Protein AF-A0A9Q0MJ06-F1 (afdb_monomer)

Organism: NCBI:txid35572

Foldseek 3Di:
DVCLLVPVPDDDDQDPDPVSVVVVVVVNVVSVVVVVVVVVVVVVVLVVVLCPQLQQADPDDLLVFQEEEEPPAPQLVVCVVVPVSSNVSRVVNYDPDVVVVVVCCVVVVGVHYDHDDVVLLVVCLQPPVNPDDDGDDPPDDDDDDDDDDPPDPCVVVVVVVVVVCVVVCVVVVVCCVVRVPRRNNCVSVVSVPSPPDDVVNCVVVVVVVVVVVVVVVVVVVVVVCCVPPVLVVLLPDDCPDPLQDPVVCVVPVVSNCSNPPPDPCPPVNVVVVVVVCVVVVVVCVVVCVVVVVVVVVVVVVVVVVVVVVVVVVVVVVVVVVVVVVVVVVVVVPVVDDDDDDDDDDDDDDDDDDDDDDDDDDDDDDDDDDDDDDDDDDDDDDDDDDDDDDDDDDDDDDDDDDPDDDDD

Nearest PDB structures (foldseek):
  5un1-assembly2_B  TM=7.586E-01  e=2.313E-08  Xenopus laevis
  6mmp-assembly1_B  TM=6.530E-01  e=9.259E-09  Rattus norvegicus
  4pe5-assembly1_D  TM=6.222E-01  e=1.118E-05  Rattus norvegicus

Structure (mmCIF, N/CA/C/O backbone):
data_AF-A0A9Q0MJ06-F1
#
_entry.id   AF-A0A9Q0MJ06-F1
#
loop_
_atom_site.group_PDB
_atom_site.id
_atom_site.type_symbol
_atom_site.label_atom_id
_atom_site.label_alt_id
_atom_site.label_comp_id
_atom_site.label_asym_id
_atom_site.label_entity_id
_atom_site.label_seq_id
_atom_site.pdbx_PDB_ins_code
_atom_site.Cartn_x
_atom_site.Cartn_y
_atom_site.Cartn_z
_atom_site.occupancy
_atom_site.B_iso_or_equiv
_atom_site.auth_seq_id
_atom_site.auth_comp_id
_atom_site.auth_asym_id
_atom_site.auth_atom_id
_atom_site.pdbx_PDB_model_num
ATOM 1 N N . MET A 1 1 ? -18.754 10.505 32.682 1.00 73.56 1 MET A N 1
ATOM 2 C CA . MET A 1 1 ? -17.402 10.112 32.238 1.00 73.56 1 MET A CA 1
ATOM 3 C C . MET A 1 1 ? -17.529 9.330 30.945 1.00 73.56 1 MET A C 1
ATOM 5 O O . MET A 1 1 ? -17.571 9.999 29.929 1.00 73.56 1 MET A O 1
ATOM 9 N N . TRP A 1 2 ? -17.756 8.008 30.958 1.00 81.00 2 TRP A N 1
ATOM 10 C CA . TRP A 1 2 ? -17.897 7.175 29.744 1.00 81.00 2 TRP A CA 1
ATOM 11 C C . TRP A 1 2 ? -18.701 7.804 28.597 1.00 81.00 2 TRP A C 1
ATOM 13 O O . TRP A 1 2 ? -18.138 8.069 27.547 1.00 81.00 2 TRP A O 1
ATOM 23 N N . GLY A 1 3 ? -19.970 8.161 28.809 1.00 81.50 3 GLY A N 1
ATOM 24 C CA . GLY A 1 3 ? -20.786 8.757 27.743 1.00 81.50 3 GLY A CA 1
ATOM 25 C C . GLY A 1 3 ? -20.373 10.160 27.265 1.00 81.50 3 GLY A C 1
ATOM 26 O O . GLY A 1 3 ? -20.957 10.632 26.306 1.00 81.50 3 GLY A O 1
ATOM 27 N N . LEU A 1 4 ? -19.395 10.828 27.890 1.00 81.69 4 LEU A N 1
ATOM 28 C CA . LEU A 1 4 ? -18.761 12.044 27.343 1.00 81.69 4 LEU A CA 1
ATOM 29 C C . LEU A 1 4 ? -17.592 11.691 26.416 1.00 81.69 4 LEU A C 1
ATOM 31 O O . LEU A 1 4 ? -17.395 12.355 25.408 1.00 81.69 4 LEU A O 1
ATOM 35 N N . LEU A 1 5 ? -16.852 10.629 26.750 1.00 82.25 5 LEU A N 1
ATOM 36 C CA . LEU A 1 5 ? -15.770 10.084 25.931 1.00 82.25 5 LEU A CA 1
ATOM 37 C C . LEU A 1 5 ? -16.330 9.405 24.670 1.00 82.25 5 LEU A C 1
ATOM 39 O O . LEU A 1 5 ? -15.802 9.595 23.582 1.00 82.25 5 LEU A O 1
ATOM 43 N N . CYS A 1 6 ? -17.467 8.717 24.789 1.00 80.25 6 CYS A N 1
ATOM 44 C CA . CYS A 1 6 ? -18.194 8.110 23.671 1.00 80.25 6 CYS A CA 1
ATOM 45 C C . CYS A 1 6 ? -19.196 9.081 23.003 1.00 80.25 6 CYS A C 1
ATOM 47 O O . CYS A 1 6 ? -20.345 8.709 22.773 1.00 80.25 6 CYS A O 1
ATOM 49 N N . GLY A 1 7 ? -18.814 10.337 22.747 1.00 74.56 7 GLY A N 1
ATOM 50 C CA . GLY A 1 7 ? -19.579 11.232 21.859 1.00 74.56 7 GLY A CA 1
ATOM 51 C C . GLY A 1 7 ? -20.995 11.625 22.314 1.00 74.56 7 GLY A C 1
ATOM 52 O O . GLY A 1 7 ? -21.873 11.826 21.483 1.00 74.56 7 GLY A O 1
ATOM 53 N N . HIS A 1 8 ? -21.244 11.744 23.622 1.00 69.94 8 HIS A N 1
ATOM 54 C CA . HIS A 1 8 ? -22.512 12.233 24.195 1.00 69.94 8 HIS A CA 1
ATOM 55 C C . HIS A 1 8 ? -23.768 11.352 23.987 1.00 69.94 8 HIS A C 1
ATOM 57 O O . HIS A 1 8 ? -24.866 11.776 24.354 1.00 69.94 8 HIS A O 1
ATOM 63 N N . LEU A 1 9 ? -23.610 10.106 23.513 1.00 67.31 9 LEU A N 1
ATOM 64 C CA . LEU A 1 9 ? -24.673 9.158 23.107 1.00 67.31 9 LEU A CA 1
ATOM 65 C C . LEU A 1 9 ? -25.741 8.788 24.165 1.00 67.31 9 LEU A C 1
ATOM 67 O O . LEU A 1 9 ? -26.697 8.084 23.847 1.00 67.31 9 LEU A O 1
ATOM 71 N N . VAL A 1 10 ? -25.612 9.224 25.422 1.00 75.19 10 VAL A N 1
ATOM 72 C CA . VAL A 1 10 ? -26.599 8.974 26.488 1.00 75.19 10 VAL A CA 1
ATOM 73 C C . VAL A 1 10 ? -26.886 10.266 27.256 1.00 75.19 10 VAL A C 1
ATOM 75 O O . VAL A 1 10 ? -25.975 10.973 27.690 1.00 75.19 10 VAL A O 1
ATOM 78 N N . ALA A 1 11 ? -28.169 10.566 27.469 1.00 71.06 11 ALA A N 1
ATOM 79 C CA . ALA A 1 11 ? -28.608 11.761 28.183 1.00 71.06 11 ALA A CA 1
ATOM 80 C C . ALA A 1 11 ? -28.429 11.621 29.710 1.00 71.06 11 ALA A C 1
ATOM 82 O O . ALA A 1 11 ? -29.187 10.923 30.386 1.00 71.06 11 ALA A O 1
ATOM 83 N N . PHE A 1 12 ? -27.454 12.337 30.279 1.00 74.12 12 PHE A N 1
ATOM 84 C CA . PHE A 1 12 ? -27.216 12.380 31.728 1.00 74.12 12 PHE A CA 1
ATOM 85 C C . PHE A 1 12 ? -27.768 13.655 32.372 1.00 74.12 12 PHE A C 1
ATOM 87 O O . PHE A 1 12 ? -27.710 14.750 31.816 1.00 74.12 12 PHE A O 1
ATOM 94 N N . LYS A 1 13 ? -28.263 13.533 33.609 1.00 80.50 13 LYS A N 1
ATOM 95 C CA . LYS A 1 13 ? -28.775 14.675 34.374 1.00 80.50 13 LYS A CA 1
ATOM 96 C C . LYS A 1 13 ? -27.621 15.528 34.907 1.00 80.50 13 LYS A C 1
ATOM 98 O O . LYS A 1 13 ? -26.850 15.060 35.742 1.00 80.50 13 LYS A O 1
ATOM 103 N N . ALA A 1 14 ? -27.535 16.778 34.450 1.00 78.38 14 ALA A N 1
ATOM 104 C CA . ALA A 1 14 ? -26.463 17.702 34.819 1.00 78.38 14 ALA A CA 1
ATOM 105 C C . ALA A 1 14 ? -26.306 17.862 36.353 1.00 78.38 14 ALA A C 1
ATOM 107 O O . ALA A 1 14 ? -27.312 17.954 37.072 1.00 78.38 14 ALA A O 1
ATOM 108 N N . PRO A 1 15 ? -25.064 17.926 36.875 1.00 84.00 15 PRO A N 1
ATOM 109 C CA . PRO A 1 15 ? -24.821 18.053 38.305 1.00 84.00 15 PRO A CA 1
ATOM 110 C C . PRO A 1 15 ? -25.273 19.417 38.848 1.00 84.00 15 PRO A C 1
ATOM 112 O O . PRO A 1 15 ? -25.182 20.450 38.181 1.00 84.00 15 PRO A O 1
ATOM 115 N N . LYS A 1 16 ? -25.761 19.422 40.094 1.00 82.81 16 LYS A N 1
ATOM 116 C CA . LYS A 1 16 ? -26.276 20.632 40.759 1.00 82.81 16 LYS A CA 1
ATOM 117 C C . LYS A 1 16 ? -25.177 21.509 41.368 1.00 82.81 16 LYS A C 1
ATOM 119 O O . LYS A 1 16 ? -25.313 22.727 41.361 1.00 82.81 16 LYS A O 1
ATOM 124 N N . SER A 1 17 ? -24.125 20.897 41.907 1.00 92.12 17 SER A N 1
ATOM 125 C CA . SER A 1 17 ? -23.000 21.563 42.570 1.00 92.12 17 SER A CA 1
ATOM 126 C C . SER A 1 17 ? -22.053 22.221 41.563 1.00 92.12 17 SER A C 1
ATOM 128 O O . SER A 1 17 ? -21.750 21.653 40.515 1.00 92.12 17 SER A O 1
ATOM 130 N N . TRP A 1 18 ? -21.559 23.417 41.894 1.00 88.75 18 TRP A N 1
ATOM 131 C CA . TRP A 1 18 ? -20.666 24.190 41.024 1.00 88.75 18 TRP A CA 1
ATOM 132 C C . TRP A 1 18 ? -19.310 23.492 40.763 1.00 88.75 18 TRP A C 1
ATOM 134 O O . TRP A 1 18 ? -18.949 23.380 39.592 1.00 88.75 18 TRP A O 1
ATOM 144 N N . PRO A 1 19 ? -18.623 22.877 41.756 1.00 93.38 19 PRO A N 1
ATOM 145 C CA . PRO A 1 19 ? -17.398 22.107 41.498 1.00 93.38 19 PRO A CA 1
ATOM 146 C C . PRO A 1 19 ? -17.591 20.941 40.516 1.00 93.38 19 PRO A C 1
ATOM 148 O O . PRO A 1 19 ? -16.763 20.727 39.638 1.00 93.38 19 PRO A O 1
ATOM 151 N N . ASN A 1 20 ? -18.716 20.220 40.585 1.00 86.88 20 ASN A N 1
ATOM 152 C CA . ASN A 1 20 ? -19.007 19.134 39.642 1.00 86.88 20 ASN A CA 1
ATOM 153 C C . ASN A 1 20 ? -19.294 19.646 38.219 1.00 86.88 20 ASN A C 1
ATOM 155 O O . ASN A 1 20 ? -19.086 18.899 37.266 1.00 86.88 20 ASN A O 1
ATOM 159 N N . LYS A 1 21 ? -19.761 20.895 38.060 1.00 86.50 21 LYS A N 1
ATOM 160 C CA . LYS A 1 21 ? -19.896 21.548 36.745 1.00 86.50 21 LYS A CA 1
ATOM 161 C C . LYS A 1 21 ? -18.545 21.974 36.170 1.00 86.50 21 LYS A C 1
ATOM 163 O O . LYS A 1 21 ? -18.348 21.868 34.968 1.00 86.50 21 LYS A O 1
ATOM 168 N N . PHE A 1 22 ? -17.603 22.400 37.008 1.00 91.38 22 PHE A N 1
ATOM 169 C CA . PHE A 1 22 ? -16.226 22.615 36.565 1.00 91.38 22 PHE A CA 1
ATOM 170 C C . PHE A 1 22 ? -15.577 21.287 36.138 1.00 91.38 22 PHE A C 1
ATOM 172 O O . PHE A 1 22 ? -15.098 21.160 35.014 1.00 91.38 22 PHE A O 1
ATOM 179 N N . LEU A 1 23 ? -15.666 20.257 36.986 1.00 90.25 23 LEU A N 1
ATOM 180 C CA . LEU A 1 23 ? -15.045 18.950 36.749 1.00 90.25 23 LEU A CA 1
ATOM 181 C C . LEU A 1 23 ? -15.592 18.249 35.489 1.00 90.25 23 LEU A C 1
ATOM 183 O O . LEU A 1 23 ? -14.816 17.668 34.735 1.00 90.25 23 LEU A O 1
ATOM 187 N N . ILE A 1 24 ? -16.901 18.336 35.208 1.00 88.38 24 ILE A N 1
ATOM 188 C CA . ILE A 1 24 ? -17.474 17.752 33.981 1.00 88.38 24 ILE A CA 1
ATOM 189 C C . ILE A 1 24 ? -17.030 18.495 32.708 1.00 88.38 24 ILE A C 1
ATOM 191 O O . ILE A 1 24 ? -16.830 17.847 31.684 1.00 88.38 24 ILE A O 1
ATOM 195 N N . ASN A 1 25 ? -16.802 19.813 32.777 1.00 88.88 25 ASN A N 1
ATOM 196 C CA . ASN A 1 25 ? -16.276 20.596 31.654 1.00 88.88 25 ASN A CA 1
ATOM 197 C C . ASN A 1 25 ? -14.800 20.260 31.380 1.00 88.88 25 ASN A C 1
ATOM 199 O O . ASN A 1 25 ? -14.430 20.040 30.229 1.00 88.88 25 ASN A O 1
ATOM 203 N N . VAL A 1 26 ? -13.977 20.147 32.431 1.00 92.44 26 VAL A N 1
ATOM 204 C CA . VAL A 1 26 ? -12.570 19.709 32.331 1.00 92.44 26 VAL A CA 1
ATOM 205 C C . VAL A 1 26 ? -12.480 18.298 31.740 1.00 92.44 26 VAL A C 1
ATOM 207 O O . VAL A 1 26 ? -11.712 18.068 30.807 1.00 92.44 26 VAL A O 1
ATOM 210 N N . TRP A 1 27 ? -13.320 17.366 32.209 1.00 90.56 27 TRP A N 1
ATOM 211 C CA . TRP A 1 27 ? -13.406 16.020 31.632 1.00 90.56 27 TRP A CA 1
ATOM 212 C C . TRP A 1 27 ? -13.863 16.036 30.164 1.00 90.56 27 TRP A C 1
ATOM 214 O O . TRP A 1 27 ? -13.380 15.235 29.366 1.00 90.56 27 TRP A O 1
ATOM 224 N N . GLY A 1 28 ? -14.777 16.938 29.793 1.00 90.00 28 GLY A N 1
ATOM 225 C CA . GLY A 1 28 ? -15.204 17.140 28.407 1.00 90.00 28 GLY A CA 1
ATOM 226 C C . GLY A 1 28 ? -14.047 17.568 27.502 1.00 90.00 28 GLY A C 1
ATOM 227 O O . GLY A 1 28 ? -13.805 16.920 26.488 1.00 90.00 28 GLY A O 1
ATOM 228 N N . GLY A 1 29 ? -13.279 18.586 27.907 1.00 91.12 29 GLY A N 1
ATOM 229 C CA . GLY A 1 29 ? -12.088 19.034 27.175 1.00 91.12 29 GLY A CA 1
ATOM 230 C C . GLY A 1 29 ? -11.043 17.926 27.008 1.00 91.12 29 GLY A C 1
ATOM 231 O O . GLY A 1 29 ? -10.597 17.666 25.893 1.00 91.12 29 GLY A O 1
ATOM 232 N N . PHE A 1 30 ? -10.729 17.203 28.089 1.00 92.06 30 PHE A N 1
ATOM 233 C CA . PHE A 1 30 ? -9.846 16.031 28.035 1.00 92.06 30 PHE A CA 1
ATOM 234 C C . PHE A 1 30 ? -10.367 14.942 27.079 1.00 92.06 30 PHE A C 1
ATOM 236 O O . PHE A 1 30 ? -9.597 14.398 26.292 1.00 92.06 30 PHE A O 1
ATOM 243 N N . SER A 1 31 ? -11.675 14.658 27.103 1.00 91.25 31 SER A N 1
ATOM 244 C CA . SER A 1 31 ? -12.298 13.656 26.224 1.00 91.25 31 SER A CA 1
ATOM 245 C C . SER A 1 31 ? -12.164 14.027 24.743 1.00 91.25 31 SER A C 1
ATOM 247 O O . SER A 1 31 ? -11.845 13.163 23.931 1.00 91.25 31 SER A O 1
ATOM 249 N N . VAL A 1 32 ? -12.359 15.305 24.392 1.00 90.69 32 VAL A N 1
ATOM 250 C CA . VAL A 1 32 ? -12.198 15.795 23.011 1.00 90.69 32 VAL A CA 1
ATOM 251 C C . VAL A 1 32 ? -10.744 15.686 22.553 1.00 90.69 32 VAL A C 1
ATOM 253 O O . VAL A 1 32 ? -10.500 15.172 21.465 1.00 90.69 32 VAL A O 1
ATOM 256 N N . ILE A 1 33 ? -9.780 16.095 23.387 1.00 93.62 33 ILE A N 1
ATOM 257 C CA . ILE A 1 33 ? -8.344 15.972 23.076 1.00 93.62 33 ILE A CA 1
ATOM 258 C C . ILE A 1 33 ? -7.962 14.499 22.869 1.00 93.62 33 ILE A C 1
ATOM 260 O O . ILE A 1 33 ? -7.312 14.169 21.883 1.00 93.62 33 ILE A O 1
ATOM 264 N N . PHE A 1 34 ? -8.412 13.599 23.748 1.00 92.62 34 PHE A N 1
ATOM 265 C CA . PHE A 1 34 ? -8.131 12.165 23.640 1.00 92.62 34 PHE A CA 1
ATOM 266 C C . PHE A 1 34 ? -8.679 11.553 22.338 1.00 92.62 34 PHE A C 1
ATOM 268 O O . PHE A 1 34 ? -7.951 10.857 21.631 1.00 92.62 34 PHE A O 1
ATOM 275 N N . VAL A 1 35 ? -9.937 11.847 21.987 1.00 91.00 35 VAL A N 1
ATOM 276 C CA . VAL A 1 35 ? -10.560 11.367 20.740 1.00 91.00 35 VAL A CA 1
ATOM 277 C C . VAL A 1 35 ? -9.875 11.963 19.505 1.00 91.00 35 VAL A C 1
ATOM 279 O O . VAL A 1 35 ? -9.652 11.241 18.532 1.00 91.00 35 VAL A O 1
ATOM 282 N N . ALA A 1 36 ? -9.487 13.241 19.542 1.00 93.00 36 ALA A N 1
ATOM 283 C CA . ALA A 1 36 ? -8.751 13.883 18.455 1.00 93.00 36 ALA A CA 1
ATOM 284 C C . ALA A 1 36 ? -7.374 13.232 18.237 1.00 93.00 36 ALA A C 1
ATOM 286 O O . ALA A 1 36 ? -7.070 12.834 17.115 1.00 93.00 36 ALA A O 1
ATOM 287 N N . SER A 1 37 ? -6.585 13.032 19.298 1.00 95.75 37 SER A N 1
ATOM 288 C CA . SER A 1 37 ? -5.273 12.374 19.216 1.00 95.75 37 SER A CA 1
ATOM 289 C C . SER A 1 37 ? -5.367 10.917 18.754 1.00 95.75 37 SER A C 1
ATOM 291 O O . SER A 1 37 ? -4.552 10.482 17.946 1.00 95.75 37 SER A O 1
ATOM 293 N N . TYR A 1 38 ? -6.376 10.167 19.210 1.00 93.25 38 TYR A N 1
ATOM 294 C CA . TYR A 1 38 ? -6.624 8.796 18.746 1.00 93.25 38 TYR A CA 1
ATOM 295 C C . TYR A 1 38 ? -6.962 8.756 17.247 1.00 93.25 38 TYR A C 1
ATOM 297 O O . TYR A 1 38 ? -6.387 7.965 16.500 1.00 93.25 38 TYR A O 1
ATOM 305 N N . THR A 1 39 ? -7.836 9.660 16.793 1.00 93.00 39 THR A N 1
ATOM 306 C CA . THR A 1 39 ? -8.224 9.779 15.378 1.00 93.00 39 THR A CA 1
ATOM 307 C C . THR A 1 39 ? -7.038 10.197 14.506 1.00 93.00 39 THR A C 1
ATOM 309 O O . THR A 1 39 ? -6.816 9.605 13.453 1.00 93.00 39 THR A O 1
ATOM 312 N N . ALA A 1 40 ? -6.236 11.165 14.961 1.00 93.69 40 ALA A N 1
ATOM 313 C CA . ALA A 1 40 ? -5.039 11.627 14.262 1.00 93.69 40 ALA A CA 1
ATOM 314 C C . ALA A 1 40 ? -3.964 10.533 14.160 1.00 93.69 40 ALA A C 1
ATOM 316 O O . ALA A 1 40 ? -3.382 10.358 13.094 1.00 93.69 40 ALA A O 1
ATOM 317 N N . ASN A 1 41 ? -3.739 9.755 15.225 1.00 94.06 41 ASN A N 1
ATOM 318 C CA . ASN A 1 41 ? -2.777 8.651 15.207 1.00 94.06 41 ASN A CA 1
ATOM 319 C C . ASN A 1 41 ? -3.220 7.509 14.273 1.00 94.06 41 ASN A C 1
ATOM 321 O O . ASN A 1 41 ? -2.400 6.954 13.550 1.00 94.06 41 ASN A O 1
ATOM 325 N N . ILE A 1 42 ? -4.521 7.192 14.229 1.00 88.25 42 ILE A N 1
ATOM 326 C CA . ILE A 1 42 ? -5.064 6.229 13.257 1.00 88.25 42 ILE A CA 1
ATOM 327 C C . ILE A 1 42 ? -4.940 6.761 11.826 1.00 88.25 42 ILE A C 1
ATOM 329 O O . ILE A 1 42 ? -4.519 6.016 10.946 1.00 88.25 42 ILE A O 1
ATOM 333 N N . ALA A 1 43 ? -5.249 8.037 11.583 1.00 87.19 43 ALA A N 1
ATOM 334 C CA . ALA A 1 43 ? -5.085 8.647 10.264 1.00 87.19 43 ALA A CA 1
ATOM 335 C C . ALA A 1 43 ? -3.614 8.641 9.808 1.00 87.19 43 ALA A C 1
ATOM 337 O O . ALA A 1 43 ? -3.340 8.302 8.660 1.00 87.19 43 ALA A O 1
ATOM 338 N N . ALA A 1 44 ? -2.673 8.936 10.711 1.00 87.69 44 ALA A N 1
ATOM 339 C CA . ALA A 1 44 ? -1.237 8.873 10.444 1.00 87.69 44 ALA A CA 1
ATOM 340 C C . ALA A 1 44 ? -0.751 7.439 10.169 1.00 87.69 44 ALA A C 1
ATOM 342 O O . ALA A 1 44 ? 0.024 7.237 9.239 1.00 87.69 44 ALA A O 1
ATOM 343 N N . LEU A 1 45 ? -1.239 6.440 10.914 1.00 84.00 45 LEU A N 1
ATOM 344 C CA . LEU A 1 45 ? -0.920 5.028 10.675 1.00 84.00 45 LEU A CA 1
ATOM 345 C C . LEU A 1 45 ? -1.473 4.547 9.328 1.00 84.00 45 LEU A C 1
ATOM 347 O O . LEU A 1 45 ? -0.753 3.903 8.575 1.00 84.00 45 LEU A O 1
ATOM 351 N N . ILE A 1 46 ? -2.722 4.887 8.996 1.00 81.62 46 ILE A N 1
ATOM 352 C CA . ILE A 1 46 ? -3.348 4.536 7.711 1.00 81.62 46 ILE A CA 1
ATOM 353 C C . ILE A 1 46 ? -2.617 5.217 6.546 1.00 81.62 46 ILE A C 1
ATOM 355 O O . ILE A 1 46 ? -2.302 4.556 5.560 1.00 81.62 46 ILE A O 1
ATOM 359 N N . ALA A 1 47 ? -2.297 6.509 6.667 1.00 77.81 47 ALA A N 1
ATOM 360 C CA . ALA A 1 47 ? -1.514 7.231 5.667 1.00 77.81 47 ALA A CA 1
ATOM 361 C C . ALA A 1 47 ? -0.113 6.623 5.508 1.00 77.81 47 ALA A C 1
ATOM 363 O O . ALA A 1 47 ? 0.301 6.341 4.389 1.00 77.81 47 ALA A O 1
ATOM 364 N N . GLY A 1 48 ? 0.584 6.346 6.615 1.00 73.12 48 GLY A N 1
ATOM 365 C CA . GLY A 1 48 ? 1.883 5.674 6.611 1.00 73.12 48 GLY A CA 1
ATOM 366 C C . GLY A 1 48 ? 1.830 4.291 5.962 1.00 73.12 48 GLY A C 1
ATOM 367 O O . GLY A 1 48 ? 2.724 3.956 5.194 1.00 73.12 48 GLY A O 1
ATOM 368 N N . LEU A 1 49 ? 0.758 3.522 6.184 1.00 69.38 49 LEU A N 1
ATOM 369 C CA . LEU A 1 49 ? 0.545 2.232 5.527 1.00 69.38 49 LEU A CA 1
ATOM 370 C C . LEU A 1 49 ? 0.350 2.391 4.011 1.00 69.38 49 LEU A C 1
ATOM 372 O O . LEU A 1 49 ? 0.922 1.615 3.251 1.00 69.38 49 LEU A O 1
ATOM 376 N N . PHE A 1 50 ? -0.408 3.391 3.549 1.00 66.31 50 PHE A N 1
ATOM 377 C CA . PHE A 1 50 ? -0.507 3.680 2.113 1.00 66.31 50 PHE A CA 1
ATOM 378 C C . PHE A 1 50 ? 0.849 4.100 1.534 1.00 66.31 50 PHE A C 1
ATOM 380 O O . PHE A 1 50 ? 1.284 3.520 0.542 1.00 66.31 50 PHE A O 1
ATOM 387 N N . PHE A 1 51 ? 1.559 5.030 2.179 1.00 59.25 51 PHE A N 1
ATOM 388 C CA . PHE A 1 51 ? 2.855 5.503 1.692 1.00 59.25 51 PHE A CA 1
ATOM 389 C C . PHE A 1 51 ? 3.936 4.414 1.692 1.00 59.25 51 PHE A C 1
ATOM 391 O O . PHE A 1 51 ? 4.674 4.346 0.721 1.00 59.25 51 PHE A O 1
ATOM 398 N N . HIS A 1 52 ? 3.999 3.510 2.677 1.00 54.44 52 HIS A N 1
ATOM 399 C CA . HIS A 1 52 ? 4.966 2.397 2.656 1.00 54.44 52 HIS A CA 1
ATOM 400 C C . HIS A 1 52 ? 4.652 1.308 1.617 1.00 54.44 52 HIS A C 1
ATOM 402 O O . HIS A 1 52 ? 5.559 0.589 1.214 1.00 54.44 52 HIS A O 1
ATOM 408 N N . ASN A 1 53 ? 3.393 1.168 1.185 1.00 52.38 53 ASN A N 1
ATOM 409 C CA . ASN A 1 53 ? 3.022 0.249 0.099 1.00 52.38 53 ASN A CA 1
ATOM 410 C C . ASN A 1 53 ? 3.125 0.900 -1.297 1.00 52.38 53 ASN A C 1
ATOM 412 O O . ASN A 1 53 ? 3.185 0.182 -2.294 1.00 52.38 53 ASN A O 1
ATOM 416 N N . ALA A 1 54 ? 3.128 2.236 -1.374 1.00 48.19 54 ALA A N 1
ATOM 417 C CA . ALA A 1 54 ? 3.274 2.998 -2.616 1.00 48.19 54 ALA A CA 1
ATOM 418 C C . ALA A 1 54 ? 4.732 3.386 -2.913 1.00 48.19 54 ALA A C 1
ATOM 420 O O . ALA A 1 54 ? 5.186 3.264 -4.048 1.00 48.19 54 ALA A O 1
ATOM 421 N N . ALA A 1 55 ? 5.491 3.802 -1.897 1.00 44.62 55 ALA A N 1
ATOM 422 C CA . ALA A 1 55 ? 6.934 3.985 -1.982 1.00 44.62 55 ALA A CA 1
ATOM 423 C C . ALA A 1 55 ? 7.616 2.611 -1.901 1.00 44.62 55 ALA A C 1
ATOM 425 O O . ALA A 1 55 ? 8.053 2.182 -0.834 1.00 44.62 55 ALA A O 1
ATOM 426 N N . GLY A 1 56 ? 7.689 1.923 -3.044 1.00 50.88 56 GLY A N 1
ATOM 427 C CA . GLY A 1 56 ? 8.284 0.590 -3.212 1.00 50.88 56 GLY A CA 1
ATOM 428 C C . GLY A 1 56 ? 9.809 0.529 -3.048 1.00 50.88 56 GLY A C 1
ATOM 429 O O . GLY A 1 56 ? 10.470 -0.168 -3.817 1.00 50.88 56 GLY A O 1
ATOM 430 N N . SER A 1 57 ? 10.363 1.258 -2.073 1.00 49.91 57 SER A N 1
ATOM 431 C CA . SER A 1 57 ? 11.769 1.189 -1.677 1.00 49.91 57 SER A CA 1
ATOM 432 C C . SER A 1 57 ? 12.035 -0.145 -0.981 1.00 49.91 57 SER A C 1
ATOM 434 O O . SER A 1 57 ? 11.557 -0.399 0.128 1.00 49.91 57 SER A O 1
ATOM 436 N N . TYR A 1 58 ? 12.759 -1.025 -1.666 1.00 55.31 58 TYR A N 1
ATOM 437 C CA . TYR A 1 58 ? 13.020 -2.385 -1.214 1.00 55.31 58 TYR A CA 1
ATOM 438 C C . TYR A 1 58 ? 14.269 -2.434 -0.325 1.00 55.31 58 TYR A C 1
ATOM 440 O O . TYR A 1 58 ? 15.365 -2.744 -0.779 1.00 55.31 58 TYR A O 1
ATOM 448 N N . ASP A 1 59 ? 14.089 -2.129 0.960 1.00 55.34 59 ASP A N 1
ATOM 449 C CA . ASP A 1 59 ? 15.164 -2.047 1.970 1.00 55.34 59 ASP A CA 1
ATOM 450 C C . ASP A 1 59 ? 15.730 -3.425 2.404 1.00 55.34 59 ASP A C 1
ATOM 452 O O . ASP A 1 59 ? 16.550 -3.536 3.314 1.00 55.34 59 ASP A O 1
ATOM 456 N N . ALA A 1 60 ? 15.294 -4.516 1.764 1.00 62.09 60 ALA A N 1
ATOM 457 C CA . ALA A 1 60 ? 15.829 -5.854 1.991 1.00 62.09 60 ALA A CA 1
ATOM 458 C C . ALA A 1 60 ? 16.973 -6.150 1.008 1.00 62.09 60 ALA A C 1
ATOM 460 O O . ALA A 1 60 ? 16.809 -6.075 -0.208 1.00 62.09 60 ALA A O 1
ATOM 461 N N . SER A 1 61 ? 18.141 -6.540 1.528 1.00 76.00 61 SER A N 1
ATOM 462 C CA . SER A 1 61 ? 19.296 -6.865 0.684 1.00 76.00 61 SER A CA 1
ATOM 463 C C . SER A 1 61 ? 18.979 -8.013 -0.281 1.00 76.00 61 SER A C 1
ATOM 465 O O . SER A 1 61 ? 18.626 -9.117 0.143 1.00 76.00 61 SER A O 1
ATOM 467 N N . LEU A 1 62 ? 19.183 -7.762 -1.578 1.00 81.81 62 LEU A N 1
ATOM 468 C CA . LEU A 1 62 ? 18.979 -8.707 -2.685 1.00 81.81 62 LEU A CA 1
ATOM 469 C C . LEU A 1 62 ? 19.772 -10.021 -2.513 1.00 81.81 62 LEU A C 1
ATOM 471 O O . LEU A 1 62 ? 19.366 -11.073 -3.001 1.00 81.81 62 LEU A O 1
ATOM 475 N N . LEU A 1 63 ? 20.868 -9.993 -1.749 1.00 85.12 63 LEU A N 1
ATOM 476 C CA . LEU A 1 63 ? 21.670 -11.171 -1.399 1.00 85.12 63 LEU A CA 1
ATOM 477 C C . LEU A 1 63 ? 20.991 -12.111 -0.380 1.00 85.12 63 LEU A C 1
ATOM 479 O O . LEU A 1 63 ? 21.497 -13.201 -0.130 1.00 85.12 63 LEU A O 1
ATOM 483 N N . THR A 1 64 ? 19.857 -11.719 0.213 1.00 86.38 64 THR A N 1
ATOM 484 C CA . THR A 1 64 ? 19.101 -12.532 1.193 1.00 86.38 64 THR A CA 1
ATOM 485 C C . THR A 1 64 ? 17.859 -13.214 0.609 1.00 86.38 64 THR A C 1
ATOM 487 O O . THR A 1 64 ? 17.188 -13.964 1.313 1.00 86.38 64 THR A O 1
ATOM 490 N N . GLN A 1 65 ? 17.542 -12.946 -0.660 1.00 88.38 65 GLN A N 1
ATOM 491 C CA . GLN A 1 65 ? 16.268 -13.275 -1.309 1.00 88.38 65 GLN A CA 1
ATOM 492 C C . GLN A 1 65 ? 16.501 -14.139 -2.549 1.00 88.38 65 GLN A C 1
ATOM 494 O O . GLN A 1 65 ? 17.559 -14.059 -3.173 1.00 88.38 65 GLN A O 1
ATOM 499 N N . ARG A 1 66 ? 15.520 -14.941 -2.966 1.00 91.56 66 ARG A N 1
ATOM 500 C CA . ARG A 1 66 ? 15.624 -15.746 -4.194 1.00 91.56 66 ARG A CA 1
ATOM 501 C C . ARG A 1 66 ? 15.390 -14.846 -5.408 1.00 91.56 66 ARG A C 1
ATOM 503 O O . ARG A 1 66 ? 14.286 -14.791 -5.948 1.00 91.56 66 ARG A O 1
ATOM 510 N N . VAL A 1 67 ? 16.430 -14.097 -5.771 1.00 91.56 67 VAL A N 1
ATOM 511 C CA . VAL A 1 67 ? 16.505 -13.254 -6.970 1.00 91.56 67 VAL A CA 1
ATOM 512 C C . VAL A 1 67 ? 16.955 -14.115 -8.145 1.00 91.56 67 VAL A C 1
ATOM 514 O O . VAL A 1 67 ? 17.987 -14.777 -8.052 1.00 91.56 67 VAL A O 1
ATOM 517 N N . GLY A 1 68 ? 16.213 -14.088 -9.249 1.00 92.81 68 GLY A N 1
ATOM 518 C CA . GLY A 1 68 ? 16.553 -14.801 -10.482 1.00 92.81 68 GLY A CA 1
ATOM 519 C C . GLY A 1 68 ? 16.401 -13.924 -11.721 1.00 92.81 68 GLY A C 1
ATOM 520 O O . GLY A 1 68 ? 15.688 -12.921 -11.707 1.00 92.81 68 GLY A O 1
ATOM 521 N N . ALA A 1 69 ? 17.059 -14.323 -12.805 1.00 93.94 69 ALA A N 1
ATOM 522 C CA . ALA A 1 69 ? 16.895 -13.757 -14.143 1.00 93.94 69 ALA A CA 1
ATOM 523 C C . ALA A 1 69 ? 16.960 -14.883 -15.193 1.00 93.94 69 ALA A C 1
ATOM 525 O O . ALA A 1 69 ? 17.525 -15.947 -14.904 1.00 93.94 69 ALA A O 1
ATOM 526 N N . PRO A 1 70 ? 16.409 -14.677 -16.403 1.00 94.25 70 PRO A N 1
ATOM 527 C CA . PRO A 1 70 ? 16.614 -15.600 -17.512 1.00 94.25 70 PRO A CA 1
ATOM 528 C C . PRO A 1 70 ? 18.093 -15.659 -17.915 1.00 94.25 70 PRO A C 1
ATOM 530 O O . PRO A 1 70 ? 18.759 -14.621 -17.987 1.00 94.25 70 PRO A O 1
ATOM 533 N N . VAL A 1 71 ? 18.599 -16.860 -18.190 1.00 92.19 71 VAL A N 1
ATOM 534 C CA . VAL A 1 71 ? 19.987 -17.093 -18.618 1.00 92.19 71 VAL A CA 1
ATOM 535 C C . VAL A 1 71 ? 20.270 -16.379 -19.941 1.00 92.19 71 VAL A C 1
ATOM 537 O O . VAL A 1 71 ? 19.464 -16.432 -20.868 1.00 92.19 71 VAL A O 1
ATOM 540 N N . SER A 1 72 ? 21.437 -15.737 -20.045 1.00 90.38 72 SER A N 1
ATOM 541 C CA . SER A 1 72 ? 21.859 -14.951 -21.219 1.00 90.38 72 SER A CA 1
ATOM 542 C C . SER A 1 72 ? 20.924 -13.779 -21.569 1.00 90.38 72 SER A C 1
ATOM 544 O O . SER A 1 72 ? 20.877 -13.337 -22.717 1.00 90.38 72 SER A O 1
ATOM 546 N N . SER A 1 73 ? 20.186 -13.255 -20.584 1.00 91.94 73 SER A N 1
ATOM 547 C CA . SER A 1 73 ? 19.388 -12.032 -20.733 1.00 91.94 73 SER A CA 1
ATOM 548 C C . SER A 1 73 ? 20.225 -10.758 -20.580 1.00 91.94 73 SER A C 1
ATOM 550 O O . SER A 1 73 ? 21.290 -10.759 -19.959 1.00 91.94 73 SER A O 1
ATOM 552 N N . ALA A 1 74 ? 19.698 -9.634 -21.080 1.00 89.94 74 ALA A N 1
ATOM 553 C CA . ALA A 1 74 ? 20.272 -8.312 -20.829 1.00 89.94 74 ALA A CA 1
ATOM 554 C C . ALA A 1 74 ? 20.376 -8.019 -19.320 1.00 89.94 74 ALA A C 1
ATOM 556 O O . ALA A 1 74 ? 21.396 -7.511 -18.863 1.00 89.94 74 ALA A O 1
ATOM 557 N N . ALA A 1 75 ? 19.369 -8.412 -18.530 1.00 90.56 75 ALA A N 1
ATOM 558 C CA . ALA A 1 75 ? 19.387 -8.269 -17.076 1.00 90.56 75 ALA A CA 1
ATOM 559 C C . ALA A 1 75 ? 20.529 -9.055 -16.404 1.00 90.56 75 ALA A C 1
ATOM 561 O O . ALA A 1 75 ? 21.185 -8.509 -15.519 1.00 90.56 75 ALA A O 1
ATOM 562 N N . GLU A 1 76 ? 20.821 -10.292 -16.837 1.00 92.44 76 GLU A N 1
ATOM 563 C CA . GLU A 1 76 ? 21.991 -11.030 -16.332 1.00 92.44 76 GLU A CA 1
ATOM 564 C C . GLU A 1 76 ? 23.295 -10.285 -16.661 1.00 92.44 76 GLU A C 1
ATOM 566 O O . GLU A 1 76 ? 24.127 -10.092 -15.775 1.00 92.44 76 GLU A O 1
ATOM 571 N N . TYR A 1 77 ? 23.448 -9.816 -17.904 1.00 92.69 77 TYR A N 1
ATOM 572 C CA . TYR A 1 77 ? 24.640 -9.095 -18.360 1.00 92.69 77 TYR A CA 1
ATOM 573 C C . TYR A 1 77 ? 24.867 -7.769 -17.611 1.00 92.69 77 TYR A C 1
ATOM 575 O O . TYR A 1 77 ? 25.983 -7.493 -17.165 1.00 92.69 77 TYR A O 1
ATOM 583 N N . TYR A 1 78 ? 23.818 -6.960 -17.420 1.00 91.69 78 TYR A N 1
ATOM 584 C CA . TYR A 1 78 ? 23.927 -5.698 -16.683 1.00 91.69 78 TYR A CA 1
ATOM 585 C C . TYR A 1 78 ? 24.304 -5.919 -15.217 1.00 91.69 78 TYR A C 1
ATOM 587 O O . TYR A 1 78 ? 25.196 -5.228 -14.726 1.00 91.69 78 TYR A O 1
ATOM 595 N N . VAL A 1 79 ? 23.691 -6.898 -14.536 1.00 90.94 79 VAL A N 1
ATOM 596 C CA . VAL A 1 79 ? 24.053 -7.233 -13.147 1.00 90.94 79 VAL A CA 1
ATOM 597 C C . VAL A 1 79 ? 25.473 -7.795 -13.067 1.00 90.94 79 VAL A C 1
ATOM 599 O O . VAL A 1 79 ? 26.230 -7.379 -12.197 1.00 90.94 79 VAL A O 1
ATOM 602 N N . GLN A 1 80 ? 25.886 -8.664 -13.995 1.00 92.06 80 GLN A N 1
ATOM 603 C CA . GLN A 1 80 ? 27.255 -9.195 -14.037 1.00 92.06 80 GLN A CA 1
ATOM 604 C C . GLN A 1 80 ? 28.318 -8.087 -14.134 1.00 92.06 80 GLN A C 1
ATOM 606 O O . GLN A 1 80 ? 29.388 -8.207 -13.536 1.00 92.06 80 GLN A O 1
ATOM 611 N N . ASN A 1 81 ? 28.028 -7.013 -14.874 1.00 91.25 81 ASN A N 1
ATOM 612 C CA . ASN A 1 81 ? 28.944 -5.890 -15.060 1.00 91.25 81 ASN A CA 1
ATOM 613 C C . ASN A 1 81 ? 28.922 -4.867 -13.901 1.00 91.25 81 ASN A C 1
ATOM 615 O O . ASN A 1 81 ? 29.890 -4.122 -13.750 1.00 91.25 81 ASN A O 1
ATOM 619 N N . SER A 1 82 ? 27.853 -4.800 -13.097 1.00 88.88 82 SER A N 1
ATOM 620 C CA . SER A 1 82 ? 27.727 -3.837 -11.986 1.00 88.88 82 SER A CA 1
ATOM 621 C C . SER A 1 82 ? 27.975 -4.433 -10.595 1.00 88.88 82 SER A C 1
ATOM 623 O O . SER A 1 82 ? 28.610 -3.780 -9.769 1.00 88.88 82 SER A O 1
ATOM 625 N N . ASP A 1 83 ? 27.512 -5.658 -10.332 1.00 89.50 83 ASP A N 1
ATOM 626 C CA . ASP A 1 83 ? 27.656 -6.360 -9.053 1.00 89.50 83 ASP A CA 1
ATOM 627 C C . ASP A 1 83 ? 27.850 -7.873 -9.270 1.00 89.50 83 ASP A C 1
ATOM 629 O O . ASP A 1 83 ? 26.909 -8.664 -9.402 1.00 89.50 83 ASP A O 1
ATOM 633 N N . HIS A 1 84 ? 29.117 -8.290 -9.247 1.00 90.62 84 HIS A N 1
ATOM 634 C CA . HIS A 1 84 ? 29.509 -9.690 -9.394 1.00 90.62 84 HIS A CA 1
ATOM 635 C C . HIS A 1 84 ? 28.997 -10.586 -8.250 1.00 90.62 84 HIS A C 1
ATOM 637 O O . HIS A 1 84 ? 28.725 -11.764 -8.480 1.00 90.62 84 HIS A O 1
ATOM 643 N N . TYR A 1 85 ? 28.824 -10.055 -7.031 1.00 91.38 85 TYR A N 1
ATOM 644 C CA . TYR A 1 85 ? 28.313 -10.831 -5.895 1.00 91.38 85 TYR A CA 1
ATOM 645 C C . TYR A 1 85 ? 26.816 -11.109 -6.045 1.00 91.38 85 TYR A C 1
ATOM 647 O O . TYR A 1 85 ? 26.356 -12.220 -5.759 1.00 91.38 85 TYR A O 1
ATOM 655 N N . LEU A 1 86 ? 26.058 -10.127 -6.540 1.00 90.31 86 LEU A N 1
ATOM 656 C CA . LEU A 1 86 ? 24.651 -10.311 -6.884 1.00 90.31 86 LEU A CA 1
ATOM 657 C C . LEU A 1 86 ? 24.483 -11.263 -8.075 1.00 90.31 86 LEU A C 1
ATOM 659 O O . LEU A 1 86 ? 23.633 -12.151 -8.008 1.00 90.31 86 LEU A O 1
ATOM 663 N N . TRP A 1 87 ? 25.329 -11.173 -9.108 1.00 92.31 87 TRP A N 1
ATOM 664 C CA . TRP A 1 87 ? 25.322 -12.139 -10.216 1.00 92.31 87 TRP A CA 1
ATOM 665 C C . TRP A 1 87 ? 25.638 -13.574 -9.750 1.00 92.31 87 TRP A C 1
ATOM 667 O O . TRP A 1 87 ? 24.891 -14.502 -10.070 1.00 92.31 87 TRP A O 1
ATOM 677 N N . GLU A 1 88 ? 26.674 -13.773 -8.926 1.00 93.12 88 GLU A N 1
ATOM 678 C CA . GLU A 1 88 ? 26.978 -15.075 -8.307 1.00 93.12 88 GLU A CA 1
ATOM 679 C C . GLU A 1 88 ? 25.813 -15.621 -7.467 1.00 93.12 88 GLU A C 1
ATOM 681 O O . GLU A 1 88 ? 25.621 -16.840 -7.379 1.00 93.12 88 GLU A O 1
ATOM 686 N N . HIS A 1 89 ? 25.027 -14.741 -6.840 1.00 92.25 89 HIS A N 1
ATOM 687 C CA . HIS A 1 89 ? 23.824 -15.135 -6.120 1.00 92.25 89 HIS A CA 1
ATOM 688 C C . HIS A 1 89 ? 22.695 -15.547 -7.072 1.00 92.25 89 HIS A C 1
ATOM 690 O O . HIS A 1 89 ? 22.175 -16.658 -6.951 1.00 92.25 89 HIS A O 1
ATOM 696 N N . MET A 1 90 ? 22.369 -14.699 -8.050 1.00 92.94 90 MET A N 1
ATOM 697 C CA . MET A 1 90 ? 21.303 -14.925 -9.033 1.00 92.94 90 MET A CA 1
ATOM 698 C C . MET A 1 90 ? 21.524 -16.182 -9.869 1.00 92.94 90 MET A C 1
ATOM 700 O O . MET A 1 90 ? 20.568 -16.885 -10.191 1.00 92.94 90 MET A O 1
ATOM 704 N N . LYS A 1 91 ? 22.781 -16.534 -10.154 1.00 92.06 91 LYS A N 1
ATOM 705 C CA . LYS A 1 91 ? 23.146 -17.755 -10.884 1.00 92.06 91 LYS A CA 1
ATOM 706 C C . LYS A 1 91 ? 22.614 -19.040 -10.233 1.00 92.06 91 LYS A C 1
ATOM 708 O O . LYS A 1 91 ? 22.363 -20.015 -10.941 1.00 92.06 91 LYS A O 1
ATOM 713 N N . LYS A 1 92 ? 22.387 -19.036 -8.912 1.00 92.06 92 LYS A N 1
ATOM 714 C CA . LYS A 1 92 ? 21.803 -20.154 -8.137 1.00 92.06 92 LYS A CA 1
ATOM 715 C C . LYS A 1 92 ? 20.294 -20.322 -8.368 1.00 92.06 92 LYS A C 1
ATOM 717 O O . LYS A 1 92 ? 19.766 -21.400 -8.118 1.00 92.06 92 LYS A O 1
ATOM 722 N N . TYR A 1 93 ? 19.630 -19.274 -8.854 1.00 93.50 93 TYR A N 1
ATOM 723 C CA . TYR A 1 93 ? 18.207 -19.219 -9.203 1.00 93.50 93 TYR A CA 1
ATOM 724 C C . TYR A 1 93 ? 18.028 -18.775 -10.665 1.00 93.50 93 TYR A C 1
ATOM 726 O O . TYR A 1 93 ? 17.117 -18.017 -11.000 1.00 93.50 93 TYR A O 1
ATOM 734 N N . SER A 1 94 ? 18.944 -19.217 -11.530 1.00 91.38 94 SER A N 1
ATOM 735 C CA . SER A 1 94 ? 18.906 -18.963 -12.968 1.00 91.38 94 SER A CA 1
ATOM 736 C C . SER A 1 94 ? 17.709 -19.667 -13.619 1.00 91.38 94 SER A C 1
ATOM 738 O O . SER A 1 94 ? 17.295 -20.747 -13.194 1.00 91.38 94 SER A O 1
ATOM 740 N N . LEU A 1 95 ? 17.119 -19.022 -14.627 1.00 93.81 95 LEU A N 1
ATOM 741 C CA . LEU A 1 95 ? 15.863 -19.442 -15.257 1.00 93.81 95 LEU A CA 1
ATOM 742 C C . LEU A 1 95 ? 16.075 -19.681 -16.756 1.00 93.81 95 LEU A C 1
ATOM 744 O O . LEU A 1 95 ? 16.756 -18.896 -17.409 1.00 93.81 95 LEU A O 1
ATOM 748 N N . GLU A 1 96 ? 15.459 -20.716 -17.326 1.00 92.00 96 GLU A N 1
ATOM 749 C CA . GLU A 1 96 ? 15.514 -20.941 -18.781 1.00 92.00 96 GLU A CA 1
ATOM 750 C C . GLU A 1 96 ? 14.673 -19.906 -19.544 1.00 92.00 96 GLU A C 1
ATOM 752 O O . GLU A 1 96 ? 15.102 -19.400 -20.580 1.00 92.00 96 GLU A O 1
ATOM 757 N N . THR A 1 97 ? 13.503 -19.533 -19.012 1.00 92.62 97 THR A N 1
ATOM 758 C CA . THR A 1 97 ? 12.629 -18.511 -19.606 1.00 92.62 97 THR A CA 1
ATOM 759 C C . THR A 1 97 ? 12.124 -17.499 -18.577 1.00 92.62 97 THR A C 1
ATOM 761 O O . THR A 1 97 ? 12.056 -17.761 -17.372 1.00 92.62 97 THR A O 1
ATOM 764 N N . LEU A 1 98 ? 11.697 -16.328 -19.061 1.00 92.88 98 LEU A N 1
ATOM 765 C CA . LEU A 1 98 ? 11.015 -15.331 -18.231 1.00 92.88 98 LEU A CA 1
ATOM 766 C C . LEU A 1 98 ? 9.656 -15.846 -17.718 1.00 92.88 98 LEU A C 1
ATOM 768 O O . LEU A 1 98 ? 9.259 -15.521 -16.601 1.00 92.88 98 LEU A O 1
ATOM 772 N N . GLU A 1 99 ? 8.964 -16.687 -18.493 1.00 93.31 99 GLU A N 1
ATOM 773 C CA . GLU A 1 99 ? 7.677 -17.283 -18.111 1.00 93.31 99 GLU A CA 1
ATOM 774 C C . GLU A 1 99 ? 7.807 -18.221 -16.906 1.00 93.31 99 GLU A C 1
ATOM 776 O O . GLU A 1 99 ? 6.946 -18.214 -16.021 1.00 93.31 99 GLU A O 1
ATOM 781 N N . ASP A 1 100 ? 8.896 -18.990 -16.829 1.00 94.06 100 ASP A N 1
ATOM 782 C CA . ASP A 1 100 ? 9.203 -19.833 -15.670 1.00 94.06 100 ASP A CA 1
ATOM 783 C C . ASP A 1 100 ? 9.515 -18.983 -14.432 1.00 94.06 100 ASP A C 1
ATOM 785 O O . ASP A 1 100 ? 9.076 -19.324 -13.334 1.00 94.06 100 ASP A O 1
ATOM 789 N N . GLY A 1 101 ? 10.161 -17.825 -14.611 1.00 93.50 101 GLY A N 1
ATOM 790 C CA . GLY A 1 101 ? 10.318 -16.810 -13.566 1.00 93.50 101 GLY A CA 1
ATOM 791 C C . GLY A 1 101 ? 8.979 -16.282 -13.047 1.00 93.50 101 GLY A C 1
ATOM 792 O O . GLY A 1 101 ? 8.721 -16.306 -11.843 1.00 93.50 101 GLY A O 1
ATOM 793 N N . ILE A 1 102 ? 8.080 -15.878 -13.950 1.00 94.00 102 ILE A N 1
ATOM 794 C CA . ILE A 1 102 ? 6.723 -15.414 -13.611 1.00 94.00 102 ILE A CA 1
ATOM 795 C C . ILE 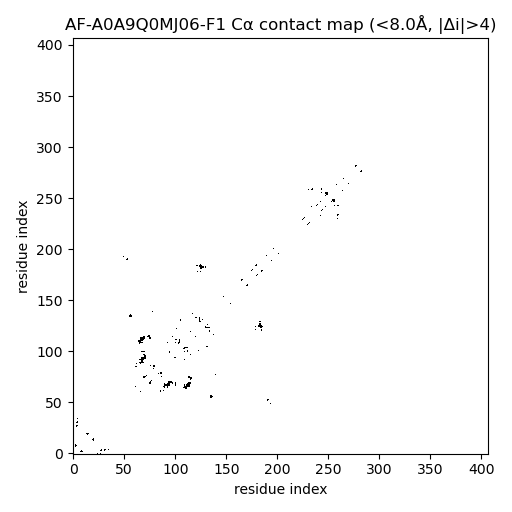A 1 102 ? 5.912 -16.521 -12.911 1.00 94.00 102 ILE A C 1
ATOM 797 O O . ILE A 1 102 ? 5.159 -16.242 -11.970 1.00 94.00 102 ILE A O 1
ATOM 801 N N . ARG A 1 103 ? 6.075 -17.786 -13.322 1.00 93.38 103 ARG A N 1
ATOM 802 C CA . ARG A 1 103 ? 5.470 -18.950 -12.653 1.00 93.38 103 ARG A CA 1
ATOM 803 C C . ARG A 1 103 ? 6.081 -19.182 -11.267 1.00 93.38 103 ARG A C 1
ATOM 805 O O . ARG A 1 103 ? 5.345 -19.471 -10.325 1.00 93.38 103 ARG A O 1
ATOM 812 N N . GLY A 1 104 ? 7.392 -18.997 -11.128 1.00 93.06 104 GLY A N 1
ATOM 813 C CA . GLY A 1 104 ? 8.130 -19.124 -9.873 1.00 93.06 104 GLY A CA 1
ATOM 814 C C . GLY A 1 104 ? 7.721 -18.090 -8.823 1.00 93.06 104 GLY A C 1
ATOM 815 O O . GLY A 1 104 ? 7.467 -18.466 -7.678 1.00 93.06 104 GLY A O 1
ATOM 816 N N . LEU A 1 105 ? 7.545 -16.825 -9.226 1.00 92.81 105 LEU A N 1
ATOM 817 C CA . LEU A 1 105 ? 6.960 -15.775 -8.377 1.00 92.81 105 LEU A CA 1
ATOM 818 C C . LEU A 1 105 ? 5.545 -16.158 -7.918 1.00 92.81 105 LEU A C 1
ATOM 820 O O . LEU A 1 105 ? 5.232 -16.130 -6.730 1.00 92.81 105 LEU A O 1
ATOM 824 N N . LYS A 1 106 ? 4.681 -16.579 -8.855 1.00 90.94 106 LYS A N 1
ATOM 825 C CA . LYS A 1 106 ? 3.281 -16.953 -8.568 1.00 90.94 106 LYS A CA 1
ATOM 826 C C . LYS A 1 106 ? 3.137 -18.175 -7.654 1.00 90.94 106 LYS A C 1
ATOM 828 O O . LYS A 1 106 ? 2.095 -18.303 -7.008 1.00 90.94 106 LYS A O 1
ATOM 833 N N . ASN A 1 107 ? 4.158 -19.031 -7.603 1.00 92.31 107 ASN A N 1
ATOM 834 C CA . ASN A 1 107 ? 4.230 -20.221 -6.755 1.00 92.31 107 ASN A CA 1
ATOM 835 C C . ASN A 1 107 ? 5.054 -20.008 -5.467 1.00 92.31 107 ASN A C 1
ATOM 837 O O . ASN A 1 107 ? 5.121 -20.918 -4.643 1.00 92.31 107 ASN A O 1
ATOM 841 N N . GLY A 1 108 ? 5.702 -18.850 -5.288 1.00 90.25 108 GLY A N 1
ATOM 842 C CA . GLY A 1 108 ? 6.590 -18.583 -4.153 1.00 90.25 108 GLY A CA 1
ATOM 843 C C . GLY A 1 108 ? 7.877 -19.421 -4.139 1.00 90.25 108 GLY A C 1
ATOM 844 O O . GLY A 1 108 ? 8.475 -19.597 -3.074 1.00 90.25 108 GLY A O 1
ATOM 845 N N . SER A 1 109 ? 8.315 -19.959 -5.285 1.00 91.50 109 SER A N 1
ATOM 846 C CA . SER A 1 109 ? 9.629 -20.613 -5.422 1.00 91.50 109 SER A CA 1
ATOM 847 C C . SER A 1 109 ? 10.754 -19.610 -5.702 1.00 91.50 109 SER A C 1
ATOM 849 O O . SER A 1 109 ? 11.910 -19.903 -5.402 1.00 91.50 109 SER A O 1
ATOM 851 N N . LEU A 1 110 ? 10.397 -18.435 -6.225 1.00 92.31 110 LEU A N 1
ATOM 852 C CA . LEU A 1 110 ? 11.249 -17.271 -6.461 1.00 92.31 110 LEU A CA 1
ATOM 853 C C . LEU A 1 110 ? 10.659 -16.073 -5.698 1.00 92.31 110 LEU A C 1
ATOM 855 O O . LEU A 1 110 ? 9.436 -15.981 -5.593 1.00 92.31 110 LEU A O 1
ATOM 859 N N . ASP A 1 111 ? 11.502 -15.173 -5.189 1.00 90.56 111 ASP A N 1
ATOM 860 C CA . ASP A 1 111 ? 11.060 -13.966 -4.471 1.00 90.56 111 ASP A CA 1
ATOM 861 C C . ASP A 1 111 ? 11.077 -12.733 -5.386 1.00 90.56 111 ASP A C 1
ATOM 863 O O . ASP A 1 111 ? 10.128 -11.950 -5.387 1.00 90.56 111 ASP A O 1
ATOM 867 N N . LEU A 1 112 ? 12.138 -12.570 -6.188 1.00 90.94 112 LEU A N 1
ATOM 868 C CA . LEU A 1 112 ? 12.308 -11.466 -7.138 1.00 90.94 112 LEU A CA 1
ATOM 869 C C . LEU A 1 112 ? 12.738 -11.984 -8.517 1.00 90.94 112 LEU A C 1
ATOM 871 O O . LEU A 1 112 ? 13.571 -12.882 -8.630 1.00 90.94 112 LEU A O 1
ATOM 875 N N . LEU A 1 113 ? 12.213 -11.353 -9.566 1.00 92.62 113 LEU A N 1
ATOM 876 C CA . LEU A 1 113 ? 12.573 -11.599 -10.961 1.00 92.62 113 LEU A CA 1
ATOM 877 C C . LEU A 1 113 ? 13.156 -10.322 -11.566 1.00 92.62 113 LEU A C 1
ATOM 879 O O . LEU A 1 113 ? 12.503 -9.279 -11.535 1.00 92.62 113 LEU A O 1
ATOM 883 N N . MET A 1 114 ? 14.354 -10.413 -12.135 1.00 91.75 114 MET A N 1
ATOM 884 C CA . MET A 1 114 ? 14.982 -9.334 -12.899 1.00 91.75 114 MET A CA 1
ATOM 885 C C . MET A 1 114 ? 14.840 -9.587 -14.403 1.00 91.75 114 MET A C 1
ATOM 887 O O . MET A 1 114 ? 14.915 -10.725 -14.870 1.00 91.75 114 MET A O 1
ATOM 891 N N . GLY A 1 115 ? 14.608 -8.514 -15.155 1.00 92.06 115 GLY A N 1
ATOM 892 C CA . GLY A 1 115 ? 14.292 -8.538 -16.581 1.00 92.06 115 GLY A CA 1
ATOM 893 C C . GLY A 1 115 ? 13.881 -7.152 -17.080 1.00 92.06 115 GLY A C 1
ATOM 894 O O . GLY A 1 115 ? 13.752 -6.215 -16.292 1.00 92.06 115 GLY A O 1
ATOM 895 N N . ASP A 1 116 ? 13.672 -7.029 -18.386 1.00 91.56 116 ASP A N 1
ATOM 896 C CA . ASP A 1 116 ? 13.355 -5.767 -19.054 1.00 91.56 116 ASP A CA 1
ATOM 897 C C . ASP A 1 116 ? 12.026 -5.162 -18.557 1.00 91.56 116 ASP A C 1
ATOM 899 O O . ASP A 1 116 ? 10.964 -5.784 -18.665 1.00 91.56 116 ASP A O 1
ATOM 903 N N . SER A 1 117 ? 12.067 -3.916 -18.070 1.00 89.50 117 SER A N 1
ATOM 904 C CA . SER A 1 117 ? 10.926 -3.214 -17.458 1.00 89.50 117 SER A CA 1
ATOM 905 C C . SER A 1 117 ? 9.604 -3.305 -18.244 1.00 89.50 117 SER A C 1
ATOM 907 O O . SER A 1 117 ? 8.631 -3.790 -17.671 1.00 89.50 117 SER A O 1
ATOM 909 N N . PRO A 1 118 ? 9.513 -2.930 -19.541 1.00 89.00 118 PRO A N 1
ATOM 910 C CA . PRO A 1 118 ? 8.241 -2.989 -20.272 1.00 89.00 118 PRO A CA 1
ATOM 911 C C . PRO A 1 118 ? 7.750 -4.423 -20.533 1.00 89.00 118 PRO A C 1
ATOM 913 O O . PRO A 1 118 ? 6.546 -4.640 -20.662 1.00 89.00 118 PRO A O 1
ATOM 916 N N . VAL A 1 119 ? 8.647 -5.416 -20.569 1.00 91.50 119 VAL A N 1
ATOM 917 C CA . VAL A 1 119 ? 8.267 -6.832 -20.700 1.00 91.50 119 VAL A CA 1
ATOM 918 C C . VAL A 1 119 ? 7.678 -7.332 -19.379 1.00 91.50 119 VAL A C 1
ATOM 920 O O . VAL A 1 119 ? 6.617 -7.960 -19.373 1.00 91.50 119 VAL A O 1
ATOM 923 N N . LEU A 1 120 ? 8.302 -6.995 -18.246 1.00 91.31 120 LEU A N 1
ATOM 924 C CA . LEU A 1 120 ? 7.748 -7.266 -16.917 1.00 91.31 120 LEU A CA 1
ATOM 925 C C . LEU A 1 120 ? 6.408 -6.545 -16.700 1.00 91.31 120 LEU A C 1
ATOM 927 O O . LEU A 1 120 ? 5.467 -7.154 -16.189 1.00 91.31 120 LEU A O 1
ATOM 931 N N . ASP A 1 121 ? 6.284 -5.293 -17.144 1.00 88.44 121 ASP A N 1
ATOM 932 C CA . ASP A 1 121 ? 5.043 -4.522 -17.057 1.00 88.44 121 ASP A CA 1
ATOM 933 C C . ASP A 1 121 ? 3.929 -5.082 -17.964 1.00 88.44 121 ASP A C 1
ATOM 935 O O . ASP A 1 121 ? 2.766 -5.080 -17.555 1.00 88.44 121 ASP A O 1
ATOM 939 N N . TYR A 1 122 ? 4.252 -5.676 -19.120 1.00 90.75 122 TYR A N 1
ATOM 940 C CA . TYR A 1 122 ? 3.295 -6.457 -19.919 1.00 90.75 122 TYR A CA 1
ATOM 941 C C . TYR A 1 122 ? 2.776 -7.695 -19.163 1.00 90.75 122 TYR A C 1
ATOM 943 O O . TYR A 1 122 ? 1.559 -7.903 -19.064 1.00 90.75 122 TYR A O 1
ATOM 951 N N . TYR A 1 123 ? 3.672 -8.498 -18.575 1.00 91.19 123 TYR A N 1
ATOM 952 C CA . TYR A 1 123 ? 3.283 -9.677 -17.786 1.00 91.19 123 TYR A CA 1
ATOM 953 C C . TYR A 1 123 ? 2.502 -9.304 -16.515 1.00 91.19 123 TYR A C 1
ATOM 955 O O . TYR A 1 123 ? 1.555 -10.009 -16.151 1.00 91.19 123 TYR A O 1
ATOM 963 N N . ARG A 1 124 ? 2.843 -8.179 -15.872 1.00 89.56 124 ARG A N 1
ATOM 964 C CA . ARG A 1 124 ? 2.087 -7.585 -14.757 1.00 89.56 124 ARG A CA 1
ATOM 965 C C . ARG A 1 124 ? 0.687 -7.163 -15.193 1.00 89.56 124 ARG A C 1
ATOM 967 O O . ARG A 1 124 ? -0.288 -7.542 -14.548 1.00 89.56 124 ARG A O 1
ATOM 974 N N . ALA A 1 125 ? 0.579 -6.397 -16.277 1.00 88.81 125 ALA A N 1
ATOM 975 C CA . ALA A 1 125 ? -0.685 -5.863 -16.779 1.00 88.81 125 ALA A CA 1
ATOM 976 C C . ALA A 1 125 ? -1.678 -6.962 -17.195 1.00 88.81 125 ALA A C 1
ATOM 978 O O . ALA A 1 125 ? -2.889 -6.787 -17.040 1.00 88.81 125 ALA A O 1
ATOM 979 N N . THR A 1 126 ? -1.157 -8.087 -17.692 1.00 90.06 126 THR A N 1
ATOM 980 C CA . THR A 1 126 ? -1.926 -9.226 -18.219 1.00 90.06 126 THR A CA 1
ATOM 981 C C . THR A 1 126 ? -2.370 -10.226 -17.133 1.00 90.06 126 THR A C 1
ATOM 983 O O . THR A 1 126 ? -3.266 -11.035 -17.375 1.00 90.06 126 THR A O 1
ATOM 986 N N . ASP A 1 127 ? -1.806 -10.193 -15.917 1.00 87.44 127 ASP A N 1
ATOM 987 C CA . ASP A 1 127 ? -2.181 -11.128 -14.843 1.00 87.44 127 ASP A CA 1
ATOM 988 C C . ASP A 1 127 ? -3.602 -10.871 -14.315 1.00 87.44 127 ASP A C 1
ATOM 990 O O . ASP A 1 127 ? -3.811 -9.944 -13.546 1.00 87.44 127 ASP A O 1
ATOM 994 N N . HIS A 1 128 ? -4.575 -11.734 -14.625 1.00 82.00 128 HIS A N 1
AT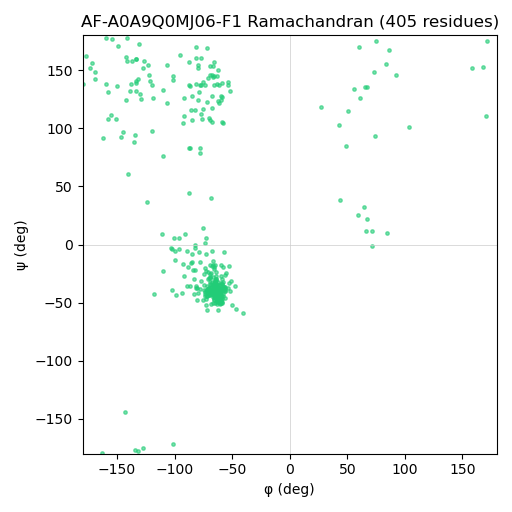OM 995 C CA . HIS A 1 128 ? -5.979 -11.574 -14.196 1.00 82.00 128 HIS A CA 1
ATOM 996 C C . HIS A 1 128 ? -6.209 -11.370 -12.681 1.00 82.00 128 HIS A C 1
ATOM 998 O O . HIS A 1 128 ? -7.291 -10.935 -12.293 1.00 82.00 128 HIS A O 1
ATOM 1004 N N . GLY A 1 129 ? -5.242 -11.713 -11.822 1.00 80.50 129 GLY A N 1
ATOM 1005 C CA . GLY A 1 129 ? -5.323 -11.496 -10.375 1.00 80.50 129 GLY A CA 1
ATOM 1006 C C . GLY A 1 129 ? -4.653 -10.214 -9.866 1.00 80.50 129 GLY A C 1
ATOM 1007 O O . GLY A 1 129 ? -4.701 -9.980 -8.660 1.00 80.50 129 GLY A O 1
ATOM 1008 N N . CYS A 1 130 ? -3.989 -9.438 -10.731 1.00 84.50 130 CYS A N 1
ATOM 1009 C CA . CYS A 1 130 ? -3.094 -8.326 -10.383 1.00 84.50 130 CYS A CA 1
ATOM 1010 C C . CYS A 1 130 ? -2.135 -8.655 -9.214 1.00 84.50 130 CYS A C 1
ATOM 1012 O O . CYS A 1 130 ? -1.903 -7.818 -8.341 1.00 84.50 130 CYS A O 1
ATOM 1014 N N . ARG A 1 131 ? -1.614 -9.893 -9.154 1.00 83.56 131 ARG A N 1
ATOM 1015 C CA . ARG A 1 131 ? -0.785 -10.374 -8.025 1.00 83.56 131 ARG A CA 1
ATOM 1016 C C . ARG A 1 131 ? 0.696 -10.036 -8.164 1.00 83.56 131 ARG A C 1
ATOM 1018 O O . ARG A 1 131 ? 1.438 -10.154 -7.195 1.00 83.56 131 ARG A O 1
ATOM 1025 N N . LEU A 1 132 ? 1.123 -9.665 -9.367 1.00 86.25 132 LEU A N 1
ATOM 1026 C CA . LEU A 1 132 ? 2.473 -9.193 -9.650 1.00 86.25 132 LEU A CA 1
ATOM 1027 C C . LEU A 1 132 ? 2.531 -7.679 -9.419 1.00 86.25 132 LEU A C 1
ATOM 1029 O O . LEU A 1 132 ? 1.639 -6.952 -9.855 1.00 86.25 132 LEU A O 1
ATOM 1033 N N . GLN A 1 133 ? 3.595 -7.203 -8.780 1.00 83.69 133 GLN A N 1
ATOM 1034 C CA . GLN A 1 133 ? 3.864 -5.782 -8.575 1.00 83.69 133 GLN A CA 1
ATOM 1035 C C . GLN A 1 133 ? 5.325 -5.495 -8.934 1.00 83.69 133 GLN A C 1
ATOM 1037 O O . GLN A 1 133 ? 6.209 -6.297 -8.636 1.00 83.69 133 GLN A O 1
ATOM 1042 N N . ARG A 1 134 ? 5.565 -4.352 -9.582 1.00 83.25 134 ARG A N 1
ATOM 1043 C CA . ARG A 1 134 ? 6.905 -3.814 -9.827 1.00 83.25 134 ARG A CA 1
ATOM 1044 C C . ARG A 1 134 ? 7.434 -3.180 -8.535 1.00 83.25 134 ARG A C 1
ATOM 1046 O O . ARG A 1 134 ? 6.682 -2.524 -7.815 1.00 83.25 134 ARG A O 1
ATOM 1053 N N . ILE A 1 135 ? 8.702 -3.429 -8.219 1.00 78.81 135 ILE A N 1
ATOM 1054 C CA . ILE A 1 135 ? 9.347 -3.061 -6.951 1.00 78.81 135 ILE A CA 1
ATOM 1055 C C . ILE A 1 135 ? 10.699 -2.416 -7.274 1.00 78.81 135 ILE A C 1
ATOM 1057 O O . ILE A 1 135 ? 11.412 -2.918 -8.141 1.00 78.81 135 ILE A O 1
ATOM 1061 N N . GLY A 1 136 ? 11.052 -1.342 -6.562 1.00 73.44 136 GLY A N 1
ATOM 1062 C CA . GLY A 1 136 ? 12.291 -0.595 -6.776 1.00 73.44 136 GLY A CA 1
ATOM 1063 C C . GLY A 1 136 ? 12.303 0.302 -8.021 1.00 73.44 136 GLY A C 1
ATOM 1064 O O . GLY A 1 136 ? 11.367 0.336 -8.824 1.00 73.44 136 GLY A O 1
ATOM 1065 N N . GLU A 1 137 ? 13.394 1.052 -8.153 1.00 75.00 137 GLU A N 1
ATOM 1066 C CA . GLU A 1 137 ? 13.716 1.867 -9.328 1.00 75.00 137 GLU A CA 1
ATOM 1067 C C . GLU A 1 137 ? 14.353 1.002 -10.436 1.00 75.00 137 GLU A C 1
ATOM 1069 O O . GLU A 1 137 ? 14.691 -0.166 -10.227 1.00 75.00 137 GLU A O 1
ATOM 1074 N N . THR A 1 138 ? 14.510 1.549 -11.644 1.00 80.31 138 THR A N 1
ATOM 1075 C CA . THR A 1 138 ? 15.217 0.861 -12.736 1.00 80.31 138 THR A CA 1
ATOM 1076 C C . THR A 1 138 ? 16.701 0.716 -12.414 1.00 80.31 138 THR A C 1
ATOM 1078 O O . THR A 1 138 ? 17.411 1.709 -12.310 1.00 80.31 138 THR A O 1
ATOM 1081 N N . PHE A 1 139 ? 17.177 -0.528 -12.304 1.00 79.81 139 PHE A N 1
ATOM 1082 C CA . PHE A 1 139 ? 18.569 -0.848 -11.961 1.00 79.81 139 PHE A CA 1
ATOM 1083 C C . PHE A 1 139 ? 19.598 -0.261 -12.948 1.00 79.81 139 PHE A C 1
ATOM 1085 O O . PHE A 1 139 ? 20.684 0.148 -12.548 1.00 79.81 139 PHE A O 1
ATOM 1092 N N . VAL A 1 140 ? 19.232 -0.190 -14.232 1.00 84.50 140 VAL A N 1
ATOM 1093 C CA . VAL A 1 140 ? 19.914 0.573 -15.285 1.00 84.50 140 VAL A CA 1
ATOM 1094 C C . VAL A 1 140 ? 18.831 1.241 -16.135 1.00 84.50 140 VAL A C 1
ATOM 1096 O O . VAL A 1 140 ? 17.814 0.614 -16.438 1.00 84.50 140 VAL A O 1
ATOM 1099 N N . GLU A 1 141 ? 19.037 2.500 -16.520 1.00 85.12 141 GLU A N 1
ATOM 1100 C CA . GLU A 1 141 ? 18.234 3.161 -17.553 1.00 85.12 141 GLU A CA 1
ATOM 1101 C C . GLU A 1 141 ? 18.818 2.841 -18.937 1.00 85.12 141 GLU A C 1
ATOM 1103 O O . GLU A 1 141 ? 19.947 3.221 -19.244 1.00 85.12 141 GLU A O 1
ATOM 1108 N N . ASP A 1 142 ? 18.048 2.140 -19.770 1.00 87.06 142 ASP A N 1
ATOM 1109 C CA . ASP A 1 142 ? 18.363 1.860 -21.175 1.00 87.06 142 ASP A CA 1
ATOM 1110 C C . ASP A 1 142 ? 17.078 1.912 -22.025 1.00 87.06 142 ASP A C 1
ATOM 1112 O O . ASP A 1 142 ? 15.963 1.848 -21.492 1.00 87.06 142 ASP A O 1
ATOM 1116 N N . ALA A 1 143 ? 17.214 2.062 -23.344 1.00 87.88 143 ALA A N 1
ATOM 1117 C CA . ALA A 1 143 ? 16.098 2.271 -24.262 1.00 87.88 143 ALA A CA 1
ATOM 1118 C C . ALA A 1 143 ? 16.244 1.465 -25.562 1.00 87.88 143 ALA A C 1
ATOM 1120 O O . ALA A 1 143 ? 17.262 1.533 -26.250 1.00 87.88 143 ALA A O 1
ATOM 1121 N N . TYR A 1 144 ? 15.177 0.765 -25.963 1.00 90.94 144 TYR A N 1
ATOM 1122 C CA . TYR A 1 144 ? 15.162 0.031 -27.229 1.00 90.94 144 TYR A CA 1
ATOM 1123 C C . TYR A 1 144 ? 15.383 0.958 -28.433 1.00 90.94 144 TYR A C 1
ATOM 1125 O O . TYR A 1 144 ? 14.661 1.936 -28.636 1.00 90.94 144 TYR A O 1
ATOM 1133 N N . ALA A 1 145 ? 16.346 0.592 -29.277 1.00 92.12 145 ALA A N 1
ATOM 1134 C CA . ALA A 1 145 ? 16.727 1.329 -30.475 1.00 92.12 145 ALA A CA 1
ATOM 1135 C C . ALA A 1 145 ? 16.718 0.429 -31.720 1.00 92.12 145 ALA A C 1
ATOM 1137 O O . ALA A 1 145 ? 16.958 -0.777 -31.648 1.00 92.12 145 ALA A O 1
ATOM 1138 N N . ILE A 1 146 ? 16.481 1.024 -32.893 1.00 93.62 146 ILE A N 1
ATOM 1139 C CA . ILE A 1 146 ? 16.528 0.309 -34.174 1.00 93.62 146 ILE A CA 1
ATOM 1140 C C . ILE A 1 146 ? 17.978 0.266 -34.671 1.00 93.62 146 ILE A C 1
ATOM 1142 O O . ILE A 1 146 ? 18.518 1.271 -35.137 1.00 93.62 146 ILE A O 1
ATOM 1146 N N . GLY A 1 147 ? 18.602 -0.910 -34.594 1.00 94.19 147 GLY A N 1
ATOM 1147 C CA . GLY A 1 147 ? 19.922 -1.159 -35.173 1.00 94.19 147 GLY A CA 1
ATOM 1148 C C . GLY A 1 147 ? 19.907 -1.071 -36.704 1.00 94.19 147 GLY A C 1
ATOM 1149 O O . GLY A 1 147 ? 19.000 -1.578 -37.358 1.00 94.19 147 GLY A O 1
ATOM 1150 N N . MET A 1 148 ? 20.927 -0.435 -37.284 1.00 94.12 148 MET A N 1
ATOM 1151 C CA . MET A 1 148 ? 21.090 -0.264 -38.734 1.00 94.12 148 MET A CA 1
ATOM 1152 C C . MET A 1 148 ? 22.546 -0.511 -39.141 1.00 94.12 148 MET A C 1
ATOM 1154 O O . MET A 1 148 ? 23.463 -0.387 -38.325 1.00 94.12 148 MET A O 1
ATOM 1158 N N . THR A 1 149 ? 22.781 -0.842 -40.412 1.00 96.06 149 THR A N 1
ATOM 1159 C CA . THR A 1 149 ? 24.141 -0.997 -40.945 1.00 96.06 149 THR A CA 1
ATOM 1160 C C . THR A 1 149 ? 24.914 0.325 -40.890 1.00 96.06 149 THR A C 1
ATOM 1162 O O . THR A 1 149 ? 24.359 1.413 -41.062 1.00 96.06 149 THR A O 1
ATOM 1165 N N . LYS A 1 150 ? 26.230 0.249 -40.643 1.00 94.31 150 LYS A N 1
ATOM 1166 C CA . LYS A 1 150 ? 27.099 1.437 -40.627 1.00 94.31 150 LYS A CA 1
ATOM 1167 C C . LYS A 1 150 ? 27.037 2.132 -41.994 1.00 94.31 150 LYS A C 1
ATOM 1169 O O . LYS A 1 150 ? 27.258 1.490 -43.014 1.00 94.31 150 LYS A O 1
ATOM 1174 N N . GLY A 1 151 ? 26.738 3.432 -41.999 1.00 93.25 151 GLY A N 1
ATOM 1175 C CA . GLY A 1 151 ? 26.569 4.224 -43.225 1.00 93.25 151 GLY A CA 1
ATOM 1176 C C . GLY A 1 151 ? 25.177 4.157 -43.873 1.00 93.25 151 GLY A C 1
ATOM 1177 O O . GLY A 1 151 ? 25.023 4.647 -44.988 1.00 93.25 151 GLY A O 1
ATOM 1178 N N . PHE A 1 152 ? 24.163 3.578 -43.218 1.00 95.88 152 PHE A N 1
ATOM 1179 C CA . PHE A 1 152 ? 22.798 3.538 -43.756 1.00 95.88 152 PHE A CA 1
ATOM 1180 C C . PHE A 1 152 ? 22.206 4.957 -43.959 1.00 95.88 152 PHE A C 1
ATOM 1182 O O . PHE A 1 152 ? 22.086 5.707 -42.986 1.00 95.88 152 PHE A O 1
ATOM 1189 N N . PRO A 1 153 ? 21.792 5.339 -45.186 1.00 95.44 153 PRO A N 1
ATOM 1190 C CA . PRO A 1 153 ? 21.554 6.743 -45.544 1.00 95.44 153 PRO A CA 1
ATOM 1191 C C . PRO A 1 153 ? 20.288 7.362 -44.933 1.00 95.44 153 PRO A C 1
ATOM 1193 O O . PRO A 1 153 ? 20.214 8.579 -44.805 1.00 95.44 153 PRO A O 1
ATOM 1196 N N . LEU A 1 154 ? 19.297 6.555 -44.539 1.00 95.12 154 LEU A N 1
ATOM 1197 C CA . LEU A 1 154 ? 18.035 7.043 -43.958 1.00 95.12 154 LEU A CA 1
ATOM 1198 C C . LEU A 1 154 ? 18.029 7.039 -42.418 1.00 95.12 154 LEU A C 1
ATOM 1200 O O . LEU A 1 154 ? 16.997 7.342 -41.816 1.00 95.12 154 LEU A O 1
ATOM 1204 N N . LYS A 1 155 ? 19.161 6.720 -41.768 1.00 95.50 155 LYS A N 1
ATOM 1205 C CA . LYS A 1 155 ? 19.285 6.644 -40.299 1.00 95.50 155 LYS A CA 1
ATOM 1206 C C . LYS A 1 155 ? 18.735 7.893 -39.612 1.00 95.50 155 LYS A C 1
ATOM 1208 O O . LYS A 1 155 ? 17.910 7.794 -38.703 1.00 95.50 155 LYS A O 1
ATOM 1213 N N . ASP A 1 156 ? 19.189 9.064 -40.046 1.00 95.00 156 ASP A N 1
ATOM 1214 C CA . ASP A 1 156 ? 18.885 10.320 -39.363 1.00 95.00 156 ASP A CA 1
ATOM 1215 C C . ASP A 1 156 ? 17.451 10.786 -39.677 1.00 95.00 156 ASP A C 1
ATOM 1217 O O . ASP A 1 156 ? 16.767 11.306 -38.797 1.00 95.00 156 ASP A O 1
ATOM 1221 N N . SER A 1 157 ? 16.933 10.476 -40.873 1.00 96.25 157 SER A N 1
ATOM 1222 C CA . SER A 1 157 ? 15.524 10.685 -41.241 1.00 96.25 157 SER A CA 1
ATOM 1223 C C . SER A 1 157 ? 14.567 9.845 -40.386 1.00 96.25 157 SER A C 1
ATOM 1225 O O . SER A 1 157 ? 13.563 10.360 -39.895 1.00 96.25 157 SER A O 1
ATOM 1227 N N . ILE A 1 158 ? 14.888 8.565 -40.162 1.00 95.69 158 ILE A N 1
ATOM 1228 C CA . ILE A 1 158 ? 14.104 7.672 -39.292 1.00 95.69 158 ILE A CA 1
ATOM 1229 C C . ILE A 1 158 ? 14.218 8.113 -37.826 1.00 95.69 158 ILE A C 1
ATOM 1231 O O . ILE A 1 158 ? 13.211 8.162 -37.123 1.00 95.69 158 ILE A O 1
ATOM 1235 N N . SER A 1 159 ? 15.412 8.509 -37.375 1.00 95.06 159 SER A N 1
ATOM 1236 C CA . SER A 1 159 ? 15.623 9.027 -36.013 1.00 95.06 159 SER A CA 1
ATOM 1237 C C . SER A 1 159 ? 14.789 10.288 -35.747 1.00 95.06 159 SER A C 1
ATOM 1239 O O . SER A 1 159 ? 14.126 10.386 -34.714 1.00 95.06 159 SER A O 1
ATOM 1241 N N . ALA A 1 160 ? 14.741 11.220 -36.706 1.00 96.06 160 ALA A N 1
ATOM 1242 C CA . ALA A 1 160 ? 13.896 12.411 -36.625 1.00 96.06 160 ALA A CA 1
ATOM 1243 C C . ALA A 1 160 ? 12.392 12.073 -36.614 1.00 96.06 160 ALA A C 1
ATOM 1245 O O . ALA A 1 160 ? 11.618 12.729 -35.915 1.00 96.06 160 ALA A O 1
ATOM 1246 N N . LEU A 1 161 ? 11.968 11.033 -37.342 1.00 95.94 161 LEU A N 1
ATOM 1247 C CA . LEU A 1 161 ? 10.579 10.568 -37.333 1.00 95.94 161 LEU A CA 1
ATOM 1248 C C . LEU A 1 161 ? 10.181 9.954 -35.978 1.00 95.94 161 LEU A C 1
ATOM 1250 O O . LEU A 1 161 ? 9.105 10.256 -35.467 1.00 95.94 161 LEU A O 1
ATOM 1254 N N . ILE A 1 162 ? 11.063 9.170 -35.351 1.00 94.94 162 ILE A N 1
ATOM 1255 C CA . ILE A 1 162 ? 10.847 8.623 -33.998 1.00 94.94 162 ILE A CA 1
ATOM 1256 C C . ILE A 1 162 ? 10.777 9.757 -32.962 1.00 94.94 162 ILE A C 1
ATOM 1258 O O . ILE A 1 162 ? 9.862 9.783 -32.138 1.00 94.94 162 ILE A O 1
ATOM 1262 N N . ALA A 1 163 ? 11.668 10.752 -33.047 1.00 94.94 163 ALA A N 1
ATOM 1263 C CA . ALA A 1 163 ? 11.608 11.944 -32.197 1.00 94.94 163 ALA A CA 1
ATOM 1264 C C . ALA A 1 163 ? 10.298 12.741 -32.389 1.00 94.94 163 ALA A C 1
ATOM 1266 O O . ALA A 1 163 ? 9.735 13.257 -31.420 1.00 94.94 163 ALA A O 1
ATOM 1267 N N . LYS A 1 164 ? 9.758 12.789 -33.616 1.00 96.88 164 LYS A N 1
ATOM 1268 C CA . LYS A 1 164 ? 8.440 13.377 -33.905 1.00 96.88 164 LYS A CA 1
ATOM 1269 C C . LYS A 1 164 ? 7.294 12.586 -33.258 1.00 96.88 164 LYS A C 1
ATOM 1271 O O . LYS A 1 164 ? 6.382 13.215 -32.734 1.00 96.88 164 LYS A O 1
ATOM 1276 N N . TYR A 1 165 ? 7.347 11.250 -33.253 1.00 95.75 165 TYR A N 1
ATOM 1277 C CA . TYR A 1 165 ? 6.339 10.395 -32.598 1.00 95.75 165 TYR A CA 1
ATOM 1278 C C . TYR A 1 165 ? 6.370 10.458 -31.064 1.00 95.75 165 TYR A C 1
ATOM 1280 O O . TYR A 1 165 ? 5.341 10.259 -30.419 1.00 95.75 165 TYR A O 1
ATOM 1288 N N . SER A 1 166 ? 7.537 10.734 -30.477 1.00 92.88 166 SER A N 1
ATOM 1289 C CA . SER A 1 166 ? 7.661 11.030 -29.046 1.00 92.88 166 SER A CA 1
ATOM 1290 C C . SER A 1 166 ? 7.092 12.420 -28.727 1.00 92.88 166 SER A C 1
ATOM 1292 O O . SER A 1 166 ? 6.139 12.548 -27.962 1.00 92.88 166 SER A O 1
ATOM 1294 N N . SER A 1 167 ? 7.589 13.467 -29.395 1.00 95.44 167 SER A N 1
ATOM 1295 C CA . SER A 1 167 ? 7.213 14.864 -29.109 1.00 95.44 167 SER A CA 1
ATOM 1296 C C . SER A 1 167 ? 5.758 15.238 -29.427 1.00 95.44 167 SER A C 1
ATOM 1298 O O . SER A 1 167 ? 5.278 16.248 -28.913 1.00 95.44 167 SER A O 1
ATOM 1300 N N . ASN A 1 168 ? 5.038 14.449 -30.234 1.00 96.06 168 ASN A N 1
ATOM 1301 C CA . ASN A 1 168 ? 3.606 14.638 -30.490 1.00 96.06 168 ASN A CA 1
ATOM 1302 C C . ASN A 1 168 ? 2.678 13.698 -29.685 1.00 96.06 168 ASN A C 1
ATOM 1304 O O . ASN A 1 168 ? 1.474 13.700 -29.940 1.00 96.06 168 ASN A O 1
ATOM 1308 N N . GLY A 1 169 ? 3.211 12.885 -28.762 1.00 94.00 169 GLY A N 1
ATOM 1309 C CA . GLY A 1 169 ? 2.431 11.940 -27.949 1.00 94.00 169 GLY A CA 1
ATOM 1310 C C . GLY A 1 169 ? 1.883 10.718 -28.703 1.00 94.00 169 GLY A C 1
ATOM 1311 O O . GLY A 1 169 ? 1.049 9.983 -28.174 1.00 94.00 169 GLY A O 1
ATOM 1312 N N . TYR A 1 170 ? 2.322 10.454 -29.940 1.00 95.50 170 TYR A N 1
ATOM 1313 C CA . TYR A 1 170 ? 1.857 9.284 -30.697 1.00 95.50 170 TYR A CA 1
ATOM 1314 C C . TYR A 1 170 ? 2.284 7.959 -30.044 1.00 95.50 170 TYR A C 1
ATOM 1316 O O . TYR A 1 170 ? 1.534 6.983 -30.091 1.00 95.50 170 TYR A O 1
ATOM 1324 N N . LEU A 1 171 ? 3.439 7.931 -29.368 1.00 91.56 171 LEU A N 1
ATOM 1325 C CA . LEU A 1 171 ? 3.865 6.779 -28.560 1.00 91.56 171 LEU A CA 1
ATOM 1326 C C . LEU A 1 171 ? 2.925 6.508 -27.368 1.00 91.56 171 LEU A C 1
ATOM 1328 O O . LEU A 1 171 ? 2.671 5.344 -27.052 1.00 91.56 171 LEU A O 1
ATOM 1332 N N . ASP A 1 172 ? 2.335 7.543 -26.766 1.00 90.88 172 ASP A N 1
ATOM 1333 C CA . ASP A 1 172 ? 1.360 7.393 -25.675 1.00 90.88 172 ASP A CA 1
ATOM 1334 C C . ASP A 1 172 ? 0.036 6.821 -26.198 1.00 90.88 172 ASP A C 1
ATOM 1336 O O . ASP A 1 172 ? -0.549 5.923 -25.589 1.00 90.88 172 ASP A O 1
ATOM 1340 N N . ILE A 1 173 ? -0.400 7.272 -27.381 1.00 93.62 173 ILE A N 1
ATOM 1341 C CA . ILE A 1 173 ? -1.578 6.735 -28.083 1.00 93.62 173 ILE A CA 1
ATOM 1342 C C . ILE A 1 173 ? -1.367 5.255 -28.439 1.00 93.62 173 ILE A C 1
ATOM 1344 O O . ILE A 1 173 ? -2.282 4.446 -28.274 1.00 93.62 173 ILE A O 1
ATOM 1348 N N . LEU A 1 174 ? -0.167 4.872 -28.889 1.00 93.12 174 LEU A N 1
ATOM 1349 C CA . LEU A 1 174 ? 0.193 3.465 -29.096 1.00 93.12 174 LEU A CA 1
ATOM 1350 C C . LEU A 1 174 ? 0.180 2.679 -27.779 1.00 93.12 174 LEU A C 1
ATOM 1352 O O . LEU A 1 174 ? -0.321 1.555 -27.748 1.00 93.12 174 LEU A O 1
ATOM 1356 N N . THR A 1 175 ? 0.680 3.265 -26.694 1.00 89.50 175 THR A N 1
ATOM 1357 C CA . THR A 1 175 ? 0.736 2.617 -25.378 1.00 89.50 175 THR A CA 1
ATOM 1358 C C . THR A 1 175 ? -0.666 2.362 -24.820 1.00 89.50 175 THR A C 1
ATOM 1360 O O . THR A 1 175 ? -0.984 1.227 -24.471 1.00 89.50 175 THR A O 1
ATOM 1363 N N . GLU A 1 176 ? -1.563 3.350 -24.841 1.00 89.31 176 GLU A N 1
ATOM 1364 C CA . GLU A 1 176 ? -2.974 3.160 -24.465 1.00 89.31 176 GLU A CA 1
ATOM 1365 C C . GLU A 1 176 ? -3.693 2.174 -25.410 1.00 89.31 176 GLU A C 1
ATOM 1367 O O . GLU A 1 176 ? -4.506 1.372 -24.952 1.00 89.31 176 GLU A O 1
ATOM 1372 N N . LYS A 1 177 ? -3.363 2.154 -26.711 1.00 91.88 177 LYS A N 1
ATOM 1373 C CA . LYS A 1 177 ? -3.939 1.197 -27.674 1.00 91.88 177 LYS A CA 1
ATOM 1374 C C . LYS A 1 177 ? -3.551 -0.259 -27.385 1.00 91.88 177 LYS A C 1
ATOM 1376 O O . LYS A 1 177 ? -4.396 -1.138 -27.539 1.00 91.88 177 LYS A O 1
ATOM 1381 N N . TRP A 1 178 ? -2.298 -0.524 -27.011 1.00 89.88 178 TRP A N 1
ATOM 1382 C CA . TRP A 1 178 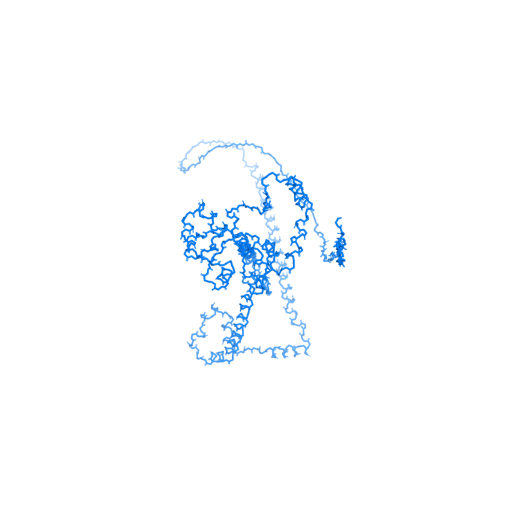? -1.801 -1.888 -26.772 1.00 89.88 178 TRP A CA 1
ATOM 1383 C C . TRP A 1 178 ? -1.987 -2.364 -25.324 1.00 89.88 178 TRP A C 1
ATOM 1385 O O . TRP A 1 178 ? -2.282 -3.538 -25.110 1.00 89.88 178 TRP A O 1
ATOM 1395 N N . TYR A 1 179 ? -1.856 -1.471 -24.340 1.00 87.12 179 TYR A N 1
ATOM 1396 C CA . TYR A 1 179 ? -1.887 -1.810 -22.912 1.00 87.12 179 TYR A CA 1
ATOM 1397 C C . TYR A 1 179 ? -3.135 -1.306 -22.173 1.00 87.12 179 TYR A C 1
ATOM 1399 O O . TYR A 1 179 ? -3.510 -1.880 -21.153 1.00 87.12 179 TYR A O 1
ATOM 1407 N N . GLY A 1 180 ? -3.821 -0.270 -22.667 1.00 83.56 180 GLY A N 1
ATOM 1408 C CA . GLY A 1 180 ? -4.950 0.367 -21.971 1.00 83.56 180 GLY A CA 1
ATOM 1409 C C . GLY A 1 180 ? -6.187 -0.523 -21.788 1.00 83.56 180 GLY A C 1
ATOM 1410 O O . GLY A 1 180 ? -7.024 -0.233 -20.933 1.00 83.56 180 GLY A O 1
ATOM 1411 N N . GLY A 1 181 ? -6.285 -1.619 -22.550 1.00 84.25 181 GLY A N 1
ATOM 1412 C CA . GLY A 1 181 ? -7.296 -2.669 -22.386 1.00 84.25 181 GLY A CA 1
ATOM 1413 C C . GLY A 1 181 ? -6.909 -3.811 -21.432 1.00 84.25 181 GLY A C 1
ATOM 1414 O O . GLY A 1 181 ? -7.743 -4.680 -21.178 1.00 84.25 181 GLY A O 1
ATOM 1415 N N . LEU A 1 182 ? -5.675 -3.843 -20.914 1.00 87.75 182 LEU A N 1
ATOM 1416 C CA . LEU A 1 182 ? -5.207 -4.887 -19.996 1.00 87.75 182 LEU A CA 1
ATOM 1417 C C . LEU A 1 182 ? -5.666 -4.595 -18.554 1.00 87.75 182 LEU A C 1
ATOM 1419 O O . LEU A 1 182 ? -5.581 -3.447 -18.108 1.00 87.75 182 LEU A O 1
ATOM 1423 N N . PRO A 1 183 ? -6.117 -5.611 -17.791 1.00 81.31 183 PRO A N 1
ATOM 1424 C CA . PRO A 1 183 ? -6.816 -5.402 -16.523 1.00 81.31 183 PRO A CA 1
ATOM 1425 C C . PRO A 1 183 ? -5.972 -4.693 -15.458 1.00 81.31 183 PRO A C 1
ATOM 1427 O O . PRO A 1 183 ? -6.521 -3.910 -14.687 1.00 81.31 183 PRO A O 1
ATOM 1430 N N . CYS A 1 184 ? -4.658 -4.938 -15.416 1.00 81.56 184 CYS A N 1
ATOM 1431 C CA . CYS A 1 184 ? -3.789 -4.464 -14.336 1.00 81.56 184 CYS A CA 1
ATOM 1432 C C . CYS A 1 184 ? -2.793 -3.373 -14.766 1.00 81.56 184 CYS A C 1
ATOM 1434 O O . CYS A 1 184 ? -1.904 -3.025 -13.989 1.00 81.56 184 CYS A O 1
ATOM 1436 N N . PHE A 1 185 ? -2.905 -2.824 -15.985 1.00 79.19 185 PHE A N 1
ATOM 1437 C CA . PHE A 1 185 ? -1.922 -1.862 -16.507 1.00 79.19 185 PHE A CA 1
ATOM 1438 C C . PHE A 1 185 ? -1.861 -0.581 -15.660 1.00 79.19 185 PHE A C 1
ATOM 1440 O O . PHE A 1 185 ? -0.825 -0.258 -15.081 1.00 79.19 185 PHE A O 1
ATOM 1447 N N . LYS A 1 186 ? -3.009 0.090 -15.499 1.00 66.31 186 LYS A N 1
ATOM 1448 C CA . LYS A 1 186 ? -3.131 1.418 -14.865 1.00 66.31 186 LYS A CA 1
ATOM 1449 C C . LYS A 1 186 ? -2.966 1.416 -13.336 1.00 66.31 186 LYS A C 1
ATOM 1451 O O . LYS A 1 186 ? -3.027 2.470 -12.710 1.00 66.31 186 LYS A O 1
ATOM 1456 N N . PHE A 1 187 ? -2.707 0.253 -12.733 1.00 57.16 187 PHE A N 1
ATOM 1457 C CA . PHE A 1 187 ? -2.620 0.096 -11.280 1.00 57.16 187 PHE A CA 1
ATOM 1458 C C . PHE A 1 187 ? -1.449 0.845 -10.628 1.00 57.16 187 PHE A C 1
ATOM 1460 O O . PHE A 1 187 ? -1.535 1.109 -9.437 1.00 57.16 187 PHE A O 1
ATOM 1467 N N . GLU A 1 188 ? -0.396 1.236 -11.354 1.00 51.62 188 GLU A N 1
ATOM 1468 C CA . GLU A 1 188 ? 0.654 2.103 -10.784 1.00 51.62 188 GLU A CA 1
ATOM 1469 C C . GLU A 1 188 ? 0.135 3.517 -10.482 1.00 51.62 188 GLU A C 1
ATOM 1471 O O . GLU A 1 188 ? 0.402 4.052 -9.407 1.00 51.62 188 GLU A O 1
ATOM 1476 N N . ALA A 1 189 ? -0.703 4.090 -11.354 1.00 47.62 189 ALA A N 1
ATOM 1477 C CA . ALA A 1 189 ? -1.364 5.367 -11.077 1.00 47.62 189 ALA A CA 1
ATOM 1478 C C . ALA A 1 189 ? -2.350 5.251 -9.893 1.00 47.62 189 ALA A C 1
ATOM 1480 O O . ALA A 1 189 ? -2.420 6.142 -9.046 1.00 47.62 189 ALA A O 1
ATOM 1481 N N . ASP A 1 190 ? -3.049 4.117 -9.776 1.00 44.75 190 ASP A N 1
ATOM 1482 C CA . ASP A 1 190 ? -3.978 3.831 -8.671 1.00 44.75 190 ASP A CA 1
ATOM 1483 C C . ASP A 1 190 ? -3.305 3.303 -7.384 1.00 44.75 190 ASP A C 1
ATOM 1485 O O . ASP A 1 190 ? -3.986 3.070 -6.384 1.00 44.75 190 ASP A O 1
ATOM 1489 N N . ILE A 1 191 ? -1.977 3.140 -7.364 1.00 49.19 191 ILE A N 1
ATOM 1490 C CA . ILE A 1 191 ? -1.189 2.946 -6.132 1.00 49.19 191 ILE A CA 1
ATOM 1491 C C . ILE A 1 191 ? -0.879 4.300 -5.471 1.00 49.19 191 ILE A C 1
ATOM 1493 O O . ILE A 1 191 ? -0.818 4.380 -4.245 1.00 49.19 191 ILE A O 1
ATOM 1497 N N . VAL A 1 192 ? -0.769 5.378 -6.259 1.00 48.09 192 VAL A N 1
ATOM 1498 C CA . VAL A 1 192 ? -0.662 6.758 -5.746 1.00 48.09 192 VAL A CA 1
ATOM 1499 C C . VAL A 1 192 ? -2.012 7.265 -5.215 1.00 48.09 192 VAL A C 1
ATOM 1501 O O . VAL A 1 192 ? -2.051 8.115 -4.323 1.00 48.09 192 VAL A O 1
ATOM 1504 N N . GLN A 1 193 ? -3.134 6.727 -5.706 1.00 46.28 193 GLN A N 1
ATOM 1505 C CA . GLN A 1 193 ? -4.455 7.020 -5.146 1.00 46.28 193 GLN A CA 1
ATOM 1506 C C . GLN A 1 193 ? -4.711 6.209 -3.857 1.00 46.28 193 GLN A C 1
ATOM 1508 O O . GLN A 1 193 ? -4.544 4.987 -3.847 1.00 46.28 193 GLN A O 1
ATOM 1513 N N . PRO A 1 194 ? -5.169 6.837 -2.755 1.00 52.06 194 PRO A N 1
ATOM 1514 C CA . PRO A 1 194 ? -5.468 6.120 -1.520 1.00 52.06 194 PRO A CA 1
ATOM 1515 C C . PRO A 1 194 ? -6.681 5.205 -1.728 1.00 52.06 194 PRO A C 1
ATOM 1517 O O . PRO A 1 194 ? -7.822 5.671 -1.786 1.00 52.06 194 PRO A O 1
ATOM 1520 N N . ARG A 1 195 ? -6.434 3.892 -1.842 1.00 55.72 195 ARG A N 1
ATOM 1521 C CA . ARG A 1 195 ? -7.490 2.888 -2.053 1.00 55.72 195 ARG A CA 1
ATOM 1522 C C . ARG A 1 195 ? -8.593 3.054 -0.992 1.00 55.72 195 ARG A C 1
ATOM 1524 O O . ARG A 1 195 ? -8.273 3.130 0.198 1.00 55.72 195 ARG A O 1
ATOM 1531 N N . PRO A 1 196 ? -9.885 3.080 -1.374 1.00 59.47 196 PRO A N 1
ATOM 1532 C CA . PRO A 1 196 ? -10.971 3.223 -0.409 1.00 59.47 196 PRO A CA 1
ATOM 1533 C C . PRO A 1 196 ? -10.920 2.082 0.613 1.00 59.47 196 PRO A C 1
ATOM 1535 O O . PRO A 1 196 ? -10.656 0.935 0.250 1.00 59.47 196 PRO A O 1
ATOM 1538 N N . LEU A 1 197 ? -11.161 2.395 1.893 1.00 65.19 197 LEU A N 1
ATOM 1539 C CA . LEU A 1 197 ? -11.038 1.431 2.992 1.00 65.19 197 LEU A CA 1
ATOM 1540 C C . LEU A 1 197 ? -11.958 0.226 2.750 1.00 65.19 197 LEU A C 1
ATOM 1542 O O . LEU A 1 197 ? -13.174 0.303 2.933 1.00 65.19 197 LEU A O 1
ATOM 1546 N N . GLY A 1 198 ? -11.361 -0.895 2.341 1.00 68.50 198 GLY A N 1
ATOM 1547 C CA . GLY A 1 198 ? -12.089 -2.122 2.045 1.00 68.50 198 GLY A CA 1
ATOM 1548 C C . GLY A 1 198 ? -12.816 -2.663 3.275 1.00 68.50 198 GLY A C 1
ATOM 1549 O O . GLY A 1 198 ? -12.352 -2.511 4.406 1.00 68.50 198 GLY A O 1
ATOM 1550 N N . VAL A 1 199 ? -13.939 -3.354 3.057 1.00 73.88 199 VAL A N 1
ATOM 1551 C CA . VAL A 1 199 ? -14.810 -3.873 4.132 1.00 73.88 199 VAL A CA 1
ATOM 1552 C C . VAL A 1 199 ? -14.033 -4.713 5.159 1.00 73.88 199 VAL A C 1
ATOM 1554 O O . VAL A 1 199 ? -14.312 -4.632 6.352 1.00 73.88 199 VAL A O 1
ATOM 1557 N N . ALA A 1 200 ? -12.997 -5.440 4.724 1.00 74.19 200 ALA A N 1
ATOM 1558 C CA . ALA A 1 200 ? -12.094 -6.200 5.592 1.00 74.19 200 ALA A CA 1
ATOM 1559 C C . ALA A 1 200 ? -11.387 -5.344 6.666 1.00 74.19 200 ALA A C 1
ATOM 1561 O O . ALA A 1 200 ? -11.254 -5.794 7.802 1.00 74.19 200 ALA A O 1
ATOM 1562 N N . ALA A 1 201 ? -10.998 -4.101 6.358 1.00 74.38 201 ALA A N 1
ATOM 1563 C CA . ALA A 1 201 ? -10.366 -3.194 7.323 1.00 74.38 201 ALA A CA 1
ATOM 1564 C C . ALA A 1 201 ? -11.346 -2.717 8.413 1.00 74.38 201 ALA A C 1
ATOM 1566 O O . ALA A 1 201 ? -10.943 -2.445 9.543 1.00 74.38 201 ALA A O 1
ATOM 1567 N N . VAL A 1 202 ? -12.644 -2.650 8.097 1.00 82.00 202 VAL A N 1
ATOM 1568 C CA . VAL A 1 202 ? -13.706 -2.239 9.035 1.00 82.00 202 VAL A CA 1
ATOM 1569 C C . VAL A 1 202 ? -14.334 -3.446 9.755 1.00 82.00 202 VAL A C 1
ATOM 1571 O O . VAL A 1 202 ? -14.952 -3.286 10.807 1.00 82.00 202 VAL A O 1
ATOM 1574 N N . ALA A 1 203 ? -14.137 -4.671 9.253 1.00 87.31 203 ALA A N 1
ATOM 1575 C CA . ALA A 1 203 ? -14.722 -5.903 9.793 1.00 87.31 203 ALA A CA 1
ATOM 1576 C C . ALA A 1 203 ? -14.456 -6.106 11.298 1.00 87.31 203 ALA A C 1
ATOM 1578 O O . ALA A 1 203 ? -15.357 -6.518 12.030 1.00 87.31 203 ALA A O 1
ATOM 1579 N N . GLY A 1 204 ? -13.268 -5.736 11.791 1.00 88.12 204 GLY A N 1
ATOM 1580 C CA . GLY A 1 204 ? -12.944 -5.786 13.223 1.00 88.12 204 GLY A CA 1
ATOM 1581 C C . GLY A 1 204 ? -13.873 -4.931 14.099 1.00 88.12 204 GLY A C 1
ATOM 1582 O O . GLY A 1 204 ? -14.232 -5.341 15.202 1.00 88.12 204 GLY A O 1
ATOM 1583 N N . VAL A 1 205 ? -14.345 -3.785 13.594 1.00 89.31 205 VAL A N 1
ATOM 1584 C CA . VAL A 1 205 ? -15.301 -2.912 14.299 1.00 89.31 205 VAL A CA 1
ATOM 1585 C C . VAL A 1 205 ? -16.678 -3.578 14.392 1.00 89.31 205 VAL A C 1
ATOM 1587 O O . VAL A 1 205 ? -17.311 -3.543 15.448 1.00 89.31 205 VAL A O 1
ATOM 1590 N N . PHE A 1 206 ? -17.120 -4.250 13.324 1.00 91.38 206 PHE A N 1
ATOM 1591 C CA . PHE A 1 206 ? -18.371 -5.015 13.326 1.00 91.38 206 PHE A CA 1
ATOM 1592 C C . PHE A 1 206 ? -18.311 -6.231 14.263 1.00 91.38 206 PHE A C 1
ATOM 1594 O O . PHE A 1 206 ? -19.280 -6.491 14.978 1.00 91.38 206 PHE A O 1
ATOM 1601 N N . LEU A 1 207 ? -17.172 -6.931 14.335 1.00 92.56 207 LEU A N 1
ATOM 1602 C CA . LEU A 1 207 ? -16.965 -8.033 15.285 1.00 92.56 207 LEU A CA 1
ATOM 1603 C C . LEU A 1 207 ? -17.008 -7.551 16.745 1.00 92.56 207 LEU A C 1
ATOM 1605 O O . LEU A 1 207 ? -17.665 -8.180 17.577 1.00 92.56 207 LEU A O 1
ATOM 1609 N N . LEU A 1 208 ? -16.384 -6.409 17.056 1.00 93.00 208 LEU A N 1
ATOM 1610 C CA . LEU A 1 208 ? -16.457 -5.791 18.388 1.00 93.00 208 LEU A CA 1
ATOM 1611 C C . LEU A 1 208 ? -17.887 -5.359 18.755 1.00 93.00 208 LEU A C 1
ATOM 1613 O O . LEU A 1 208 ? -18.310 -5.548 19.897 1.00 93.00 208 LEU A O 1
ATOM 1617 N N . LEU A 1 209 ? -18.656 -4.833 17.796 1.00 93.25 209 LEU A N 1
ATOM 1618 C CA . LEU A 1 209 ? -20.069 -4.492 17.992 1.00 93.25 209 LEU A CA 1
ATOM 1619 C C . LEU A 1 209 ? -20.929 -5.745 18.242 1.00 93.25 209 LEU A C 1
ATOM 1621 O O . LEU A 1 209 ? -21.755 -5.746 19.157 1.00 93.25 209 LEU A O 1
ATOM 1625 N N . GLY A 1 210 ? -20.698 -6.826 17.491 1.00 95.56 210 GLY A N 1
ATOM 1626 C CA . GLY A 1 210 ? -21.355 -8.120 17.702 1.00 95.56 210 GLY A CA 1
ATOM 1627 C C . GLY A 1 210 ? -21.060 -8.710 19.085 1.00 95.56 210 GLY A C 1
ATOM 1628 O O . GLY A 1 210 ? -21.985 -9.093 19.804 1.00 95.56 210 GLY A O 1
ATOM 1629 N N . LEU A 1 211 ? -19.791 -8.695 19.507 1.00 96.81 211 LEU A N 1
ATOM 1630 C CA . LEU A 1 211 ? -19.379 -9.106 20.854 1.00 96.81 211 LEU A CA 1
ATOM 1631 C C . LEU A 1 211 ? -20.049 -8.249 21.941 1.00 96.81 211 LEU A C 1
ATOM 1633 O O . LEU A 1 211 ? -20.551 -8.787 22.928 1.00 96.81 211 LEU A O 1
ATOM 1637 N N . GLY A 1 212 ? -20.122 -6.929 21.742 1.00 95.44 212 GLY A N 1
ATOM 1638 C CA . GLY A 1 212 ? -20.831 -6.012 22.638 1.00 95.44 212 GLY A CA 1
ATOM 1639 C C . GLY A 1 212 ? -22.324 -6.331 22.771 1.00 95.44 212 GLY A C 1
ATOM 1640 O O . GLY A 1 212 ? -22.861 -6.295 23.880 1.00 95.44 212 GLY A O 1
ATOM 1641 N N . MET A 1 213 ? -22.988 -6.711 21.674 1.00 96.69 213 MET A N 1
ATOM 1642 C CA . MET A 1 213 ? -24.390 -7.142 21.691 1.00 96.69 213 MET A CA 1
ATOM 1643 C C . MET A 1 213 ? -24.576 -8.459 22.460 1.00 96.69 213 MET A C 1
ATOM 1645 O O . MET A 1 213 ? -25.468 -8.547 23.306 1.00 96.69 213 MET A O 1
ATOM 1649 N N . VAL A 1 214 ? -23.713 -9.456 22.233 1.00 96.94 214 VAL A N 1
ATOM 1650 C CA . VAL A 1 214 ? -23.747 -10.744 22.955 1.00 96.94 214 VAL A CA 1
ATOM 1651 C C . VAL A 1 214 ? -23.517 -10.542 24.457 1.00 96.94 214 VAL A C 1
ATOM 1653 O O . VAL A 1 214 ? -24.283 -11.060 25.271 1.00 96.94 214 VAL A O 1
ATOM 1656 N N . LEU A 1 215 ? -22.528 -9.729 24.841 1.00 96.62 215 LEU A N 1
ATOM 1657 C CA . LEU A 1 215 ? -22.285 -9.369 26.242 1.00 96.62 215 LEU A CA 1
ATOM 1658 C C . LEU A 1 215 ? -23.478 -8.619 26.857 1.00 96.62 215 LEU A C 1
ATOM 1660 O O . LEU A 1 215 ? -23.848 -8.898 27.996 1.00 96.62 215 LEU A O 1
ATOM 1664 N N . GLY A 1 216 ? -24.128 -7.726 26.104 1.00 95.94 216 GLY A N 1
ATOM 1665 C CA . GLY A 1 216 ? -25.360 -7.056 26.526 1.00 95.94 216 GLY A CA 1
ATOM 1666 C C . GLY A 1 216 ? -26.502 -8.036 26.820 1.00 95.94 216 GLY A C 1
ATOM 1667 O O . GLY A 1 216 ? -27.143 -7.933 27.866 1.00 95.94 216 GLY A O 1
ATOM 1668 N N . VAL A 1 217 ? -26.715 -9.032 25.954 1.00 96.19 217 VAL A N 1
ATOM 1669 C CA . VAL A 1 217 ? -27.712 -10.097 26.168 1.00 96.19 217 VAL A CA 1
ATOM 1670 C C . VAL A 1 217 ? -27.367 -10.949 27.395 1.00 96.19 217 VAL A C 1
ATOM 1672 O O . VAL A 1 217 ? -28.246 -11.209 28.216 1.00 96.19 217 VAL A O 1
ATOM 1675 N N . ILE A 1 218 ? -26.097 -11.323 27.587 1.00 96.00 218 ILE A N 1
ATOM 1676 C CA . ILE A 1 218 ? -25.644 -12.068 28.777 1.00 96.00 218 ILE A CA 1
ATOM 1677 C C . ILE A 1 218 ? -25.892 -11.260 30.061 1.00 96.00 218 ILE A C 1
ATOM 1679 O O . ILE A 1 218 ? -26.392 -11.811 31.042 1.00 96.00 218 ILE A O 1
ATOM 1683 N N . ILE A 1 219 ? -25.613 -9.951 30.056 1.00 95.56 219 ILE A N 1
ATOM 1684 C CA . ILE A 1 219 ? -25.873 -9.060 31.198 1.00 95.56 219 ILE A CA 1
ATOM 1685 C C . ILE A 1 219 ? -27.377 -8.964 31.495 1.00 95.56 219 ILE A C 1
ATOM 1687 O O . ILE A 1 219 ? -27.758 -9.026 32.662 1.00 95.56 219 ILE A O 1
ATOM 1691 N N . LEU A 1 220 ? -28.240 -8.882 30.476 1.00 93.94 220 LEU A N 1
ATOM 1692 C CA . LEU A 1 220 ? -29.700 -8.872 30.650 1.00 93.94 220 LEU A CA 1
ATOM 1693 C C . LEU A 1 220 ? -30.241 -10.207 31.194 1.00 93.94 220 LEU A C 1
ATOM 1695 O O . LEU A 1 220 ? -31.118 -10.208 32.061 1.00 93.94 220 LEU A O 1
ATOM 1699 N N . ILE A 1 221 ? -29.702 -11.342 30.737 1.00 93.88 221 ILE A N 1
ATOM 1700 C CA . ILE A 1 221 ? -30.042 -12.673 31.268 1.00 93.88 221 ILE A CA 1
ATOM 1701 C C . ILE A 1 221 ? -29.598 -12.790 32.732 1.00 93.88 221 ILE A C 1
ATOM 1703 O O . ILE A 1 221 ? -30.378 -13.239 33.576 1.00 93.88 221 ILE A O 1
ATOM 1707 N N . PHE A 1 222 ? -28.381 -12.341 33.055 1.00 92.69 222 PHE A N 1
ATOM 1708 C CA . PHE A 1 222 ? -27.869 -12.320 34.425 1.00 92.69 222 PHE A CA 1
ATOM 1709 C C . PHE A 1 222 ? -28.689 -11.392 35.331 1.00 92.69 222 PHE A C 1
ATOM 1711 O O . PHE A 1 222 ? -29.020 -11.780 36.451 1.00 92.69 222 PHE A O 1
ATOM 1718 N N . GLU A 1 223 ? -29.083 -10.207 34.851 1.00 91.62 223 GLU A N 1
ATOM 1719 C CA . GLU A 1 223 ? -29.979 -9.304 35.577 1.00 91.62 223 GLU A CA 1
ATOM 1720 C C . GLU A 1 223 ? -31.329 -9.985 35.844 1.00 91.62 223 GLU A C 1
ATOM 1722 O O . GLU A 1 223 ? -31.748 -10.072 37.000 1.00 91.62 223 GLU A O 1
ATOM 1727 N N . HIS A 1 224 ? -31.979 -10.553 34.824 1.00 87.94 224 HIS A N 1
ATOM 1728 C CA . HIS A 1 224 ? -33.251 -11.258 35.000 1.00 87.94 224 HIS A CA 1
ATOM 1729 C C . HIS A 1 224 ? -33.136 -12.418 36.004 1.00 87.94 224 HIS A C 1
ATOM 1731 O O . HIS A 1 224 ? -33.980 -12.557 36.893 1.00 87.94 224 HIS A O 1
ATOM 1737 N N . TRP A 1 225 ? -32.076 -13.225 35.911 1.00 88.94 225 TRP A N 1
ATOM 1738 C CA . TRP A 1 225 ? -31.816 -14.333 36.831 1.00 88.94 225 TRP A CA 1
ATOM 1739 C C . TRP A 1 225 ? -31.563 -13.846 38.269 1.00 88.94 225 TRP A C 1
ATOM 1741 O O . TRP A 1 225 ? -32.129 -14.393 39.221 1.00 88.94 225 TRP A O 1
ATOM 1751 N N . PHE A 1 226 ? -30.800 -12.764 38.441 1.00 85.25 226 PHE A N 1
ATOM 1752 C CA . PHE A 1 226 ? -30.548 -12.143 39.741 1.00 85.25 226 PHE A CA 1
ATOM 1753 C C . PHE A 1 226 ? -31.834 -11.577 40.370 1.00 85.25 226 PHE A C 1
ATOM 1755 O O . PHE A 1 226 ? -32.122 -11.850 41.539 1.00 85.25 226 PHE A O 1
ATOM 1762 N N . TYR A 1 227 ? -32.657 -10.851 39.607 1.00 81.00 227 TYR A N 1
ATOM 1763 C CA . TYR A 1 227 ? -33.939 -10.336 40.105 1.00 81.00 227 TYR A CA 1
ATOM 1764 C C . TYR A 1 227 ? -34.953 -11.452 40.403 1.00 81.00 227 TYR A C 1
ATOM 1766 O O . TYR A 1 227 ? -35.701 -11.333 41.376 1.00 81.00 227 TYR A O 1
ATOM 1774 N N . LYS A 1 228 ? -34.977 -12.535 39.612 1.00 82.00 228 LYS A N 1
ATOM 1775 C CA . LYS A 1 228 ? -35.950 -13.632 39.757 1.00 82.00 228 LYS A CA 1
ATOM 1776 C C . LYS A 1 228 ? -35.585 -14.654 40.839 1.00 82.00 228 LYS A C 1
ATOM 1778 O O . LYS A 1 228 ? -36.488 -15.128 41.520 1.00 82.00 228 LYS A O 1
ATOM 1783 N N . TYR A 1 229 ? -34.304 -14.987 41.018 1.00 80.31 229 TYR A N 1
ATOM 1784 C CA . TYR A 1 229 ? -33.868 -16.058 41.930 1.00 80.31 229 TYR A CA 1
ATOM 1785 C C . TYR A 1 229 ? -32.981 -15.564 43.079 1.00 80.31 229 TYR A C 1
ATOM 1787 O O . TYR A 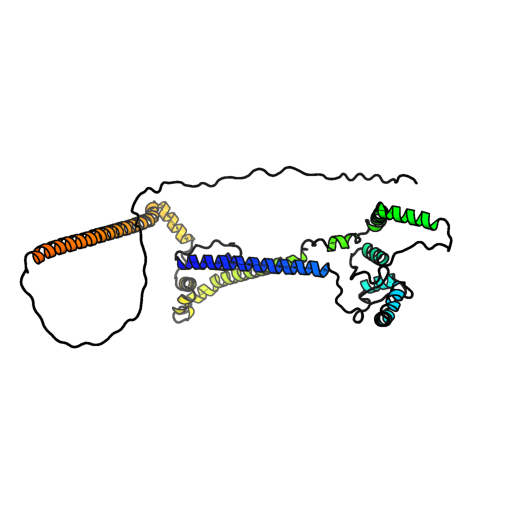1 229 ? -33.193 -15.958 44.231 1.00 80.31 229 TYR A O 1
ATOM 1795 N N . ALA A 1 230 ? -32.020 -14.673 42.810 1.00 73.50 230 ALA A N 1
ATOM 1796 C CA . ALA A 1 230 ? -31.108 -14.198 43.852 1.00 73.50 230 ALA A CA 1
ATOM 1797 C C . ALA A 1 230 ? -31.810 -13.256 44.844 1.00 73.50 230 ALA A C 1
ATOM 1799 O O . ALA A 1 230 ? -31.669 -13.448 46.050 1.00 73.50 230 ALA A O 1
ATOM 1800 N N . LEU A 1 231 ? -32.624 -12.295 44.386 1.00 72.00 231 LEU A N 1
ATOM 1801 C CA . LEU A 1 231 ? -33.362 -11.394 45.284 1.00 72.00 231 LEU A CA 1
ATOM 1802 C C . LEU A 1 231 ? -34.313 -12.103 46.272 1.00 72.00 231 LEU A C 1
ATOM 1804 O O . LEU A 1 231 ? -34.212 -11.794 47.462 1.00 72.00 231 LEU A O 1
ATOM 1808 N N . PRO A 1 232 ? -35.212 -13.032 45.878 1.00 69.38 232 PRO A N 1
ATOM 1809 C CA . PRO A 1 232 ? -36.036 -13.744 46.859 1.00 69.38 232 PRO A CA 1
ATOM 1810 C C . PRO A 1 232 ? -35.187 -14.601 47.808 1.00 69.38 232 PRO A C 1
ATOM 1812 O O . PRO A 1 232 ? -35.409 -14.553 49.017 1.00 69.38 232 PRO A O 1
ATOM 1815 N N . SER A 1 233 ? -34.147 -15.279 47.308 1.00 69.81 233 SER A N 1
ATOM 1816 C CA . SER A 1 233 ? -33.214 -16.036 48.160 1.00 69.81 233 SER A CA 1
ATOM 1817 C C . SER A 1 233 ? -32.505 -15.141 49.188 1.00 69.81 233 SER A C 1
ATOM 1819 O O . SER A 1 233 ? -32.372 -15.515 50.351 1.00 69.81 233 SER A O 1
ATOM 1821 N N . LEU A 1 234 ? -32.091 -13.932 48.795 1.00 68.06 234 LEU A N 1
ATOM 1822 C CA . LEU A 1 234 ? -31.454 -12.946 49.675 1.00 68.06 234 LEU A CA 1
ATOM 1823 C C . LEU A 1 234 ? -32.431 -12.323 50.686 1.00 68.06 234 LEU A C 1
ATOM 1825 O O . LEU A 1 234 ? -32.008 -11.974 51.788 1.00 68.06 234 LEU A O 1
ATOM 1829 N N . ARG A 1 235 ? -33.727 -12.215 50.358 1.00 66.38 235 ARG A N 1
ATOM 1830 C CA . ARG A 1 235 ? -34.774 -11.780 51.306 1.00 66.38 235 ARG A CA 1
ATOM 1831 C C . ARG A 1 235 ? -35.091 -12.832 52.366 1.00 66.38 235 ARG A C 1
ATOM 1833 O O . ARG A 1 235 ? -35.371 -12.458 53.502 1.00 66.38 235 ARG A O 1
ATOM 1840 N N . LEU A 1 236 ? -35.043 -14.113 51.999 1.00 64.00 236 LEU A N 1
ATOM 1841 C CA . LEU A 1 236 ? -35.361 -15.240 52.882 1.00 64.00 236 LEU A CA 1
ATOM 1842 C C . LEU A 1 236 ? -34.233 -15.589 53.873 1.00 64.00 236 LEU A C 1
ATOM 1844 O O . LEU A 1 236 ? -34.484 -16.298 54.846 1.00 64.00 236 LEU A O 1
ATOM 1848 N N . LYS A 1 237 ? -32.999 -15.096 53.678 1.00 63.31 237 LYS A N 1
ATOM 1849 C CA . LYS A 1 237 ? -31.894 -15.376 54.614 1.00 63.31 237 LYS A CA 1
ATOM 1850 C C . LYS A 1 237 ? -32.057 -14.658 55.969 1.00 63.31 237 LYS A C 1
ATOM 1852 O O . LYS A 1 237 ? -32.493 -13.504 56.019 1.00 63.31 237 LYS A O 1
ATOM 1857 N N . PRO A 1 238 ? -31.665 -15.306 57.087 1.00 61.31 238 PRO A N 1
ATOM 1858 C CA . PRO A 1 238 ? -31.848 -14.768 58.432 1.00 61.31 238 PRO A CA 1
ATOM 1859 C C . PRO A 1 238 ? -31.024 -13.497 58.688 1.00 61.31 238 PRO A C 1
ATOM 1861 O O . PRO A 1 238 ? -29.988 -13.245 58.062 1.00 61.31 238 PRO A O 1
ATOM 1864 N N . LYS A 1 239 ? -31.491 -12.701 59.663 1.00 56.50 239 LYS A N 1
ATOM 1865 C CA . LYS A 1 239 ? -31.063 -11.311 59.923 1.00 56.50 239 LYS A CA 1
ATOM 1866 C C . LYS A 1 239 ? -29.560 -11.120 60.207 1.00 56.50 239 LYS A C 1
ATOM 1868 O O . LYS A 1 239 ? -29.086 -10.002 60.051 1.00 56.50 239 LYS A O 1
ATOM 1873 N N . GLY A 1 240 ? -28.824 -12.172 60.580 1.00 58.22 240 GLY A N 1
ATOM 1874 C CA . GLY A 1 240 ? -27.372 -12.134 60.823 1.00 58.22 240 GLY A CA 1
ATOM 1875 C C . GLY A 1 240 ? -26.482 -12.246 59.573 1.00 58.22 240 GLY A C 1
ATOM 1876 O O . GLY A 1 240 ? -25.263 -12.185 59.687 1.00 58.22 240 GLY A O 1
ATOM 1877 N N . THR A 1 241 ? -27.049 -12.422 58.376 1.00 64.31 241 THR A N 1
ATOM 1878 C CA . THR A 1 241 ? -26.258 -12.620 57.145 1.00 64.31 241 THR A CA 1
ATOM 1879 C C . THR A 1 241 ? -25.602 -11.314 56.669 1.00 64.31 241 THR A C 1
ATOM 1881 O O . THR A 1 241 ? -26.274 -10.286 56.581 1.00 64.31 241 THR A O 1
ATOM 1884 N N . VAL A 1 242 ? -24.327 -11.363 56.246 1.00 63.62 242 VAL A N 1
ATOM 1885 C CA . VAL A 1 242 ? -23.533 -10.211 55.742 1.00 63.62 242 VAL A CA 1
ATOM 1886 C C . VAL A 1 242 ? -24.286 -9.356 54.709 1.00 63.62 242 VAL A C 1
ATOM 1888 O O . VAL A 1 242 ? -24.194 -8.129 54.735 1.00 63.62 242 VAL A O 1
ATOM 1891 N N . TRP A 1 243 ? -25.102 -9.986 53.860 1.00 59.19 243 TRP A N 1
ATOM 1892 C CA . TRP A 1 243 ? -25.944 -9.341 52.844 1.00 59.19 243 TRP A CA 1
ATOM 1893 C C . TRP A 1 243 ? -26.983 -8.337 53.380 1.00 59.19 243 TRP A C 1
ATOM 1895 O O . TRP A 1 243 ? -27.465 -7.499 52.619 1.00 59.19 243 TRP A O 1
ATOM 1905 N N . LYS A 1 244 ? -27.307 -8.381 54.678 1.00 61.72 244 LYS A N 1
ATOM 1906 C CA . LYS A 1 244 ? -28.208 -7.432 55.354 1.00 61.72 244 LYS A CA 1
ATOM 1907 C C . LYS A 1 244 ? -27.468 -6.388 56.204 1.00 61.72 244 LYS A C 1
ATOM 1909 O O . LYS A 1 244 ? -28.098 -5.497 56.770 1.00 61.72 244 LYS A O 1
ATOM 1914 N N . SER A 1 245 ? -26.139 -6.478 56.289 1.00 64.00 245 SER A N 1
ATOM 1915 C CA . SER A 1 245 ? -25.308 -5.559 57.072 1.00 64.00 245 SER A CA 1
ATOM 1916 C C . SER A 1 245 ? -25.324 -4.131 56.511 1.00 64.00 245 SER A C 1
ATOM 1918 O O . SER A 1 245 ? -25.493 -3.903 55.308 1.00 64.00 245 SER A O 1
ATOM 1920 N N . ARG A 1 246 ? -25.084 -3.141 57.381 1.00 64.88 246 ARG A N 1
ATOM 1921 C CA . ARG A 1 246 ? -25.043 -1.722 56.986 1.00 64.88 246 ARG A CA 1
ATOM 1922 C C . ARG A 1 246 ? -23.866 -1.389 56.050 1.00 64.88 246 ARG A C 1
ATOM 1924 O O . ARG A 1 246 ? -23.904 -0.363 55.380 1.00 64.88 246 ARG A O 1
ATOM 1931 N N . ASN A 1 247 ? -22.879 -2.278 55.918 1.00 68.12 247 ASN A N 1
ATOM 1932 C CA . ASN A 1 247 ? -21.703 -2.086 55.063 1.00 68.12 247 ASN A CA 1
ATOM 1933 C C . ASN A 1 247 ? -22.066 -2.048 53.564 1.00 68.12 247 ASN A C 1
ATOM 1935 O O . ASN A 1 247 ? -21.494 -1.265 52.808 1.00 68.12 247 ASN A O 1
ATOM 1939 N N . ILE A 1 248 ? -23.093 -2.794 53.134 1.00 69.25 248 ILE A N 1
ATOM 1940 C CA . ILE A 1 248 ? -23.579 -2.778 51.739 1.00 69.25 248 ILE A CA 1
ATOM 1941 C C . ILE A 1 248 ? -24.196 -1.424 51.341 1.00 69.25 248 ILE A C 1
ATOM 1943 O O . ILE A 1 248 ? -24.208 -1.079 50.158 1.00 69.25 248 ILE A O 1
ATOM 1947 N N . MET A 1 249 ? -24.628 -0.601 52.306 1.00 64.56 249 MET A N 1
ATOM 1948 C CA . MET A 1 249 ? -25.108 0.760 52.035 1.00 64.56 249 MET A CA 1
ATOM 1949 C C . MET A 1 249 ? -24.006 1.679 51.481 1.00 64.56 249 MET A C 1
ATOM 1951 O O . MET A 1 249 ? -24.320 2.572 50.692 1.00 64.56 249 MET A O 1
ATOM 1955 N N . PHE A 1 250 ? -22.739 1.452 51.853 1.00 66.56 250 PHE A N 1
ATOM 1956 C CA . PHE A 1 250 ? -21.596 2.196 51.310 1.00 66.56 250 PHE A CA 1
ATOM 1957 C C . PHE A 1 250 ? -21.265 1.770 49.876 1.00 66.56 250 PHE A C 1
ATOM 1959 O O . PHE A 1 250 ? -20.981 2.626 49.044 1.00 66.56 250 PHE A O 1
ATOM 1966 N N . PHE A 1 251 ? -21.357 0.471 49.570 1.00 66.94 251 PHE A N 1
ATOM 1967 C CA . PHE A 1 251 ? -21.057 -0.050 48.233 1.00 66.94 251 PHE A CA 1
ATOM 1968 C C . PHE A 1 251 ? -22.159 0.281 47.212 1.00 66.94 251 PHE A C 1
ATOM 1970 O O . PHE A 1 251 ? -21.871 0.665 46.081 1.00 66.94 251 PHE A O 1
ATOM 1977 N N . SER A 1 252 ? -23.440 0.178 47.597 1.00 70.44 252 SER A N 1
ATOM 1978 C CA . SER A 1 252 ? -24.552 0.645 46.759 1.00 70.44 252 SER A CA 1
ATOM 1979 C C . SER A 1 252 ? -25.819 0.933 47.566 1.00 70.44 252 SER A C 1
ATOM 1981 O O . SER A 1 252 ? -26.567 0.033 47.957 1.00 70.44 252 SER A O 1
ATOM 1983 N N . GLN A 1 253 ? -26.140 2.223 47.716 1.00 67.62 253 GLN A N 1
ATOM 1984 C CA . GLN A 1 253 ? -27.403 2.676 48.314 1.00 67.62 253 GLN A CA 1
ATOM 1985 C C . GLN A 1 253 ? -28.646 2.159 47.566 1.00 67.62 253 GLN A C 1
ATOM 1987 O O . GLN A 1 253 ? -29.692 1.970 48.187 1.00 67.62 253 GLN A O 1
ATOM 1992 N N . LYS A 1 254 ? -28.551 1.917 46.246 1.00 66.00 254 LYS A N 1
ATOM 1993 C CA . LYS A 1 254 ? -29.636 1.287 45.474 1.00 66.00 254 LYS A CA 1
ATOM 1994 C C . LYS A 1 254 ? -29.812 -0.175 45.882 1.00 66.00 254 LYS A C 1
ATOM 1996 O O . LYS A 1 254 ? -30.925 -0.560 46.226 1.00 66.00 254 LYS A O 1
ATOM 2001 N N . LEU A 1 255 ? -28.733 -0.962 45.888 1.00 66.94 255 LEU A N 1
ATOM 2002 C CA . LEU A 1 255 ? -28.785 -2.390 46.222 1.00 66.94 255 LEU A CA 1
ATOM 2003 C C . LEU A 1 255 ? -29.280 -2.609 47.660 1.00 66.94 255 LEU A C 1
ATOM 2005 O O . LEU A 1 255 ? -30.209 -3.381 47.880 1.00 66.94 255 LEU A O 1
ATOM 2009 N N . TYR A 1 256 ? -28.748 -1.844 48.620 1.00 66.56 256 TYR A N 1
ATOM 2010 C CA . TYR A 1 256 ? -29.197 -1.877 50.016 1.00 66.56 256 TYR A CA 1
ATOM 2011 C C . TYR A 1 256 ? -30.700 -1.580 50.162 1.00 66.56 256 TYR A C 1
ATOM 2013 O O . TYR A 1 256 ? -31.387 -2.226 50.956 1.00 66.56 256 TYR A O 1
ATOM 2021 N N . ARG A 1 257 ? -31.232 -0.632 49.373 1.00 66.25 257 ARG A N 1
ATOM 2022 C CA . ARG A 1 257 ? -32.665 -0.303 49.359 1.00 66.25 257 ARG A CA 1
ATOM 2023 C C . ARG A 1 257 ? -33.505 -1.412 48.707 1.00 66.25 257 ARG A C 1
ATOM 2025 O O . ARG A 1 257 ? -34.539 -1.758 49.261 1.00 66.25 257 ARG A O 1
ATOM 2032 N N . PHE A 1 258 ? -33.056 -2.019 47.606 1.00 66.56 258 PHE A N 1
ATOM 2033 C CA . PHE A 1 258 ? -33.760 -3.148 46.968 1.00 66.56 258 PHE A CA 1
ATOM 2034 C C . PHE A 1 258 ? -33.796 -4.431 47.821 1.00 66.56 258 PHE A C 1
ATOM 2036 O O . PHE A 1 258 ? -34.739 -5.215 47.697 1.00 66.56 258 PHE A O 1
ATOM 2043 N N . ILE A 1 259 ? -32.798 -4.638 48.689 1.00 65.69 259 ILE A N 1
ATOM 2044 C CA . ILE A 1 259 ? -32.732 -5.781 49.615 1.00 65.6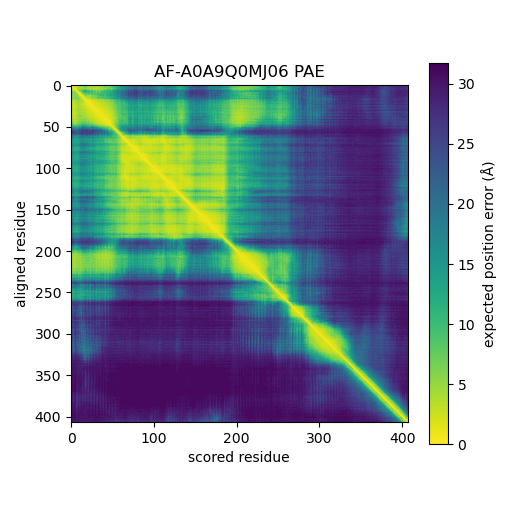9 259 ILE A CA 1
ATOM 2045 C C . ILE A 1 259 ? -33.605 -5.559 50.865 1.00 65.69 259 ILE A C 1
ATOM 2047 O O . ILE A 1 259 ? -34.220 -6.509 51.347 1.00 65.69 259 ILE A O 1
ATOM 2051 N N . ASN A 1 260 ? -33.679 -4.328 51.393 1.00 60.41 260 ASN A N 1
ATOM 2052 C CA . ASN A 1 260 ? -34.386 -4.033 52.650 1.00 60.41 260 ASN A CA 1
ATOM 2053 C C . ASN A 1 260 ? -35.799 -3.433 52.504 1.00 60.41 260 ASN A C 1
ATOM 2055 O O . ASN A 1 260 ? -36.528 -3.404 53.495 1.00 60.41 260 ASN A O 1
ATOM 2059 N N . CYS A 1 261 ? -36.221 -2.965 51.325 1.00 59.06 261 CYS A N 1
ATOM 2060 C CA . CYS A 1 261 ? -37.624 -2.603 51.100 1.00 59.06 261 CYS A CA 1
ATOM 2061 C C . CYS A 1 261 ? -38.497 -3.867 51.031 1.00 59.06 261 CYS A C 1
ATOM 2063 O O . CYS A 1 261 ? -38.261 -4.743 50.201 1.00 59.06 261 CYS A O 1
ATOM 2065 N N . VAL A 1 262 ? -39.508 -3.937 51.906 1.00 53.12 262 VAL A N 1
ATOM 2066 C CA . VAL A 1 262 ? -40.438 -5.078 52.024 1.00 53.12 262 VAL A CA 1
ATOM 2067 C C . VAL A 1 262 ? -41.287 -5.249 50.762 1.00 53.12 262 VAL A C 1
ATOM 2069 O O . VAL A 1 262 ? -41.528 -6.375 50.337 1.00 53.12 262 VAL A O 1
ATOM 2072 N N . GLU A 1 263 ? -41.639 -4.146 50.101 1.00 46.50 263 GLU A N 1
ATOM 2073 C CA . GLU A 1 263 ? -42.284 -4.148 48.791 1.00 46.50 263 GLU A CA 1
ATOM 2074 C C . GLU A 1 263 ? -41.421 -3.416 47.758 1.00 46.50 263 GLU A C 1
ATOM 2076 O O . GLU A 1 263 ? -40.932 -2.307 47.997 1.00 46.50 263 GLU A O 1
ATOM 2081 N N . LEU A 1 264 ? -41.314 -3.991 46.556 1.00 49.06 264 LEU A N 1
ATOM 2082 C CA . LEU A 1 264 ? -41.355 -3.142 45.371 1.00 49.06 264 LEU A CA 1
ATOM 2083 C C . LEU A 1 264 ? -42.829 -2.797 45.188 1.00 49.06 264 LEU A C 1
ATOM 2085 O O . LEU A 1 264 ? -43.610 -3.683 44.845 1.00 49.06 264 LEU A O 1
ATOM 2089 N N . VAL A 1 265 ? -43.202 -1.530 45.383 1.00 46.47 265 VAL A N 1
ATOM 2090 C CA . VAL A 1 265 ? -44.507 -1.049 44.922 1.00 46.47 265 VAL A CA 1
ATOM 2091 C C . VAL A 1 265 ? -44.539 -1.272 43.414 1.00 46.47 265 VAL A C 1
ATOM 2093 O O . VAL A 1 265 ? -43.844 -0.585 42.662 1.00 46.47 265 VAL A O 1
ATOM 2096 N N . SER A 1 266 ? -45.292 -2.286 42.984 1.00 49.00 266 SER A N 1
ATOM 2097 C CA . SER A 1 266 ? -45.458 -2.602 41.568 1.00 49.00 266 SER A CA 1
ATOM 2098 C C . SER A 1 266 ? -45.933 -1.341 40.839 1.00 49.00 266 SER A C 1
ATOM 2100 O O . SER A 1 266 ? -46.832 -0.668 41.359 1.00 49.00 266 SER A O 1
ATOM 2102 N N . PRO A 1 267 ? -45.400 -1.008 39.645 1.00 53.06 267 PRO A N 1
ATOM 2103 C CA . PRO A 1 267 ? -45.862 0.151 38.881 1.00 53.06 267 PRO A CA 1
ATOM 2104 C C . PRO A 1 267 ? -47.386 0.173 38.709 1.00 53.06 267 PRO A C 1
ATOM 2106 O O . PRO A 1 267 ? -47.993 1.239 38.738 1.00 53.06 267 PRO A O 1
ATOM 2109 N N . HIS A 1 268 ? -48.018 -1.003 38.638 1.00 50.16 268 HIS A N 1
ATOM 2110 C CA . HIS A 1 268 ? -49.470 -1.160 38.556 1.00 50.16 268 HIS A CA 1
ATOM 2111 C C . HIS A 1 268 ? -50.224 -0.770 39.840 1.00 50.16 268 HIS A C 1
ATOM 2113 O O . HIS A 1 268 ? -51.362 -0.323 39.738 1.00 50.16 268 HIS A O 1
ATOM 2119 N N . HIS A 1 269 ? -49.626 -0.894 41.031 1.00 56.28 269 HIS A N 1
ATOM 2120 C CA . HIS A 1 269 ? -50.249 -0.438 42.281 1.00 56.28 269 HIS A CA 1
ATOM 2121 C C . HIS A 1 269 ? -50.189 1.088 42.403 1.00 56.28 269 HIS A C 1
ATOM 2123 O O . HIS A 1 269 ? -51.220 1.723 42.607 1.00 56.28 269 HIS A O 1
ATOM 2129 N N . ALA A 1 270 ? -49.019 1.686 42.152 1.00 58.53 270 ALA A N 1
ATOM 2130 C CA . ALA A 1 270 ? -48.877 3.144 42.103 1.00 58.53 270 ALA A CA 1
ATOM 2131 C C . ALA A 1 270 ? -49.748 3.776 40.996 1.00 58.53 270 ALA A C 1
ATOM 2133 O O . ALA A 1 270 ? -50.352 4.827 41.204 1.00 58.53 270 ALA A O 1
ATOM 2134 N N . ALA A 1 271 ? -49.870 3.119 39.835 1.00 60.12 271 ALA A N 1
ATOM 2135 C CA . ALA A 1 271 ? -50.778 3.544 38.772 1.00 60.12 271 ALA A CA 1
ATOM 2136 C C . ALA A 1 271 ? -52.256 3.414 39.178 1.00 60.12 271 ALA A C 1
ATOM 2138 O O . ALA A 1 271 ? -53.032 4.327 38.903 1.00 60.12 271 ALA A O 1
ATOM 2139 N N . ARG A 1 272 ? -52.656 2.330 39.863 1.00 66.88 272 ARG A N 1
ATOM 2140 C CA . ARG A 1 272 ? -54.028 2.171 40.381 1.00 66.88 272 ARG A CA 1
ATOM 2141 C C . ARG A 1 272 ? -54.382 3.246 41.409 1.00 66.88 272 ARG A C 1
ATOM 2143 O O . ARG A 1 272 ? -55.450 3.836 41.281 1.00 66.88 272 ARG A O 1
ATOM 2150 N N . GLU A 1 273 ? -53.499 3.566 42.356 1.00 63.25 273 GLU A N 1
ATOM 2151 C CA . GLU A 1 273 ? -53.739 4.661 43.311 1.00 63.25 273 GLU A CA 1
ATOM 2152 C C . GLU A 1 273 ? -53.792 6.038 42.637 1.00 63.25 273 GLU A C 1
ATOM 2154 O O . GLU A 1 273 ? -54.652 6.851 42.982 1.00 63.25 273 GLU A O 1
ATOM 2159 N N . LEU A 1 274 ? -52.939 6.305 41.640 1.00 62.72 274 LEU A N 1
ATOM 2160 C CA . LEU A 1 274 ? -53.016 7.539 40.848 1.00 62.72 274 LEU A CA 1
ATOM 2161 C C . LEU A 1 274 ? -54.342 7.641 40.082 1.00 62.72 274 LEU A C 1
ATOM 2163 O O . LEU A 1 274 ? -54.992 8.683 40.143 1.00 62.72 274 LEU A O 1
ATOM 2167 N N . VAL A 1 275 ? -54.785 6.567 39.423 1.00 69.06 275 VAL A N 1
ATOM 2168 C CA . VAL A 1 275 ? -56.086 6.518 38.732 1.00 69.06 275 VAL A CA 1
ATOM 2169 C C . VAL A 1 275 ? -57.247 6.696 39.718 1.00 69.06 275 VAL A C 1
ATOM 2171 O O . VAL A 1 275 ? -58.190 7.426 39.418 1.00 69.06 275 VAL A O 1
ATOM 2174 N N . HIS A 1 276 ? -57.169 6.111 40.917 1.00 69.75 276 HIS A N 1
ATOM 2175 C CA . HIS A 1 276 ? -58.186 6.288 41.958 1.00 69.75 276 HIS A CA 1
ATOM 2176 C C . HIS A 1 276 ? -58.225 7.735 42.485 1.00 69.75 276 HIS A C 1
ATOM 2178 O O . HIS A 1 276 ? -59.298 8.326 42.597 1.00 69.75 276 HIS A O 1
ATOM 2184 N N . SER A 1 277 ? -57.056 8.345 42.704 1.00 63.06 277 SER A N 1
ATOM 2185 C CA . SER A 1 277 ? -56.907 9.744 43.141 1.00 63.06 277 SER A CA 1
ATOM 2186 C C . SER A 1 277 ? -57.411 10.746 42.096 1.00 63.06 277 SER A C 1
ATOM 2188 O O . SER A 1 277 ? -57.995 11.774 42.445 1.00 63.06 277 SER A O 1
ATOM 2190 N N . ILE A 1 278 ? -57.211 10.437 40.809 1.00 62.47 278 ILE A N 1
ATOM 2191 C CA . ILE A 1 278 ? -57.770 11.181 39.671 1.00 62.47 278 ILE A CA 1
ATOM 2192 C C . ILE A 1 278 ? -59.298 11.051 39.657 1.00 62.47 278 ILE A C 1
ATOM 2194 O O . ILE A 1 278 ? -59.990 12.064 39.576 1.00 62.47 278 ILE A O 1
ATOM 2198 N N . ARG A 1 279 ? -59.834 9.832 39.820 1.00 63.75 279 ARG A N 1
ATOM 2199 C CA . ARG A 1 279 ? -61.285 9.568 39.868 1.00 63.75 279 ARG A CA 1
ATOM 2200 C C . ARG A 1 279 ? -61.981 10.227 41.068 1.00 63.75 279 ARG A C 1
ATOM 2202 O O . ARG A 1 279 ? -63.157 10.552 40.974 1.00 63.75 279 ARG A O 1
ATOM 2209 N N . GLN A 1 280 ? -61.257 10.459 42.164 1.00 66.19 280 GLN A N 1
ATOM 2210 C CA . GLN A 1 280 ? -61.729 11.176 43.358 1.00 66.19 280 GLN A CA 1
ATOM 2211 C C . GLN A 1 280 ? -61.452 12.696 43.323 1.00 66.19 280 GLN A C 1
ATOM 2213 O O . GLN A 1 280 ? -61.630 13.377 44.331 1.00 66.19 280 GLN A O 1
ATOM 2218 N N . GLY A 1 281 ? -61.002 13.252 42.191 1.00 57.19 281 GLY A N 1
ATOM 2219 C CA . GLY A 1 281 ? -60.895 14.702 41.974 1.00 57.19 281 GLY A CA 1
ATOM 2220 C C . GLY A 1 281 ? -59.781 15.429 42.744 1.00 57.19 281 GLY A C 1
ATOM 2221 O O . GLY A 1 281 ? -59.579 16.625 42.539 1.00 57.19 281 GLY A O 1
ATOM 2222 N N . GLN A 1 282 ? -58.988 14.747 43.579 1.00 59.62 282 GLN A N 1
ATOM 2223 C CA . GLN A 1 282 ? -57.977 15.377 44.450 1.00 59.62 282 GLN A CA 1
ATOM 2224 C C . GLN A 1 282 ? -56.697 15.853 43.724 1.00 59.62 282 GLN A C 1
ATOM 2226 O O . GLN A 1 282 ? -55.699 16.194 44.367 1.00 59.62 282 GLN A O 1
ATOM 2231 N N . ILE A 1 283 ? -56.721 15.923 42.389 1.00 56.28 283 ILE A N 1
ATOM 2232 C CA . ILE A 1 283 ? -55.585 16.209 41.493 1.00 56.28 283 ILE A CA 1
ATOM 2233 C C . ILE A 1 283 ? -54.840 17.494 41.894 1.00 56.28 283 ILE A C 1
ATOM 2235 O O . ILE A 1 283 ? -53.607 17.523 41.907 1.00 56.28 283 ILE A O 1
ATOM 2239 N N . ALA A 1 284 ? -55.575 18.539 42.291 1.00 53.44 284 ALA A N 1
ATOM 2240 C CA . ALA A 1 284 ? -55.001 19.817 42.711 1.00 53.44 284 ALA A CA 1
ATOM 2241 C C . ALA A 1 284 ? -54.001 19.676 43.875 1.00 53.44 284 ALA A C 1
ATOM 2243 O O . ALA A 1 284 ? -52.971 20.350 43.881 1.00 53.44 284 ALA A O 1
ATOM 2244 N N . SER A 1 285 ? -54.251 18.767 44.825 1.00 53.44 285 SER A N 1
ATOM 2245 C CA . SER A 1 285 ? -53.432 18.606 46.036 1.00 53.44 285 SER A CA 1
ATOM 2246 C C . SER A 1 285 ? -52.004 18.118 45.742 1.00 53.44 285 SER A C 1
ATOM 2248 O O . SER A 1 285 ? -51.039 18.582 46.362 1.00 53.44 285 SER A O 1
ATOM 2250 N N . LEU A 1 286 ? -51.853 17.232 44.751 1.00 55.19 286 LEU A N 1
ATOM 2251 C CA . LEU A 1 286 ? -50.573 16.644 44.349 1.00 55.19 286 LEU A CA 1
ATOM 2252 C C . LEU A 1 286 ? -49.653 17.706 43.732 1.00 55.19 286 LEU A C 1
ATOM 2254 O O . LEU A 1 286 ? -48.475 17.796 44.088 1.00 55.19 286 LEU A O 1
ATOM 2258 N N . PHE A 1 287 ? -50.203 18.576 42.880 1.00 53.41 287 PHE A N 1
ATOM 2259 C CA . PHE A 1 287 ? -49.454 19.684 42.285 1.00 53.41 287 PHE A CA 1
ATOM 2260 C C . PHE A 1 287 ? -49.267 20.860 43.256 1.00 53.41 287 PHE A C 1
ATOM 2262 O O . PHE A 1 287 ? -48.158 21.407 43.325 1.00 53.41 287 PHE A O 1
ATOM 2269 N N . GLN A 1 288 ? -50.265 21.193 44.086 1.00 49.28 288 GLN A N 1
ATOM 2270 C CA . GLN A 1 288 ? -50.150 22.219 45.136 1.00 49.28 288 GLN A CA 1
ATOM 2271 C C . GLN A 1 288 ? -48.995 21.940 46.100 1.00 49.28 288 GLN A C 1
ATOM 2273 O O . GLN A 1 288 ? -48.302 22.879 46.487 1.00 49.28 288 GLN A O 1
ATOM 2278 N N . LYS A 1 289 ? -48.712 20.677 46.447 1.00 49.91 289 LYS A N 1
ATOM 2279 C CA . LYS A 1 289 ? -47.566 20.328 47.311 1.00 49.91 289 LYS A CA 1
ATOM 2280 C C . LYS A 1 289 ? -46.216 20.762 46.718 1.00 49.91 289 LYS A C 1
ATOM 2282 O O . LYS A 1 289 ? -45.286 21.035 47.476 1.00 49.91 289 LYS A O 1
ATOM 2287 N N . SER A 1 290 ? -46.107 20.870 45.388 1.00 55.38 290 SER A N 1
ATOM 2288 C CA . SER A 1 290 ? -44.919 21.408 44.707 1.00 55.38 290 SER A CA 1
ATOM 2289 C C . SER A 1 290 ? -44.915 22.941 44.649 1.00 55.38 290 SER A C 1
ATOM 2291 O O . SER A 1 290 ? -43.892 23.560 44.949 1.00 55.38 290 SER A O 1
ATOM 2293 N N . ILE A 1 291 ? -46.064 23.553 44.341 1.00 57.75 291 ILE A N 1
ATOM 2294 C CA . ILE A 1 291 ? -46.232 25.009 44.213 1.00 57.75 291 ILE A CA 1
ATOM 2295 C C . ILE A 1 291 ? -46.041 25.683 45.575 1.00 57.75 291 ILE A C 1
ATOM 2297 O O . ILE A 1 291 ? -45.185 26.554 45.707 1.00 57.75 291 ILE A O 1
ATOM 2301 N N . LYS A 1 292 ? -46.729 25.191 46.610 1.00 55.44 292 LYS A N 1
ATOM 2302 C CA . LYS A 1 292 ? -46.644 25.680 47.992 1.00 55.44 292 LYS A CA 1
ATOM 2303 C C . LYS A 1 292 ? -45.225 25.573 48.555 1.00 55.44 292 LYS A C 1
ATOM 2305 O O . LYS A 1 292 ? -44.753 26.511 49.178 1.00 55.44 292 LYS A O 1
ATOM 2310 N N . ARG A 1 293 ? -44.479 24.499 48.245 1.00 58.44 293 ARG A N 1
ATOM 2311 C CA . ARG A 1 293 ? -43.046 24.401 48.598 1.00 58.44 293 ARG A CA 1
ATOM 2312 C C . ARG A 1 293 ? -42.209 25.499 47.939 1.00 58.44 293 ARG A C 1
ATOM 2314 O O . ARG A 1 293 ? -41.352 26.082 48.595 1.00 58.44 293 ARG A O 1
ATOM 2321 N N . LYS A 1 294 ? -42.450 25.767 46.653 1.00 65.88 294 LYS A N 1
ATOM 2322 C CA . LYS A 1 294 ? -41.745 26.794 45.868 1.00 65.88 294 LYS A CA 1
ATOM 2323 C C . LYS A 1 294 ? -42.065 28.203 46.385 1.00 65.88 294 LYS A C 1
ATOM 2325 O O . LYS A 1 294 ? -41.176 29.049 46.454 1.00 65.88 294 LYS A O 1
ATOM 2330 N N . GLU A 1 295 ? -43.311 28.428 46.787 1.00 69.88 295 GLU A N 1
ATOM 2331 C CA . GLU A 1 295 ? -43.807 29.674 47.372 1.00 69.88 295 GLU A CA 1
ATOM 2332 C C . GLU A 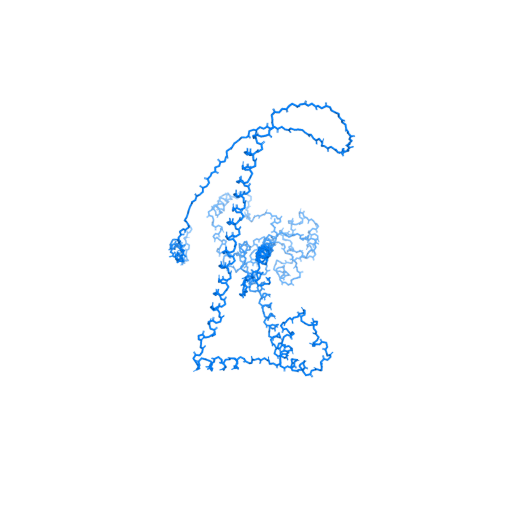1 295 ? -43.291 29.898 48.803 1.00 69.88 295 GLU A C 1
ATOM 2334 O O . GLU A 1 295 ? -42.791 30.981 49.098 1.00 69.88 295 GLU A O 1
ATOM 2339 N N . ASP A 1 296 ? -43.296 28.874 49.663 1.00 73.12 296 ASP A N 1
ATOM 2340 C CA . ASP A 1 296 ? -42.681 28.916 50.998 1.00 73.12 296 ASP A CA 1
ATOM 2341 C C . ASP A 1 296 ? -41.169 29.179 50.914 1.00 73.12 296 ASP A C 1
ATOM 2343 O O . ASP A 1 296 ? -40.622 29.968 51.689 1.00 73.12 296 ASP A O 1
ATOM 2347 N N . GLU A 1 297 ? -40.474 28.566 49.951 1.00 74.50 297 GLU A N 1
ATOM 2348 C CA . GLU A 1 297 ? -39.051 28.819 49.712 1.00 74.50 297 GLU A CA 1
ATOM 2349 C C . GLU A 1 297 ? -38.805 30.258 49.219 1.00 74.50 297 GLU A C 1
ATOM 2351 O O . GLU A 1 297 ? -37.864 30.918 49.671 1.00 74.50 297 GLU A O 1
ATOM 2356 N N . GLN A 1 298 ? -39.679 30.799 48.362 1.00 75.69 298 GLN A N 1
ATOM 2357 C CA . GLN A 1 298 ? -39.642 32.214 47.982 1.00 75.69 298 GLN A CA 1
ATOM 2358 C C . GLN A 1 298 ? -39.978 33.148 49.156 1.00 75.69 298 GLN A C 1
ATOM 2360 O O . GLN A 1 298 ? -39.295 34.160 49.317 1.00 75.69 298 GLN A O 1
ATOM 2365 N N . ARG A 1 299 ? -40.949 32.816 50.019 1.00 73.62 299 ARG A N 1
ATOM 2366 C CA . ARG A 1 299 ? -41.259 33.564 51.253 1.00 73.62 299 ARG A CA 1
ATOM 2367 C C . ARG A 1 299 ? -40.056 33.609 52.194 1.00 73.62 299 ARG A C 1
ATOM 2369 O O . ARG A 1 299 ? -39.721 34.690 52.675 1.00 73.62 299 ARG A O 1
ATOM 2376 N N . ARG A 1 300 ? -39.355 32.485 52.396 1.00 75.81 300 ARG A N 1
ATOM 2377 C CA . ARG A 1 300 ? -38.099 32.437 53.173 1.00 75.81 300 ARG A CA 1
ATOM 2378 C C . ARG A 1 300 ? -37.030 33.349 52.564 1.00 75.81 300 ARG A C 1
ATOM 2380 O O . ARG A 1 300 ? -36.478 34.174 53.282 1.00 75.81 300 ARG A O 1
ATOM 2387 N N . ARG A 1 301 ? -36.808 33.277 51.244 1.00 75.81 301 ARG A N 1
ATOM 2388 C CA . ARG A 1 301 ? -35.850 34.144 50.522 1.00 75.81 301 ARG A CA 1
ATOM 2389 C C . ARG A 1 301 ? -36.234 35.634 50.544 1.00 75.81 301 ARG A C 1
ATOM 2391 O O . ARG A 1 301 ? -35.346 36.479 50.484 1.00 75.81 301 ARG A O 1
ATOM 2398 N N . ARG A 1 302 ? -37.528 35.976 50.620 1.00 80.50 302 ARG A N 1
ATOM 2399 C CA . ARG A 1 302 ? -37.999 37.363 50.814 1.00 80.50 302 ARG A CA 1
ATOM 2400 C C . ARG A 1 302 ? -37.742 37.838 52.247 1.00 80.50 302 ARG A C 1
ATOM 2402 O O . ARG A 1 302 ? -37.167 38.908 52.407 1.00 80.50 302 ARG A O 1
ATOM 2409 N N . LYS A 1 303 ? -38.070 37.030 53.267 1.00 80.81 303 LYS A N 1
ATOM 2410 C CA . LYS A 1 303 ? -37.773 37.350 54.678 1.00 80.81 303 LYS A CA 1
ATOM 2411 C C . LYS A 1 303 ? -36.273 37.528 54.930 1.00 80.81 303 LYS A C 1
ATOM 2413 O O . LYS A 1 303 ? -35.885 38.553 55.473 1.00 80.81 303 LYS A O 1
ATOM 2418 N N . SER A 1 304 ? -35.427 36.611 54.453 1.00 79.88 304 SER A N 1
ATOM 2419 C CA . SER A 1 304 ? 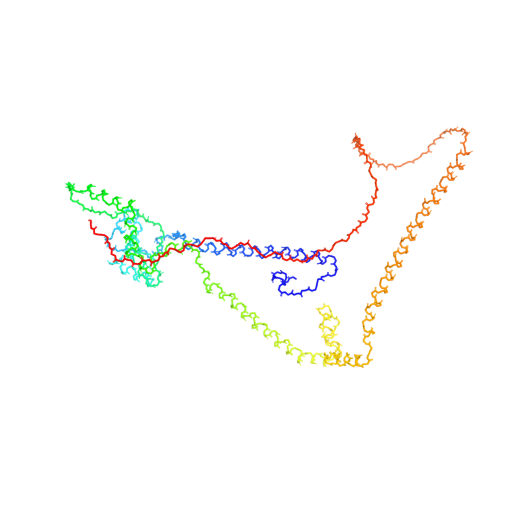-33.973 36.724 54.641 1.00 79.88 304 SER A CA 1
ATOM 2420 C C . SER A 1 304 ? -33.373 37.943 53.929 1.00 79.88 304 SER A C 1
ATOM 2422 O O . SER A 1 304 ? -32.413 38.522 54.420 1.00 79.88 304 SER A O 1
ATOM 2424 N N . LYS A 1 305 ? -33.940 38.364 52.786 1.00 79.31 305 LYS A N 1
ATOM 2425 C CA . LYS A 1 305 ? -33.558 39.627 52.134 1.00 79.31 305 LYS A CA 1
ATOM 2426 C C . LYS A 1 305 ? -34.002 40.852 52.934 1.00 79.31 305 LYS A C 1
ATOM 2428 O O . LYS A 1 305 ? -33.210 41.774 53.052 1.00 79.31 305 LYS A O 1
ATOM 2433 N N . ALA A 1 306 ? -35.219 40.861 53.481 1.00 80.75 306 ALA A N 1
ATOM 2434 C CA . ALA A 1 306 ? -35.697 41.960 54.322 1.00 80.75 306 ALA A CA 1
ATOM 2435 C C . ALA A 1 306 ? -34.811 42.135 55.567 1.00 80.75 306 ALA A C 1
ATOM 2437 O O . ALA A 1 306 ? -34.272 43.214 55.772 1.00 80.75 306 ALA A O 1
ATOM 2438 N N . GLN A 1 307 ? -34.538 41.047 56.297 1.00 84.69 307 GLN A N 1
ATOM 2439 C CA . GLN A 1 307 ? -33.642 41.054 57.463 1.00 84.69 307 GLN A CA 1
ATOM 2440 C C . GLN A 1 307 ? -32.220 41.532 57.112 1.00 84.69 307 GLN A C 1
ATOM 2442 O O . GLN A 1 307 ? -31.604 42.257 57.883 1.00 84.69 307 GLN A O 1
ATOM 2447 N N . PHE A 1 308 ? -31.700 41.171 55.933 1.00 81.88 308 PHE A N 1
ATOM 2448 C CA . PHE A 1 308 ? -30.398 41.652 55.460 1.00 81.88 308 PHE A CA 1
ATOM 2449 C C . PHE A 1 308 ? -30.402 43.156 55.124 1.00 81.88 308 PHE A C 1
ATOM 2451 O O . PHE A 1 308 ? -29.409 43.837 55.371 1.00 81.88 308 PHE A 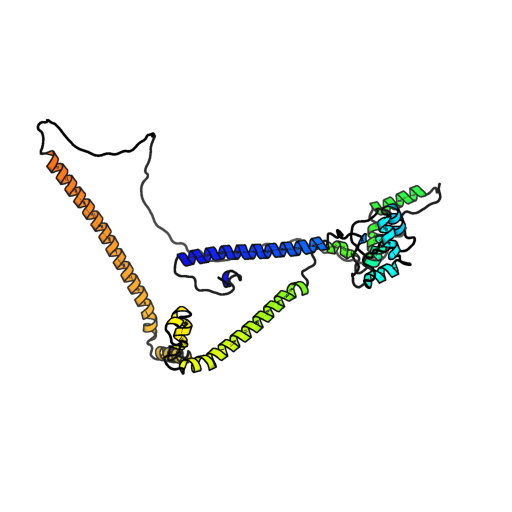O 1
ATOM 2458 N N . PHE A 1 309 ? -31.508 43.693 54.597 1.00 85.56 309 PHE A N 1
ATOM 2459 C CA . PHE A 1 309 ? -31.656 45.133 54.366 1.00 85.56 309 PHE A CA 1
ATOM 2460 C C . PHE A 1 309 ? -31.833 45.922 55.668 1.00 85.56 309 PHE A C 1
ATOM 2462 O O . PHE A 1 309 ? -31.176 46.951 55.815 1.00 85.56 309 PHE A O 1
ATOM 2469 N N . GLU A 1 310 ? -32.624 45.430 56.626 1.00 85.81 310 GLU A N 1
ATOM 2470 C CA . GLU A 1 310 ? -32.736 46.043 57.959 1.00 85.81 310 GLU A CA 1
ATOM 2471 C C . GLU A 1 310 ? -31.383 46.052 58.675 1.00 85.81 310 GLU A C 1
ATOM 2473 O O . GLU A 1 310 ? -30.953 47.103 59.134 1.00 85.81 310 GLU A O 1
ATOM 2478 N N . MET A 1 311 ? -30.640 44.938 58.661 1.00 84.25 311 MET A N 1
ATOM 2479 C CA . MET A 1 311 ? -29.277 44.872 59.205 1.00 84.25 311 MET A CA 1
ATOM 2480 C C . MET A 1 311 ? -28.337 45.912 58.565 1.00 84.25 311 MET A C 1
ATOM 2482 O O . MET A 1 311 ? -27.544 46.535 59.264 1.00 84.25 311 MET A O 1
ATOM 2486 N N . ILE A 1 312 ? -28.434 46.150 57.251 1.00 85.50 312 ILE A N 1
ATOM 2487 C CA . ILE A 1 312 ? -27.647 47.190 56.561 1.00 85.50 312 ILE A CA 1
ATOM 2488 C C . ILE A 1 312 ? -28.097 48.608 56.946 1.00 85.50 312 ILE A C 1
ATOM 2490 O O . ILE A 1 312 ? -27.253 49.499 57.062 1.00 85.50 312 ILE A O 1
ATOM 2494 N N . GLN A 1 313 ? -29.398 48.843 57.131 1.00 85.06 313 GLN A N 1
ATOM 2495 C CA . GLN A 1 313 ? -29.902 50.134 57.610 1.00 85.06 313 GLN A CA 1
ATOM 2496 C C . GLN A 1 313 ? -29.495 50.391 59.062 1.00 85.06 313 GLN A C 1
ATOM 2498 O O . GLN A 1 313 ? -29.145 51.522 59.388 1.00 85.06 313 GLN A O 1
ATOM 2503 N N . GLU A 1 314 ? -29.463 49.357 59.898 1.00 86.50 314 GLU A N 1
ATOM 2504 C CA . GLU A 1 314 ? -29.096 49.478 61.304 1.00 86.50 314 GLU A CA 1
ATOM 2505 C C . GLU A 1 314 ? -27.589 49.689 61.484 1.00 86.50 314 GLU A C 1
ATOM 2507 O O . GLU A 1 314 ? -27.191 50.613 62.182 1.00 86.50 314 GLU A O 1
ATOM 2512 N N . ILE A 1 315 ? -26.738 48.969 60.739 1.00 84.88 315 ILE A N 1
ATOM 2513 C CA . ILE A 1 315 ? -25.294 49.272 60.664 1.00 84.88 315 ILE A CA 1
ATOM 2514 C C . ILE A 1 315 ? -25.064 50.722 60.203 1.00 84.88 315 ILE A C 1
ATOM 2516 O O . ILE A 1 315 ? -24.181 51.406 60.720 1.00 84.88 315 ILE A O 1
ATOM 2520 N N . ARG A 1 316 ? -25.873 51.228 59.259 1.00 82.19 316 ARG A N 1
ATOM 2521 C CA . ARG A 1 316 ? -25.784 52.626 58.813 1.00 82.19 316 ARG A CA 1
ATOM 2522 C C . ARG A 1 316 ? -26.256 53.618 59.881 1.00 82.19 316 ARG A C 1
ATOM 2524 O O . ARG A 1 316 ? -25.636 54.669 59.996 1.00 82.19 316 ARG A O 1
ATOM 2531 N N . ARG A 1 317 ? -27.297 53.297 60.660 1.00 83.69 317 ARG A N 1
ATOM 2532 C CA . ARG A 1 317 ? -27.711 54.100 61.824 1.00 83.69 317 ARG A CA 1
ATOM 2533 C C . ARG A 1 317 ? -26.624 54.140 62.882 1.00 83.69 317 ARG A C 1
ATOM 2535 O O . ARG A 1 317 ? -26.245 55.230 63.281 1.00 83.69 317 ARG A O 1
ATOM 2542 N N . VAL A 1 318 ? -26.072 52.991 63.270 1.00 82.81 318 VAL A N 1
ATOM 2543 C CA . VAL A 1 318 ? -24.976 52.922 64.247 1.00 82.81 318 VAL A CA 1
ATOM 2544 C C . VAL A 1 318 ? -23.796 53.777 63.779 1.00 82.81 318 VAL A C 1
ATOM 2546 O O . VAL A 1 318 ? -23.359 54.630 64.536 1.00 82.81 318 VAL A O 1
ATOM 2549 N N . GLN A 1 319 ? -23.379 53.693 62.510 1.00 77.38 319 GLN A N 1
ATOM 2550 C CA . GLN A 1 319 ? -22.314 54.559 61.977 1.00 77.38 319 GLN A CA 1
ATOM 2551 C C . GLN A 1 319 ? -22.687 56.047 61.823 1.00 77.38 319 GLN A C 1
ATOM 2553 O O . GLN A 1 319 ? -21.792 56.882 61.671 1.00 77.38 319 GLN A O 1
ATOM 2558 N N . GLN A 1 320 ? -23.974 56.407 61.827 1.00 75.88 320 GLN A N 1
ATOM 2559 C CA . GLN A 1 320 ? -24.401 57.805 61.941 1.00 75.88 320 GLN A CA 1
ATOM 2560 C C . GLN A 1 320 ? -24.360 58.262 63.400 1.00 75.88 320 GLN A C 1
ATOM 2562 O O . GLN A 1 320 ? -23.728 59.275 63.669 1.00 75.88 320 GLN A O 1
ATOM 2567 N N . ASN A 1 321 ? -24.910 57.486 64.336 1.00 74.25 321 ASN A N 1
ATOM 2568 C CA . ASN A 1 321 ? -24.874 57.785 65.768 1.00 74.25 321 ASN A CA 1
ATOM 2569 C C . ASN A 1 321 ? -23.436 57.813 66.322 1.00 74.25 321 ASN A C 1
ATOM 2571 O O . ASN A 1 321 ? -23.119 58.671 67.134 1.00 74.25 321 ASN A O 1
ATOM 2575 N N . GLU A 1 322 ? -22.541 56.928 65.867 1.00 72.94 322 GLU A N 1
ATOM 2576 C CA . GLU A 1 322 ? -21.109 56.964 66.205 1.00 72.94 322 GLU A CA 1
ATOM 2577 C C . GLU A 1 322 ? -20.452 58.259 65.718 1.00 72.94 322 GLU A C 1
ATOM 2579 O O . GLU A 1 322 ? -19.670 58.851 66.454 1.00 72.94 322 GLU A O 1
ATOM 2584 N N . LYS A 1 323 ? -20.799 58.733 64.513 1.00 69.62 323 LYS A N 1
ATOM 2585 C CA . LYS A 1 323 ? -20.308 60.016 63.986 1.00 69.62 323 LYS A CA 1
ATOM 2586 C C . LYS A 1 323 ? -20.905 61.222 64.695 1.00 69.62 323 LYS A C 1
ATOM 2588 O O . LYS A 1 323 ? -20.218 62.215 64.892 1.00 69.62 323 LYS A O 1
ATOM 2593 N N . GLU A 1 324 ? -22.178 61.159 65.048 1.00 65.62 324 GLU A N 1
ATOM 2594 C CA . GLU A 1 324 ? -22.884 62.235 65.738 1.00 65.62 324 GLU A CA 1
ATOM 2595 C C . GLU A 1 324 ? -22.361 62.368 67.175 1.00 65.62 324 GLU A C 1
ATOM 2597 O O . GLU A 1 324 ? -21.986 63.464 67.584 1.00 65.62 324 GLU A O 1
ATOM 2602 N N . ASN A 1 325 ? -22.158 61.244 67.870 1.00 62.78 325 ASN A N 1
ATOM 2603 C CA . ASN A 1 325 ? -21.479 61.195 69.164 1.00 62.78 325 ASN A CA 1
ATOM 2604 C C . ASN A 1 325 ? -19.998 61.591 69.072 1.00 62.78 325 ASN A C 1
ATOM 2606 O O . ASN A 1 325 ? -19.531 62.307 69.952 1.00 62.78 325 ASN A O 1
ATOM 2610 N N . SER A 1 326 ? -19.249 61.181 68.036 1.00 57.31 326 SER A N 1
ATOM 2611 C CA . SER A 1 326 ? -17.850 61.614 67.889 1.00 57.31 326 SER A CA 1
ATOM 2612 C C . SER A 1 326 ? -17.750 63.113 67.628 1.00 57.31 326 SER A C 1
ATOM 2614 O O . SER A 1 326 ? -16.891 63.768 68.202 1.00 57.31 326 SER A O 1
ATOM 2616 N N . ASN A 1 327 ? -18.653 63.668 66.811 1.00 57.31 327 ASN A N 1
ATOM 2617 C CA . ASN A 1 327 ? -18.718 65.105 66.563 1.00 57.31 327 ASN A CA 1
ATOM 2618 C C . ASN A 1 327 ? -19.078 65.864 67.850 1.00 57.31 327 ASN A C 1
ATOM 2620 O O . ASN A 1 327 ? -18.413 66.843 68.179 1.00 57.31 327 ASN A O 1
ATOM 2624 N N . LEU A 1 328 ? -20.080 65.389 68.601 1.00 55.72 328 LEU A N 1
ATOM 2625 C CA . LEU A 1 328 ? -20.494 65.982 69.875 1.00 55.72 328 LEU A CA 1
ATOM 2626 C C . LEU A 1 328 ? -19.371 65.924 70.924 1.00 55.72 328 LEU A C 1
ATOM 2628 O O . LEU A 1 328 ? -19.133 66.914 71.610 1.00 55.72 328 LEU A O 1
ATOM 2632 N N . ALA A 1 329 ? -18.629 64.814 70.990 1.00 56.75 329 ALA A N 1
ATOM 2633 C CA . ALA A 1 329 ? -17.440 64.688 71.830 1.00 56.75 329 ALA A CA 1
ATOM 2634 C C . ALA A 1 329 ? -16.343 65.683 71.414 1.00 56.75 329 ALA A C 1
ATOM 2636 O O . ALA A 1 329 ? -15.848 66.412 72.264 1.00 56.75 329 ALA A O 1
ATOM 2637 N N . THR A 1 330 ? -16.026 65.807 70.119 1.00 53.88 330 THR A N 1
ATOM 2638 C CA . THR A 1 330 ? -15.026 66.789 69.648 1.00 53.88 330 THR A CA 1
ATOM 2639 C C . THR A 1 330 ? -15.458 68.249 69.796 1.00 53.88 330 THR A C 1
ATOM 2641 O O . THR A 1 330 ? -14.603 69.125 69.773 1.00 53.88 330 THR A O 1
ATOM 2644 N N . VAL A 1 331 ? -16.755 68.534 69.950 1.00 53.03 331 VAL A N 1
ATOM 2645 C CA . VAL A 1 331 ? -17.239 69.877 70.312 1.00 53.03 331 VAL A CA 1
ATOM 2646 C C . VAL A 1 331 ? -17.092 70.106 71.820 1.00 53.03 331 VAL A C 1
ATOM 2648 O O . VAL A 1 331 ? -16.620 71.162 72.223 1.00 53.03 331 VAL A O 1
ATOM 2651 N N . ALA A 1 332 ? -17.404 69.109 72.653 1.00 50.69 332 ALA A N 1
ATOM 2652 C CA . ALA A 1 332 ? -17.238 69.200 74.105 1.00 50.69 332 ALA A CA 1
ATOM 2653 C C . ALA A 1 332 ? -15.762 69.233 74.563 1.00 50.69 332 ALA A C 1
ATOM 2655 O O . ALA A 1 332 ? -15.442 69.892 75.545 1.00 50.69 332 ALA A O 1
ATOM 2656 N N . GLU A 1 333 ? -14.862 68.539 73.862 1.00 45.84 333 GLU A N 1
ATOM 2657 C CA . GLU A 1 333 ? -13.443 68.398 74.233 1.00 45.84 333 GLU A CA 1
ATOM 2658 C C . GLU A 1 333 ? -12.560 69.568 73.738 1.00 45.84 333 GLU A C 1
ATOM 2660 O O . GLU A 1 333 ? -11.404 69.680 74.136 1.00 45.84 333 GLU A O 1
ATOM 2665 N N . VAL A 1 334 ? -13.096 70.472 72.905 1.00 45.56 334 VAL A N 1
ATOM 2666 C CA . VAL A 1 334 ? -12.379 71.665 72.402 1.00 45.56 334 VAL A CA 1
ATOM 2667 C C . VAL A 1 334 ? -12.591 72.908 73.279 1.00 45.56 334 VAL A C 1
ATOM 2669 O O . VAL A 1 334 ? -11.687 73.738 73.362 1.00 45.56 334 VAL A O 1
ATOM 2672 N N . ASP A 1 335 ? -13.713 73.013 73.999 1.00 38.69 335 ASP A N 1
ATOM 2673 C CA . ASP A 1 335 ? -13.969 74.126 74.934 1.00 38.69 335 ASP A CA 1
ATOM 2674 C C . ASP A 1 335 ? -13.236 73.976 76.288 1.00 38.69 335 ASP A C 1
ATOM 2676 O O . ASP A 1 335 ? -13.235 74.903 77.101 1.00 38.69 335 ASP A O 1
ATOM 2680 N N . THR A 1 336 ? -12.567 72.843 76.549 1.00 40.00 336 THR A N 1
ATOM 2681 C CA . THR A 1 336 ? -11.801 72.618 77.790 1.00 40.00 336 THR A CA 1
ATOM 2682 C C . THR A 1 336 ? -10.419 71.999 77.562 1.00 40.00 336 THR A C 1
ATOM 2684 O O . THR A 1 336 ? -10.261 70.786 77.661 1.00 40.00 336 THR A O 1
ATOM 2687 N N . VAL A 1 337 ? -9.410 72.849 77.335 1.00 37.19 337 VAL A N 1
ATOM 2688 C CA . VAL A 1 337 ? -8.073 72.864 77.987 1.00 37.19 337 VAL A CA 1
ATOM 2689 C C . VAL A 1 337 ? -7.186 73.865 77.235 1.00 37.19 337 VAL A C 1
ATOM 2691 O O . VAL A 1 337 ? -6.773 73.629 76.103 1.00 37.19 337 VAL A O 1
ATOM 2694 N N . LEU A 1 338 ? -6.869 74.991 77.882 1.00 31.33 338 LEU A N 1
ATOM 2695 C CA . LEU A 1 338 ? -5.972 76.018 77.344 1.00 31.33 338 LEU A CA 1
ATOM 2696 C C . LEU A 1 338 ? -5.061 76.590 78.444 1.00 31.33 338 LEU A C 1
ATOM 2698 O O . LEU A 1 338 ? -5.101 77.782 78.718 1.00 31.33 338 LEU A O 1
ATOM 2702 N N . GLU A 1 339 ? -4.227 75.755 79.078 1.00 31.41 339 GLU A N 1
ATOM 2703 C CA . GLU A 1 339 ? -3.064 76.264 79.827 1.00 31.41 339 GLU A CA 1
ATOM 2704 C C . GLU A 1 339 ? -1.897 75.257 79.969 1.00 31.41 339 GLU A C 1
ATOM 2706 O O . GLU A 1 339 ? -1.919 74.142 79.449 1.00 31.41 339 GLU A O 1
ATOM 2711 N N . GLN A 1 340 ? -0.807 75.723 80.579 1.00 29.31 340 GLN A N 1
ATOM 2712 C CA . GLN A 1 340 ? 0.593 75.400 80.278 1.00 29.31 340 GLN A CA 1
ATOM 2713 C C . GLN A 1 340 ? 1.191 74.069 80.811 1.00 29.31 340 GLN A C 1
ATOM 2715 O O . GLN A 1 340 ? 1.332 73.850 82.006 1.00 29.31 340 GLN A O 1
ATOM 2720 N N . GLN A 1 341 ? 1.732 73.267 79.880 1.00 26.08 341 GLN A N 1
ATOM 2721 C CA . GLN A 1 341 ? 3.189 73.054 79.690 1.00 26.08 341 GLN A CA 1
ATOM 2722 C C . GLN A 1 341 ? 4.088 72.681 80.908 1.00 26.08 341 GLN A C 1
ATOM 2724 O O . GLN A 1 341 ? 4.420 73.557 81.702 1.00 26.08 341 GLN A O 1
ATOM 2729 N N . LYS A 1 342 ? 4.675 71.456 80.915 1.00 26.59 342 LYS A N 1
ATOM 2730 C CA . LYS A 1 342 ? 6.147 71.121 80.898 1.00 26.59 342 LYS A CA 1
ATOM 2731 C C . LYS A 1 342 ? 6.472 69.695 81.439 1.00 26.59 342 LYS A C 1
ATOM 2733 O O . LYS A 1 342 ? 5.744 69.137 82.245 1.00 26.59 342 LYS A O 1
ATOM 2738 N N . SER A 1 343 ? 7.569 69.099 80.952 1.00 23.16 343 SER A N 1
ATOM 2739 C CA . SER A 1 343 ? 8.112 67.734 81.217 1.00 23.16 343 SER A CA 1
ATOM 2740 C C . SER A 1 343 ? 9.299 67.752 82.229 1.00 23.16 343 SER A C 1
ATOM 2742 O O . SER A 1 343 ? 9.593 68.865 82.671 1.00 23.16 343 SER A O 1
ATOM 2744 N N . PRO A 1 344 ? 10.093 66.672 82.537 1.00 42.25 344 PRO A N 1
ATOM 2745 C CA . PRO A 1 344 ? 10.208 65.283 81.992 1.00 42.25 344 PRO A CA 1
ATOM 2746 C C . PRO A 1 344 ? 10.494 64.193 83.105 1.00 42.25 344 PRO A C 1
ATOM 2748 O O . PRO A 1 344 ? 10.086 64.438 84.234 1.00 42.25 344 PRO A O 1
ATOM 2751 N N . PRO A 1 345 ? 11.290 63.091 82.940 1.00 47.16 345 PRO A N 1
ATOM 2752 C CA . PRO A 1 345 ? 11.358 61.989 81.942 1.00 47.16 345 PRO A CA 1
ATOM 2753 C C . PRO A 1 345 ? 11.341 60.533 82.542 1.00 47.16 345 PRO A C 1
ATOM 2755 O O . PRO A 1 345 ? 11.370 60.335 83.749 1.00 47.16 345 PRO A O 1
ATOM 2758 N N . GLN A 1 346 ? 11.510 59.529 81.655 1.00 27.69 346 GLN A N 1
ATOM 2759 C CA . GLN A 1 346 ? 12.024 58.143 81.863 1.00 27.69 346 GLN A CA 1
ATOM 2760 C C . GLN A 1 346 ? 11.072 57.021 82.352 1.00 27.69 346 GLN A C 1
ATOM 2762 O O . GLN A 1 346 ? 10.135 57.274 83.091 1.00 27.69 346 GLN A O 1
ATOM 2767 N N . ALA A 1 347 ? 11.328 55.722 82.092 1.00 30.28 347 ALA A N 1
ATOM 2768 C CA . ALA A 1 347 ? 11.758 55.005 80.863 1.00 30.28 347 ALA A CA 1
ATOM 2769 C C . ALA A 1 347 ? 11.903 53.482 81.124 1.00 30.28 347 ALA A C 1
ATOM 2771 O O . ALA A 1 347 ? 12.554 53.091 82.092 1.00 30.28 347 ALA A O 1
ATOM 2772 N N . LYS A 1 348 ? 11.439 52.630 80.190 1.00 28.03 348 LYS A N 1
ATOM 2773 C CA . LYS A 1 348 ? 12.107 51.378 79.742 1.00 28.03 348 LYS A CA 1
ATOM 2774 C C . LYS A 1 348 ? 11.363 50.748 78.555 1.00 28.03 348 LYS A C 1
ATOM 2776 O O . LYS A 1 348 ? 10.168 50.956 78.391 1.00 28.03 348 LYS A O 1
ATOM 2781 N N . ALA A 1 349 ? 12.087 50.015 77.707 1.00 30.19 349 ALA A N 1
ATOM 2782 C CA . ALA A 1 349 ? 11.602 49.508 76.419 1.00 30.19 349 ALA A CA 1
ATOM 2783 C C . ALA A 1 349 ? 12.266 48.172 76.031 1.00 30.19 349 ALA A C 1
ATOM 2785 O O . ALA A 1 349 ? 13.263 47.783 76.640 1.00 30.19 349 ALA A O 1
ATOM 2786 N N . LYS A 1 350 ? 11.749 47.528 74.972 1.00 29.61 350 LYS A N 1
ATOM 2787 C CA . LYS A 1 350 ? 12.451 46.608 74.047 1.00 29.61 350 LYS A CA 1
ATOM 2788 C C . LYS A 1 350 ? 11.683 46.628 72.704 1.00 29.61 350 LYS A C 1
ATOM 2790 O O . LYS A 1 350 ? 10.476 46.437 72.712 1.00 29.61 350 LYS A O 1
ATOM 2795 N N . VAL A 1 351 ? 12.258 47.172 71.620 1.00 33.34 351 VAL A N 1
ATOM 2796 C CA . VAL A 1 351 ? 13.156 46.498 70.639 1.00 33.34 351 VAL A CA 1
ATOM 2797 C C . VAL A 1 351 ? 12.332 45.550 69.735 1.00 33.34 351 VAL A C 1
ATOM 2799 O O . VAL A 1 351 ? 11.937 44.502 70.225 1.00 33.34 351 VAL A O 1
ATOM 2802 N N . SER A 1 352 ? 11.830 45.917 68.535 1.00 32.66 352 SER A N 1
ATOM 2803 C CA . SER A 1 352 ? 12.420 46.487 67.277 1.00 32.66 352 SER A CA 1
ATOM 2804 C C . SER A 1 352 ? 12.965 45.402 66.308 1.00 32.66 352 SER A C 1
ATOM 2806 O O . SER A 1 352 ? 13.080 44.262 66.753 1.00 32.66 352 SER A O 1
ATOM 2808 N N . PRO A 1 353 ? 13.314 45.670 65.017 1.00 45.62 353 PRO A N 1
ATOM 2809 C CA . PRO A 1 353 ? 13.124 46.867 64.166 1.00 45.62 353 PRO A CA 1
ATOM 2810 C C . PRO A 1 353 ? 12.539 46.592 62.737 1.00 45.62 353 PRO A C 1
ATOM 2812 O O . PRO A 1 353 ? 12.290 45.455 62.351 1.00 45.62 353 PRO A O 1
ATOM 2815 N N . LYS A 1 354 ? 12.387 47.650 61.913 1.00 35.25 354 LYS A N 1
ATOM 2816 C CA . LYS A 1 354 ? 12.365 47.599 60.423 1.00 35.25 354 LYS A CA 1
ATOM 2817 C C . LYS A 1 354 ? 13.684 48.159 59.859 1.00 35.25 354 LYS A C 1
ATOM 2819 O O . LYS A 1 354 ? 14.287 49.004 60.520 1.00 35.25 354 LYS A O 1
ATOM 2824 N N . PRO A 1 355 ? 14.093 47.757 58.642 1.00 44.25 355 PRO A N 1
ATOM 2825 C CA . PRO A 1 355 ? 14.468 48.724 57.577 1.00 44.25 355 PRO A CA 1
ATOM 2826 C C . PRO A 1 355 ? 13.993 48.264 56.161 1.00 44.25 355 PRO A C 1
ATOM 2828 O O . PRO A 1 355 ? 13.484 47.153 56.057 1.00 44.25 355 PRO A O 1
ATOM 2831 N N . ASN A 1 356 ? 14.141 48.939 55.000 1.00 31.48 356 ASN A N 1
ATOM 2832 C CA . ASN A 1 356 ? 14.337 50.336 54.507 1.00 31.48 356 ASN A CA 1
ATOM 2833 C C . ASN A 1 356 ? 14.334 50.269 52.935 1.00 31.48 356 ASN A C 1
ATOM 2835 O O . ASN A 1 356 ? 14.541 49.176 52.420 1.00 31.48 356 ASN A O 1
ATOM 2839 N N . ILE A 1 357 ? 14.156 51.292 52.070 1.00 35.78 357 ILE A N 1
ATOM 2840 C CA . ILE A 1 357 ? 13.719 52.710 52.149 1.00 35.78 357 ILE A CA 1
ATOM 2841 C C . ILE A 1 357 ? 13.240 53.177 50.736 1.00 35.78 357 ILE A C 1
ATOM 2843 O O . ILE A 1 357 ? 13.939 52.915 49.766 1.00 35.78 357 ILE A O 1
ATOM 2847 N N . PHE A 1 358 ? 12.123 53.929 50.639 1.00 33.12 358 PHE A N 1
ATOM 2848 C CA . PHE A 1 358 ? 11.716 54.817 49.507 1.00 33.12 358 PHE A CA 1
ATOM 2849 C C . PHE A 1 358 ? 11.513 54.160 48.103 1.00 33.12 358 PHE A C 1
ATOM 2851 O O . PHE A 1 358 ? 11.742 52.973 47.929 1.00 33.12 358 PHE A O 1
ATOM 2858 N N . SER A 1 359 ? 10.970 54.815 47.061 1.00 28.70 359 SER A N 1
ATOM 2859 C CA . SER A 1 359 ? 10.602 56.232 46.832 1.00 28.70 359 SER A CA 1
ATOM 2860 C C . SER A 1 359 ? 9.202 56.387 46.187 1.00 28.70 359 SER A C 1
ATOM 2862 O O . SER A 1 359 ? 8.481 55.406 46.025 1.00 28.70 359 SER A O 1
ATOM 2864 N N . ALA A 1 360 ? 8.774 57.617 45.872 1.00 32.06 360 ALA A N 1
ATOM 2865 C CA . ALA A 1 360 ? 7.411 57.943 45.429 1.00 32.06 360 ALA A CA 1
ATOM 2866 C C . ALA A 1 360 ? 7.379 58.720 44.103 1.00 32.06 360 ALA A C 1
ATOM 2868 O O . ALA A 1 360 ? 8.319 59.461 43.836 1.00 32.06 360 ALA A O 1
ATOM 2869 N N . LEU A 1 361 ? 6.247 58.680 43.375 1.00 30.64 361 LEU A N 1
ATOM 2870 C CA . LEU A 1 361 ? 5.588 59.890 42.840 1.00 30.64 361 LEU A CA 1
ATOM 2871 C C . LEU A 1 361 ? 4.171 59.630 42.267 1.00 30.64 361 LEU A C 1
ATOM 2873 O O . LEU A 1 361 ? 3.984 58.662 41.547 1.00 30.64 361 LEU A O 1
ATOM 2877 N N . ARG A 1 362 ? 3.253 60.595 42.494 1.00 29.25 362 ARG A N 1
ATOM 2878 C CA . ARG A 1 362 ? 2.008 60.931 41.733 1.00 29.25 362 ARG A CA 1
ATOM 2879 C C . ARG A 1 362 ? 0.898 59.848 41.629 1.00 29.25 362 ARG A C 1
ATOM 2881 O O . ARG A 1 362 ? 1.160 58.682 41.400 1.00 29.25 362 ARG A O 1
ATOM 2888 N N . ARG A 1 363 ? -0.359 60.147 42.012 1.00 28.81 363 ARG A N 1
ATOM 2889 C CA . ARG A 1 363 ? -1.403 61.000 41.365 1.00 28.81 363 ARG A CA 1
ATOM 2890 C C . ARG A 1 363 ? -1.921 60.400 40.040 1.00 28.81 363 ARG A C 1
ATOM 2892 O O . ARG A 1 363 ? -1.106 60.007 39.221 1.00 28.81 363 ARG A O 1
ATOM 2899 N N . ASP A 1 364 ? -3.225 60.362 39.745 1.00 27.23 364 ASP A N 1
ATOM 2900 C CA . ASP A 1 364 ? -4.402 60.880 40.475 1.00 27.23 364 ASP A CA 1
ATOM 2901 C C . ASP A 1 364 ? -5.714 60.188 40.025 1.00 27.23 364 ASP A C 1
ATOM 2903 O O . ASP A 1 364 ? -5.705 59.411 39.075 1.00 27.23 364 ASP A O 1
ATOM 2907 N N . GLY A 1 365 ? -6.854 60.542 40.642 1.00 27.70 365 GLY A N 1
ATOM 2908 C CA . GLY A 1 365 ? -8.167 60.476 39.966 1.00 27.70 365 GLY A CA 1
ATOM 2909 C C . GLY A 1 365 ? -9.122 59.321 40.321 1.00 27.70 365 GLY A C 1
ATOM 2910 O O . GLY A 1 365 ? -9.063 58.228 39.768 1.00 27.70 365 GLY A O 1
ATOM 2911 N N . ARG A 1 366 ? -10.126 59.614 41.163 1.00 28.70 366 ARG A N 1
ATOM 2912 C CA . ARG A 1 366 ? -11.382 58.835 41.251 1.00 28.70 366 ARG A CA 1
ATOM 2913 C C . ARG A 1 366 ? -12.336 59.218 40.111 1.00 28.70 366 ARG A C 1
ATOM 2915 O O . ARG A 1 366 ? -12.379 60.381 39.726 1.00 28.70 366 ARG A O 1
ATOM 2922 N N . SER A 1 367 ? -13.232 58.304 39.731 1.00 25.34 367 SER A N 1
ATOM 2923 C CA . SER A 1 367 ? -14.538 58.661 39.145 1.00 25.34 367 SER A CA 1
ATOM 2924 C C . SER A 1 367 ? -15.688 57.906 39.835 1.00 25.34 367 SER A C 1
ATOM 2926 O O . SER A 1 367 ? -15.452 57.108 40.747 1.00 25.34 367 SER A O 1
ATOM 2928 N N . ARG A 1 368 ? -16.940 58.254 39.510 1.00 28.50 368 ARG A N 1
ATOM 2929 C CA . ARG A 1 368 ? -18.071 58.222 40.454 1.00 28.50 368 ARG A CA 1
ATOM 2930 C C . ARG A 1 368 ? -19.385 57.758 39.792 1.00 28.50 368 ARG A C 1
ATOM 2932 O O . ARG A 1 368 ? -19.860 58.401 38.873 1.00 28.50 368 ARG A O 1
ATOM 2939 N N . SER A 1 369 ? -19.995 56.714 40.367 1.00 27.66 369 SER A N 1
ATOM 2940 C CA . SER A 1 369 ? -21.452 56.443 40.461 1.00 27.66 369 SER A CA 1
ATOM 2941 C C . SER A 1 369 ? -22.388 56.376 39.223 1.00 27.66 369 SER A C 1
ATOM 2943 O O . SER A 1 369 ? -22.573 57.358 38.519 1.00 27.66 369 SER A O 1
ATOM 2945 N N . ASN A 1 370 ? -23.211 55.311 39.235 1.00 26.83 370 ASN A N 1
ATOM 2946 C CA . ASN A 1 370 ? -24.664 55.254 38.936 1.00 26.83 370 ASN A CA 1
ATOM 2947 C C . ASN A 1 370 ? -25.224 54.961 37.523 1.00 26.83 370 ASN A C 1
ATOM 2949 O O . ASN A 1 370 ? -24.785 55.488 36.512 1.00 26.83 370 ASN A O 1
ATOM 2953 N N . SER A 1 371 ? -26.378 54.262 37.566 1.00 26.77 371 SER A N 1
ATOM 2954 C CA . SER A 1 371 ? -27.437 54.114 36.538 1.00 26.77 371 SER A CA 1
ATOM 2955 C C . SER A 1 371 ? -27.118 53.218 35.317 1.00 26.77 371 SER A C 1
ATOM 2957 O O . SER A 1 371 ? -25.969 53.122 34.915 1.00 26.77 371 SER A O 1
ATOM 2959 N N . SER A 1 372 ? -28.073 52.518 34.680 1.00 27.48 372 SER A N 1
ATOM 2960 C CA . SER A 1 372 ? -29.417 52.055 35.110 1.00 27.48 372 SER A CA 1
ATOM 2961 C C . SER A 1 372 ? -29.956 50.941 34.170 1.00 27.48 372 SER A C 1
ATOM 2963 O O . SER A 1 372 ? -29.268 50.544 33.242 1.00 27.48 372 SER A O 1
ATOM 2965 N N . VAL A 1 373 ? -31.174 50.438 34.442 1.00 28.69 373 VAL A N 1
ATOM 2966 C CA . VAL A 1 373 ? -32.083 49.654 33.561 1.00 28.69 373 VAL A CA 1
ATOM 2967 C C . VAL A 1 373 ? -31.466 48.541 32.686 1.00 28.69 373 VAL A C 1
ATOM 2969 O O . VAL A 1 373 ? -31.005 48.771 31.573 1.00 28.69 373 VAL A O 1
ATOM 2972 N N . LEU A 1 374 ? -31.642 47.282 33.110 1.00 30.39 374 LEU A N 1
ATOM 2973 C CA . LEU A 1 374 ? -31.580 46.123 32.207 1.00 30.39 374 LEU A CA 1
ATOM 2974 C C . LEU A 1 374 ? -32.929 45.935 31.496 1.00 30.39 374 LEU A C 1
ATOM 2976 O O . LEU A 1 374 ? -33.936 45.647 32.145 1.00 30.39 374 LEU A O 1
ATOM 2980 N N . SER A 1 375 ? -32.943 46.080 30.171 1.00 29.33 375 SER A N 1
ATOM 2981 C CA . SER A 1 375 ? -34.121 45.866 29.324 1.00 29.33 375 SER A CA 1
ATOM 2982 C C . SER A 1 375 ? -34.173 44.449 28.729 1.00 29.33 375 SER A C 1
ATOM 2984 O O . SER A 1 375 ? -33.208 43.685 28.751 1.00 29.33 375 SER A O 1
ATOM 2986 N N . ILE A 1 376 ? -35.354 44.064 28.242 1.00 30.11 376 ILE A N 1
ATOM 2987 C CA . ILE A 1 376 ? -35.661 42.713 27.755 1.00 30.11 376 ILE A CA 1
ATOM 2988 C C . ILE A 1 376 ? -35.284 42.574 26.277 1.00 30.11 376 ILE A C 1
ATOM 2990 O O . ILE A 1 376 ? -35.729 43.381 25.463 1.00 30.11 376 ILE A O 1
ATOM 2994 N N . ARG A 1 377 ? -34.650 41.454 25.901 1.00 27.95 377 ARG A N 1
ATOM 2995 C CA . ARG A 1 377 ? -34.943 40.774 24.625 1.00 27.95 377 ARG A CA 1
ATOM 2996 C C . ARG A 1 377 ? -34.719 39.265 24.714 1.00 27.95 377 ARG A C 1
ATOM 2998 O O . ARG A 1 377 ? -33.740 38.794 25.282 1.00 27.95 377 ARG A O 1
ATOM 3005 N N . ARG A 1 378 ? -35.671 38.515 24.155 1.00 28.50 378 ARG A N 1
ATOM 3006 C CA . ARG A 1 378 ? -35.502 37.104 23.779 1.00 28.50 378 ARG A CA 1
ATOM 3007 C C . ARG A 1 378 ? -34.746 37.077 22.449 1.00 28.50 378 ARG A C 1
ATOM 3009 O O . ARG A 1 378 ? -34.945 37.987 21.649 1.00 28.50 378 ARG A O 1
ATOM 3016 N N . PHE A 1 379 ? -33.992 36.018 22.183 1.00 28.17 379 PHE A N 1
ATOM 3017 C CA . PHE A 1 379 ? -33.684 35.623 20.809 1.00 28.17 379 PHE A CA 1
ATOM 3018 C C . PHE A 1 379 ? -34.423 34.327 20.494 1.00 28.17 379 PHE A C 1
ATOM 3020 O O . PHE A 1 379 ? -34.453 33.414 21.321 1.00 28.17 379 PHE A O 1
ATOM 3027 N N . SER A 1 380 ? -35.071 34.301 19.331 1.00 26.73 380 SER A N 1
ATOM 3028 C CA . SER A 1 380 ? -35.670 33.098 18.759 1.00 26.73 380 SER A CA 1
ATOM 3029 C C . SER A 1 380 ? -34.626 32.363 17.926 1.00 26.73 380 SER A C 1
ATOM 3031 O O . SER A 1 380 ? -33.681 32.977 17.431 1.00 26.73 380 SER A O 1
ATOM 3033 N N . THR A 1 381 ? -34.825 31.065 17.735 1.00 33.88 381 THR A N 1
ATOM 3034 C CA . THR A 1 381 ? -34.340 30.389 16.529 1.00 33.88 381 THR A CA 1
ATOM 3035 C C . THR A 1 381 ? -35.090 30.934 15.316 1.00 33.88 381 THR A C 1
ATOM 3037 O O . THR A 1 381 ? -36.278 31.222 15.454 1.00 33.88 381 THR A O 1
ATOM 3040 N N . ASP A 1 382 ? -34.422 31.047 14.165 1.00 28.05 382 ASP A N 1
ATOM 3041 C CA . ASP A 1 382 ? -34.892 30.460 12.900 1.00 28.05 382 ASP A CA 1
ATOM 3042 C C . ASP A 1 382 ? -33.843 30.561 11.773 1.00 28.05 382 ASP A C 1
ATOM 3044 O O . ASP A 1 382 ? -32.928 31.378 11.818 1.00 28.05 382 ASP A O 1
ATOM 3048 N N . SER A 1 383 ? -33.988 29.648 10.806 1.00 28.73 383 SER A N 1
ATOM 3049 C CA . SER A 1 383 ? -33.519 29.661 9.406 1.00 28.73 383 SER A CA 1
ATOM 3050 C C . SER A 1 383 ? -32.265 30.462 8.991 1.00 28.73 383 SER A C 1
ATOM 3052 O O . SER A 1 383 ? -32.315 31.682 8.855 1.00 28.73 383 SER A O 1
ATOM 3054 N N . ILE A 1 384 ? -31.252 29.742 8.489 1.00 31.12 384 ILE A N 1
ATOM 3055 C CA . ILE A 1 384 ? -30.717 30.001 7.137 1.00 31.12 384 ILE A CA 1
ATOM 3056 C C . ILE A 1 384 ? -30.675 28.664 6.385 1.00 31.12 384 ILE A C 1
ATOM 3058 O O . ILE A 1 384 ? -30.098 27.693 6.872 1.00 31.12 384 ILE A O 1
ATOM 3062 N N . LEU A 1 385 ? -31.307 28.620 5.212 1.00 28.59 385 LEU A N 1
ATOM 3063 C CA . LEU A 1 385 ? -31.284 27.505 4.265 1.00 28.59 385 LEU A CA 1
ATOM 3064 C C . LEU A 1 385 ? -31.470 28.116 2.869 1.00 28.59 385 LEU A C 1
ATOM 3066 O O . LEU A 1 385 ? -32.550 28.609 2.558 1.00 28.59 385 LEU A O 1
ATOM 3070 N N . GLY A 1 386 ? -30.411 28.140 2.060 1.00 25.98 386 GLY A N 1
ATOM 3071 C CA . GLY A 1 386 ? -30.429 28.747 0.728 1.00 25.98 386 GLY A CA 1
ATOM 3072 C C . GLY A 1 386 ? -29.031 28.911 0.130 1.00 25.98 386 GLY A C 1
ATOM 3073 O O . GLY A 1 386 ? -28.053 29.023 0.861 1.00 25.98 386 GLY A O 1
ATOM 3074 N N . GLU A 1 387 ? -28.976 28.902 -1.203 1.00 29.61 387 GLU A N 1
ATOM 3075 C CA . GLU A 1 387 ? -27.856 29.331 -2.057 1.00 29.61 387 GLU A CA 1
ATOM 3076 C C . GLU A 1 387 ? -26.442 28.801 -1.744 1.00 29.61 387 GLU A C 1
ATOM 3078 O O . GLU A 1 387 ? -25.594 29.517 -1.217 1.00 29.61 387 GLU A O 1
ATOM 3083 N N . ARG A 1 388 ? -26.123 27.604 -2.268 1.00 29.53 388 ARG A N 1
ATOM 3084 C CA . ARG A 1 388 ? -25.103 27.504 -3.338 1.00 29.53 388 ARG A CA 1
ATOM 3085 C C . ARG A 1 388 ? -25.183 26.175 -4.099 1.00 29.53 388 ARG A C 1
ATOM 3087 O O . ARG A 1 388 ? -24.541 25.198 -3.727 1.00 29.53 388 ARG A O 1
ATOM 3094 N N . MET A 1 389 ? -25.945 26.145 -5.190 1.00 28.94 389 MET A N 1
ATOM 3095 C CA . MET A 1 389 ? -25.920 25.025 -6.131 1.00 28.94 389 MET A CA 1
ATOM 3096 C C . MET A 1 389 ? -26.165 25.535 -7.550 1.00 28.94 389 MET A C 1
ATOM 3098 O O . MET A 1 389 ? -27.308 25.679 -7.956 1.00 28.94 389 MET A O 1
ATOM 3102 N N . ASP A 1 390 ? -25.083 25.841 -8.267 1.00 28.08 390 ASP A N 1
ATOM 3103 C CA . ASP A 1 390 ? -25.065 25.935 -9.729 1.00 28.08 390 ASP A CA 1
ATOM 3104 C C . ASP A 1 390 ? -23.622 26.041 -10.244 1.00 28.08 390 ASP A C 1
ATOM 3106 O O . ASP A 1 390 ? -22.776 26.648 -9.584 1.00 28.08 390 ASP A O 1
ATOM 3110 N N . ASN A 1 391 ? -23.383 25.500 -11.446 1.00 30.53 391 ASN A N 1
ATOM 3111 C CA . ASN A 1 391 ? -22.101 25.457 -12.177 1.00 30.53 391 ASN A CA 1
ATOM 3112 C C . ASN A 1 391 ? -20.976 24.611 -11.508 1.00 30.53 391 ASN A C 1
ATOM 3114 O O . ASN A 1 391 ? -20.734 24.705 -10.313 1.00 30.53 391 ASN A O 1
ATOM 3118 N N . ILE A 1 392 ? -20.204 23.761 -12.203 1.00 33.78 392 ILE A N 1
ATOM 3119 C CA . ILE A 1 392 ? -20.122 23.442 -13.642 1.00 33.78 392 ILE A CA 1
ATOM 3120 C C . ILE A 1 392 ? -20.179 21.918 -13.825 1.00 33.78 392 ILE A C 1
ATOM 3122 O O . ILE A 1 392 ? -19.374 21.191 -13.247 1.00 33.78 392 ILE A O 1
ATOM 3126 N N . GLY A 1 393 ? -21.058 21.441 -14.708 1.00 27.84 393 GLY A N 1
ATOM 3127 C CA . GLY A 1 393 ? -20.997 20.082 -15.247 1.00 27.84 393 GLY A CA 1
ATOM 3128 C C . GLY A 1 393 ? -20.517 20.083 -16.698 1.00 27.84 393 GLY A C 1
ATOM 3129 O O . GLY A 1 393 ? -21.165 20.675 -17.557 1.00 27.84 393 GLY A O 1
ATOM 3130 N N . ARG A 1 394 ? -19.420 19.378 -16.997 1.00 34.25 394 ARG A N 1
ATOM 3131 C CA . ARG A 1 394 ? -19.062 18.968 -18.367 1.00 34.25 394 ARG A CA 1
ATOM 3132 C C . ARG A 1 394 ? -18.639 17.503 -18.384 1.00 34.25 394 ARG A C 1
ATOM 3134 O O . ARG A 1 394 ? -17.478 17.176 -18.170 1.00 34.25 394 ARG A O 1
ATOM 3141 N N . ARG A 1 395 ? -19.598 16.620 -18.678 1.00 31.92 395 ARG A N 1
ATOM 3142 C CA . ARG A 1 395 ? -19.282 15.317 -19.276 1.00 31.92 395 ARG A CA 1
ATOM 3143 C C . ARG A 1 395 ? -18.760 15.585 -20.687 1.00 31.92 395 ARG A C 1
ATOM 3145 O O . ARG A 1 395 ? -19.450 16.262 -21.446 1.00 31.92 395 ARG A O 1
ATOM 3152 N N . LEU A 1 396 ? -17.599 15.046 -21.046 1.00 36.06 396 LEU A N 1
ATOM 3153 C CA . LEU A 1 396 ? -17.272 14.853 -22.459 1.00 36.06 396 LEU A CA 1
ATOM 3154 C C . LEU A 1 396 ? -18.013 13.610 -22.961 1.00 36.06 396 LEU A C 1
ATOM 3156 O O . LEU A 1 396 ? -18.124 12.618 -22.236 1.00 36.06 396 LEU A O 1
ATOM 3160 N N . SER A 1 397 ? -18.581 13.702 -24.165 1.00 30.69 397 SER A N 1
ATOM 3161 C CA . SER A 1 397 ? -19.263 12.575 -24.808 1.00 30.69 397 SER A CA 1
ATOM 3162 C C . SER A 1 397 ? -18.257 11.494 -25.207 1.00 30.69 397 SER A C 1
ATOM 3164 O O . SER A 1 397 ? -17.078 11.772 -25.431 1.00 30.69 397 SER A O 1
ATOM 3166 N N . ARG A 1 398 ? -18.735 10.252 -25.283 1.00 36.00 398 ARG A N 1
ATOM 3167 C CA . 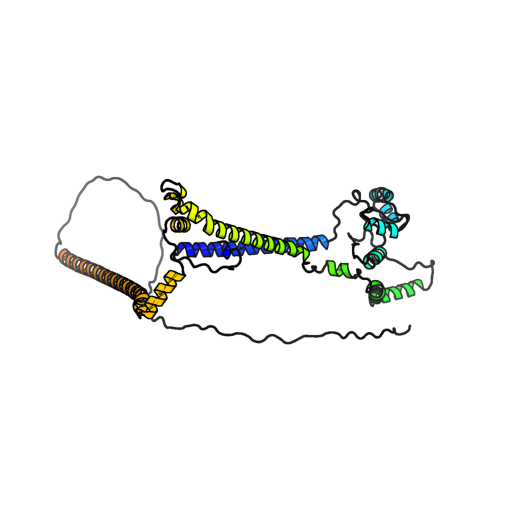ARG A 1 398 ? -17.957 9.064 -25.647 1.00 36.00 398 ARG A CA 1
ATOM 3168 C C . ARG A 1 398 ? -18.406 8.591 -27.027 1.00 36.00 398 ARG A C 1
ATOM 3170 O O . ARG A 1 398 ? -19.136 7.610 -27.143 1.00 36.00 398 ARG A O 1
ATOM 3177 N N . ASP A 1 399 ? -17.964 9.298 -28.057 1.00 32.25 399 ASP A N 1
ATOM 3178 C CA . ASP A 1 399 ? -18.259 8.948 -29.443 1.00 32.25 399 ASP A CA 1
ATOM 3179 C C . ASP A 1 399 ? -17.159 8.040 -30.005 1.00 32.25 399 ASP A C 1
ATOM 3181 O O . ASP A 1 399 ? -16.005 8.434 -30.171 1.00 32.25 399 ASP A O 1
ATOM 3185 N N . ILE A 1 400 ? -17.519 6.777 -30.244 1.00 40.00 400 ILE A N 1
ATOM 3186 C CA . ILE A 1 400 ? -16.615 5.738 -30.747 1.00 40.00 400 ILE A CA 1
ATOM 3187 C C . ILE A 1 400 ? -16.726 5.707 -32.271 1.00 40.00 400 ILE A C 1
ATOM 3189 O O . ILE A 1 400 ? -17.685 5.167 -32.816 1.00 40.00 400 ILE A O 1
ATOM 3193 N N . THR A 1 401 ? -15.721 6.245 -32.960 1.00 34.91 401 THR A N 1
ATOM 3194 C CA . THR A 1 401 ? -15.549 6.096 -34.413 1.00 34.91 401 THR A CA 1
ATOM 3195 C C . THR A 1 401 ? -14.218 5.402 -34.689 1.00 34.91 401 THR A C 1
ATOM 3197 O O . THR A 1 401 ? -13.146 5.996 -34.645 1.00 34.91 401 THR A O 1
ATOM 3200 N N . ALA A 1 402 ? -14.279 4.089 -34.909 1.00 43.62 402 ALA A N 1
ATOM 3201 C CA . ALA A 1 402 ? -13.101 3.260 -35.132 1.00 43.62 402 ALA A CA 1
ATOM 3202 C C . ALA A 1 402 ? -12.703 3.256 -36.618 1.00 43.62 402 ALA A C 1
ATOM 3204 O O . ALA A 1 402 ? -13.061 2.346 -37.362 1.00 43.62 402 ALA A O 1
ATOM 3205 N N . SER A 1 403 ? -11.962 4.275 -37.056 1.00 35.97 403 SER A N 1
ATOM 3206 C CA . SER A 1 403 ? -11.196 4.275 -38.316 1.00 35.97 403 SER A CA 1
ATOM 3207 C C . SER A 1 403 ? -10.073 5.319 -38.233 1.00 35.97 403 SER A C 1
ATOM 3209 O O . SER A 1 403 ? -10.350 6.445 -37.817 1.00 35.97 403 SER A O 1
ATOM 3211 N N . PRO A 1 404 ? -8.815 4.984 -38.575 1.00 57.47 404 PRO A N 1
ATOM 3212 C CA . PRO A 1 404 ? -7.747 5.975 -38.682 1.00 57.47 404 PRO A CA 1
ATOM 3213 C C . PRO A 1 404 ? -7.862 6.768 -40.000 1.00 57.47 404 PRO A C 1
ATOM 3215 O O . PRO A 1 404 ? -8.482 6.277 -40.944 1.00 57.47 404 PRO A O 1
ATOM 3218 N N . PRO A 1 405 ? -7.242 7.956 -40.108 1.00 48.62 405 PRO A N 1
ATOM 3219 C CA . PRO A 1 405 ? -6.841 8.485 -41.408 1.00 48.62 405 PRO A CA 1
ATOM 3220 C C . PRO A 1 405 ? -5.694 7.635 -41.984 1.00 48.62 405 PRO A C 1
ATOM 3222 O O . PRO A 1 405 ? -4.853 7.141 -41.228 1.00 48.62 405 PRO A O 1
ATOM 3225 N N . ASP A 1 406 ? -5.661 7.481 -43.306 1.00 47.56 406 ASP A N 1
ATOM 3226 C CA . ASP A 1 406 ? -4.553 6.831 -44.014 1.00 47.56 406 ASP A CA 1
ATOM 3227 C C . ASP A 1 406 ? -3.270 7.697 -44.033 1.00 47.56 406 ASP A C 1
ATOM 3229 O O . ASP A 1 406 ? -3.288 8.864 -43.637 1.00 47.56 406 ASP A O 1
ATOM 3233 N N . LEU A 1 407 ? -2.168 7.059 -44.456 1.00 40.88 407 LEU A N 1
ATOM 3234 C CA . LEU A 1 407 ? -0.752 7.483 -44.406 1.00 40.88 407 LEU A CA 1
ATOM 3235 C C . LEU A 1 407 ? -0.435 8.926 -44.854 1.00 40.88 407 LEU A C 1
ATOM 3237 O O . LEU A 1 407 ? -0.762 9.270 -46.011 1.00 40.88 407 LEU A O 1
#

Radius of gyration: 47.13 Å; Cα contacts (8 Å, |Δi|>4): 184; chains: 1; bounding box: 91×97×128 Å

Mean predicted aligned error: 20.39 Å

Solvent-accessible surface area (backbone atoms only — not comparable to full-atom values): 25677 Å² total; per-residue (Å²): 107,70,46,55,59,60,74,53,80,55,95,73,85,79,69,89,53,68,69,56,50,52,51,54,52,55,51,45,55,52,29,51,53,52,54,50,52,53,52,49,52,51,52,50,50,54,50,49,52,49,48,61,70,48,54,41,74,71,89,65,64,67,89,81,51,49,36,22,30,28,66,96,32,71,48,45,53,55,36,48,75,74,36,56,68,56,34,64,52,22,62,79,44,54,26,92,39,64,66,58,43,57,50,25,46,76,69,65,78,30,74,42,77,53,59,59,66,71,61,53,48,49,58,28,11,62,35,92,77,54,80,58,79,91,70,56,77,77,93,67,92,82,77,97,73,88,86,73,65,91,86,52,88,58,54,65,62,52,51,51,50,53,51,47,34,55,79,69,46,50,54,56,56,51,45,46,68,74,42,62,82,36,89,32,46,67,49,67,66,54,46,75,42,83,73,76,86,50,68,75,79,51,44,63,60,55,52,53,52,51,50,50,51,53,52,50,51,53,50,50,51,50,48,52,47,39,64,69,52,47,46,58,54,62,59,71,52,62,88,86,42,76,93,70,41,76,68,46,44,76,79,32,59,65,60,42,45,67,63,68,45,93,63,80,80,47,71,68,54,59,49,49,52,50,53,48,41,53,76,67,65,52,55,65,58,69,54,43,61,54,52,52,51,55,50,53,53,49,51,51,58,49,51,57,49,50,55,53,50,52,52,52,52,47,54,49,46,52,59,46,52,54,50,51,52,49,50,53,47,58,56,60,59,66,81,63,81,88,80,85,87,87,88,90,86,90,89,87,87,82,86,86,86,87,91,88,79,89,88,88,82,83,88,83,84,86,86,80,87,84,88,80,85,91,79,91,79,85,83,79,89,79,87,89,86,79,92,90,86,78,89,86,88,80,82,78,82,88,81,88,74,97,71,80,84,82,135

pLDDT: mean 70.78, std 22.64, range [23.16, 96.94]

Sequence (407 aa):
MWGLLCGHLVAFKAPKSWPNKFLINVWGGFSVIFVASYTANIAALIAGLFFHNAAGSYDASLLTQRVGAPVSSAAEYYVQNSDHYLWEHMKKYSLETLEDGIRGLKNGSLDLLMGDSPVLDYYRATDHGCRLQRIGETFVEDAYAIGMTKGFPLKDSISALIAKYSSNGYLDILTEKWYGGLPCFKFEADIVQPRPLGVAAVAGVFLLLGLGMVLGVIILIFEHWFYKYALPSLRLKPKGTVWKSRNIMFFSQKLYRFINCVELVSPHHAARELVHSIRQGQIASLFQKSIKRKEDEQRRRRKSKAQFFEMIQEIRRVQQNEKENSNLATVAEVDTVLEQQKSPPQAKAKVSPKPNIFSALRRDGRSRSNSSVLSIRRFSTDSILGERMDNIGRRLSRDITASPPDL

Secondary structure (DSSP, 8-state):
-HHHHTTT-S-PPPPSSHHHHHHHHHHHHHHHHHHHHHHHHHHHHHHHHHHHHHS----S-GGGS-EE-BTT-HHHHHHHHH-HHHHHHHGGG-BS-HHHHHHHHHHTS-SEE---HHHHHHHHHH-TT------SS-SS---------TT-TTHHHHHHHHHHHHHTTHHHHHHHHHHTTSTTGGGGHHHHS-----HHHHHHHHHHHHHHHHHHHHHHHHHHHIIIIIHHHHHHS-TTSGGGSTTHHHH-HHHHHHHH-S----HHHHHHHHHHHHHTTTHHHHHHHHHHHHHHHHHHHHHHHHHHHHHHHHHHHHHHHHHHHHHHHHHHTTSS-------------------------------------PPP------------------PPP------PPP-

InterPro domains:
  IPR001320 Ionotropic glutamate receptor, C-terminal [PF00060] (11-213)
  IPR001320 Ionotropic glutamate receptor, C-terminal [SM00079] (8-181)
  IPR001508 Ionotropic glutamate receptor, metazoa [PR00177] (22-49)
  IPR001508 Ionotropic glutamate receptor, metazoa [PR00177] (202-226)
  IPR015683 Ionotropic glutamate receptor [PTHR18966] (17-288)